Protein AF-A0A7T7M9D5-F1 (afdb_monomer)

InterPro domains:
  IPR013403 Type I-U CRISPR-associated RAMP protein Csb1/Cas7u [PF09617] (57-170)
  IPR013403 Type I-U CRISPR-associated RAMP protein Csb1/Cas7u [TIGR02570] (21-228)

Mean predicted aligned error: 9.98 Å

Sequence (390 aa):
MGVEAAFRDTIQDLADDAAVAGLSLTGQYESLIGRTVTPPAGTIRQGGEVTGIFNLEDGRRAATLDGWGACASRCESLLAGSFRGQSLADRLGFPLVTFLDEHGQVLTTSVHLSHRQADATWRLARNELMESGISYEAIHAATRTKPDALLTGFPTAIPFGWWHSHAKRTLKAASEKDKKKSKSSGSLADVRDEYLAPYAMVPSESRSARLFTAEFLALGVSERRRMAGKVDSLFGGVPNDVKLGGAKFSDLGLGSVPPGVSDKTPSDLTYEEIESRAFFSLTGLRSFGFSDPGPARCLTVALTLLLYTLMHENLSLRAGTELKLLPPGLQASVVRHGAPEQPMELPEVEALADLVRDLGAQVGWQGPRSVTILPGSPLGRVLLEVDGAK

Foldseek 3Di:
DDPLVVVLVVLLVLLPDPQFFFKKKKFWWDFPVDLWFAAPPVQQDDPNHRHAFDADPVRWTKGFSWWFQVLLLQLLVQQQPDDPHRGLLQLQLNAKEFEAAPVRHTPDILSNDRLQCNLLVCLLQVVLCVVLVQPSVCCLPAWLQRNLSCLARPVSCQQSPSFQVQADQDVVVQVVVVVPDDDDDDDLVVLCVRRVRHHYDHCNTRGRLNQKTKTKMFINKDKDFDFFDDWDPVQGADDQPDDDVNHGCVVVVRHTNHRDPDPPTRIIIRGDIMMMIMIGGSVSLSSGNDPDSSLSSSLSVLSVCLSSLVCLVVPDGPPRRRIHTDPPGMWMWTDGDPDDTHTDDDDDSVSSSVSNSVSSVVSPSNGYTYGYDYCPGSSNVVVCVVVVPD

Organism: NCBI:txid675090

Solvent-accessible surface area (backbone atoms only — not comparable to full-atom values): 21245 Å² total; per-residue (Å²): 130,57,74,43,57,56,50,48,53,51,46,40,55,47,49,70,36,85,56,32,44,26,39,40,37,40,33,42,40,48,48,79,85,42,72,52,36,52,60,45,84,71,31,57,55,53,99,84,40,63,43,50,58,47,72,46,96,88,67,42,33,30,30,56,59,39,48,37,70,59,50,44,46,51,32,39,39,47,40,79,28,83,44,98,90,42,37,34,22,64,72,30,25,35,49,44,43,35,35,21,36,82,85,67,46,79,74,50,36,66,50,70,46,50,63,86,48,36,62,58,52,51,42,34,38,37,66,45,36,41,76,61,71,38,62,47,68,50,43,72,66,37,28,39,68,46,34,57,39,28,68,45,61,43,51,63,35,57,41,57,28,40,54,56,68,70,54,27,77,37,58,67,71,45,55,67,63,61,75,74,70,81,96,65,87,56,77,66,45,54,42,40,61,75,47,60,53,74,47,59,38,56,62,92,43,40,54,42,68,44,23,45,45,37,36,30,36,31,32,55,43,42,84,41,75,51,74,45,61,83,59,49,90,89,63,36,59,59,62,86,84,52,58,60,96,84,40,40,34,64,80,71,72,56,46,25,63,61,69,57,99,47,99,80,49,66,60,35,32,31,48,74,47,32,36,37,47,31,38,38,33,28,55,58,52,61,64,43,40,44,92,59,50,62,60,55,50,37,31,56,51,39,46,50,53,37,32,54,55,53,38,66,80,65,56,75,61,66,88,61,42,54,58,42,80,35,87,98,40,78,44,38,27,42,33,34,71,97,49,77,73,38,83,43,90,77,74,56,68,66,46,33,43,50,42,28,21,57,34,31,50,74,68,58,36,79,25,60,46,69,34,64,43,42,65,87,38,61,43,26,46,52,48,40,63,73,74,62,69,125

Structure (mmCIF, N/CA/C/O backbone):
data_AF-A0A7T7M9D5-F1
#
_entry.id   AF-A0A7T7M9D5-F1
#
loop_
_atom_site.group_PDB
_atom_site.id
_atom_site.type_symbol
_atom_site.label_atom_id
_atom_site.label_alt_id
_atom_site.label_comp_id
_atom_site.label_asym_id
_atom_site.label_entity_id
_atom_site.label_seq_id
_atom_site.pdbx_PDB_ins_code
_atom_site.Cartn_x
_atom_site.Cartn_y
_atom_site.Cartn_z
_atom_site.occupancy
_atom_site.B_iso_or_equiv
_atom_site.auth_seq_id
_atom_site.auth_comp_id
_atom_site.auth_asym_id
_atom_site.auth_atom_id
_atom_site.pdbx_PDB_model_num
ATOM 1 N N . MET A 1 1 ? -17.257 -19.447 -17.179 1.00 56.09 1 MET A N 1
ATOM 2 C CA . MET A 1 1 ? -16.593 -18.963 -15.952 1.00 56.09 1 MET A CA 1
ATOM 3 C C . MET A 1 1 ? -16.125 -17.548 -16.256 1.00 56.09 1 MET A C 1
ATOM 5 O O . MET A 1 1 ? -15.577 -17.369 -17.336 1.00 56.09 1 MET A O 1
ATOM 9 N N . GLY A 1 2 ? -16.463 -16.553 -15.427 1.00 78.38 2 GLY A N 1
ATOM 10 C CA . GLY A 1 2 ? -16.011 -15.166 -15.637 1.00 78.38 2 GLY A CA 1
ATOM 11 C C . GLY A 1 2 ? -14.493 -15.041 -15.470 1.00 78.38 2 GLY A C 1
ATOM 12 O O . GLY A 1 2 ? -13.881 -15.918 -14.854 1.00 78.38 2 GLY A O 1
ATOM 13 N N . VAL A 1 3 ? -13.895 -13.980 -16.019 1.00 81.00 3 VAL A N 1
ATOM 14 C CA . VAL A 1 3 ? -12.443 -13.713 -15.925 1.00 81.00 3 VAL A CA 1
ATOM 15 C C . VAL A 1 3 ? -12.012 -13.602 -14.458 1.00 81.00 3 VAL A C 1
ATOM 17 O O . VAL A 1 3 ? -10.966 -14.116 -14.075 1.00 81.00 3 VAL A O 1
ATOM 20 N N . GLU A 1 4 ? -12.866 -13.024 -13.614 1.00 86.06 4 GLU A N 1
ATOM 21 C CA . GLU A 1 4 ? -12.650 -12.841 -12.179 1.00 86.06 4 GLU A CA 1
ATOM 22 C C . GLU A 1 4 ? -12.582 -14.180 -11.440 1.00 86.06 4 GLU A C 1
ATOM 24 O O . GLU A 1 4 ? -11.713 -14.385 -10.596 1.00 86.06 4 GLU A O 1
ATOM 29 N N . ALA A 1 5 ? -13.480 -15.111 -11.775 1.00 87.12 5 ALA A N 1
ATOM 30 C CA . ALA A 1 5 ? -13.523 -16.431 -11.153 1.00 87.12 5 ALA A CA 1
ATOM 31 C C . ALA A 1 5 ? -12.293 -17.269 -11.532 1.00 87.12 5 ALA A C 1
ATOM 33 O O . ALA A 1 5 ? -11.655 -17.844 -10.657 1.00 87.12 5 ALA A O 1
ATOM 34 N N . ALA A 1 6 ? -11.905 -17.262 -12.811 1.00 91.38 6 ALA A N 1
ATOM 35 C CA . ALA A 1 6 ? -10.703 -17.964 -13.263 1.00 91.38 6 ALA A CA 1
ATOM 36 C C . ALA A 1 6 ? -9.424 -17.390 -12.623 1.00 91.38 6 ALA A C 1
ATOM 38 O O . ALA A 1 6 ? -8.518 -18.130 -12.230 1.00 91.38 6 ALA A O 1
ATOM 39 N N . PHE A 1 7 ? -9.351 -16.063 -12.481 1.00 95.25 7 PHE A N 1
ATOM 40 C CA . PHE A 1 7 ? -8.209 -15.419 -11.844 1.00 95.25 7 PHE A CA 1
ATOM 41 C C . PHE A 1 7 ? -8.165 -15.654 -10.331 1.00 95.25 7 PHE A C 1
ATOM 43 O O . PHE A 1 7 ? -7.088 -15.864 -9.775 1.00 95.25 7 PHE A O 1
ATOM 50 N N . ARG A 1 8 ? -9.324 -15.679 -9.663 1.00 95.62 8 ARG A N 1
ATOM 51 C CA . ARG A 1 8 ? -9.432 -16.070 -8.252 1.00 95.62 8 ARG A CA 1
ATOM 52 C C . ARG A 1 8 ? -8.848 -17.460 -8.022 1.00 95.62 8 ARG A C 1
ATOM 54 O O . ARG A 1 8 ? -8.021 -17.605 -7.128 1.00 95.62 8 ARG A O 1
ATOM 61 N N . ASP A 1 9 ? -9.253 -18.440 -8.827 1.00 95.69 9 ASP A N 1
ATOM 62 C CA . ASP A 1 9 ? -8.764 -19.819 -8.717 1.00 95.69 9 ASP A CA 1
ATOM 63 C C . ASP A 1 9 ? -7.242 -19.870 -8.926 1.00 95.69 9 ASP A C 1
ATOM 65 O O . ASP A 1 9 ? -6.521 -20.475 -8.137 1.00 95.69 9 ASP A O 1
ATOM 69 N N . THR A 1 10 ? -6.731 -19.110 -9.901 1.00 96.25 10 THR A N 1
ATOM 70 C CA . THR A 1 10 ? -5.285 -18.971 -10.136 1.00 96.25 10 THR A CA 1
ATOM 71 C C . THR A 1 10 ? -4.553 -18.413 -8.911 1.00 96.25 10 THR A C 1
ATOM 73 O O . THR A 1 10 ? -3.539 -18.968 -8.491 1.00 96.25 10 THR A O 1
ATOM 76 N N . ILE A 1 11 ? -5.041 -17.322 -8.306 1.00 96.75 11 ILE A N 1
ATOM 77 C CA . ILE A 1 11 ? -4.422 -16.755 -7.097 1.00 96.75 11 ILE A CA 1
ATOM 78 C C . ILE A 1 11 ? -4.479 -17.754 -5.941 1.00 96.75 11 ILE A C 1
ATOM 80 O O . ILE A 1 11 ? -3.499 -17.870 -5.204 1.00 96.75 11 ILE A O 1
ATOM 84 N N . GLN A 1 12 ? -5.603 -18.450 -5.770 1.00 96.56 12 GLN A N 1
ATOM 85 C CA . GLN A 1 12 ? -5.786 -19.430 -4.706 1.00 96.56 12 GLN A CA 1
ATOM 86 C C . GLN A 1 12 ? -4.746 -20.551 -4.815 1.00 96.56 12 GLN A C 1
ATOM 88 O O . GLN A 1 12 ? -4.017 -20.802 -3.853 1.00 96.56 12 GLN A O 1
ATOM 93 N N . ASP A 1 13 ? -4.608 -21.142 -6.003 1.00 97.12 13 ASP A N 1
ATOM 94 C CA . ASP A 1 13 ? -3.636 -22.201 -6.277 1.00 97.12 13 ASP A CA 1
ATOM 95 C C . ASP A 1 13 ? -2.200 -21.728 -6.009 1.00 97.12 13 ASP A C 1
ATOM 97 O O . ASP A 1 13 ? -1.420 -22.410 -5.340 1.00 97.12 13 ASP A O 1
ATOM 101 N N . LEU A 1 14 ? -1.844 -20.523 -6.468 1.00 97.50 14 LEU A N 1
ATOM 102 C CA . LEU A 1 14 ? -0.515 -19.947 -6.243 1.00 97.50 14 LEU A CA 1
ATOM 103 C C . LEU A 1 14 ? -0.249 -19.635 -4.764 1.00 97.50 14 LEU A C 1
ATOM 105 O O . LEU A 1 14 ? 0.872 -19.815 -4.279 1.00 97.50 14 LEU A O 1
ATOM 109 N N . ALA A 1 15 ? -1.255 -19.143 -4.040 1.00 95.88 15 ALA A N 1
ATOM 110 C CA . ALA A 1 15 ? -1.128 -18.805 -2.631 1.00 95.88 15 ALA A CA 1
ATOM 111 C C . ALA A 1 15 ? -0.933 -20.053 -1.762 1.00 95.88 15 ALA A C 1
ATOM 113 O O . ALA A 1 15 ? -0.173 -19.987 -0.790 1.00 95.88 15 ALA A O 1
ATOM 114 N N . ASP A 1 16 ? -1.552 -21.177 -2.123 1.00 95.50 16 ASP A N 1
ATOM 115 C CA . ASP A 1 16 ? -1.466 -22.437 -1.380 1.00 95.50 16 ASP A CA 1
ATOM 116 C C . ASP A 1 16 ? -0.253 -23.298 -1.769 1.00 95.50 16 ASP A C 1
ATOM 118 O O . ASP A 1 16 ? 0.222 -24.099 -0.958 1.00 95.50 16 ASP A O 1
ATOM 122 N N . ASP A 1 17 ? 0.317 -23.092 -2.956 1.00 96.38 17 ASP A N 1
ATOM 123 C CA . ASP A 1 17 ? 1.501 -23.813 -3.417 1.00 96.38 17 ASP A CA 1
ATOM 124 C C . ASP A 1 17 ? 2.785 -23.362 -2.689 1.00 96.38 17 ASP A C 1
ATOM 126 O O . ASP A 1 17 ? 3.313 -22.259 -2.877 1.00 96.38 17 ASP A O 1
ATOM 130 N N . ALA A 1 18 ? 3.343 -24.259 -1.870 1.00 95.75 18 ALA A N 1
ATOM 131 C CA . ALA A 1 18 ? 4.570 -24.029 -1.110 1.00 95.75 18 ALA A CA 1
ATOM 132 C C . ALA A 1 18 ? 5.823 -23.822 -1.985 1.00 95.75 18 ALA A C 1
ATOM 134 O O . ALA A 1 18 ? 6.803 -23.250 -1.504 1.00 95.75 18 ALA A O 1
ATOM 135 N N . ALA A 1 19 ? 5.809 -24.262 -3.248 1.00 96.75 19 ALA A N 1
ATOM 136 C CA . ALA A 1 19 ? 6.905 -24.045 -4.187 1.00 96.75 19 ALA A CA 1
ATOM 137 C C . ALA A 1 19 ? 6.891 -22.633 -4.797 1.00 96.75 19 ALA A C 1
ATOM 139 O O . ALA A 1 19 ? 7.918 -22.187 -5.315 1.00 96.75 19 ALA A O 1
ATOM 140 N N . VAL A 1 20 ? 5.764 -21.917 -4.741 1.00 97.88 20 VAL A N 1
ATOM 141 C CA . VAL A 1 20 ? 5.644 -20.545 -5.250 1.00 97.88 20 VAL A CA 1
ATOM 142 C C . VAL A 1 20 ? 6.153 -19.560 -4.201 1.00 97.88 20 VAL A C 1
ATOM 144 O O . VAL A 1 20 ? 5.582 -19.432 -3.119 1.00 97.88 20 VAL A O 1
ATOM 147 N N . ALA A 1 21 ? 7.213 -18.826 -4.528 1.00 97.00 21 ALA A N 1
ATOM 148 C CA . ALA A 1 21 ? 7.781 -17.800 -3.661 1.00 97.00 21 ALA A CA 1
ATOM 149 C C . ALA A 1 21 ? 6.908 -16.533 -3.629 1.00 97.00 21 ALA A C 1
ATOM 151 O O . ALA A 1 21 ? 6.715 -15.921 -2.571 1.00 97.00 21 ALA A O 1
ATOM 152 N N . GLY A 1 22 ? 6.383 -16.133 -4.789 1.00 97.69 22 GLY A N 1
ATOM 153 C CA . GLY A 1 22 ? 5.647 -14.887 -4.938 1.00 97.69 22 GLY A CA 1
ATOM 154 C C . GLY A 1 22 ? 5.355 -14.500 -6.382 1.00 97.69 22 GLY A C 1
ATOM 155 O O . GLY A 1 22 ? 5.539 -15.296 -7.302 1.00 97.69 22 GLY A O 1
ATOM 156 N N . LEU A 1 23 ? 4.913 -13.256 -6.546 1.00 98.31 23 LEU A N 1
ATOM 157 C CA . LEU A 1 23 ? 4.650 -12.619 -7.833 1.00 98.31 23 LEU A CA 1
ATOM 158 C C . LEU A 1 23 ? 5.667 -11.498 -8.051 1.00 98.31 23 LEU A C 1
ATOM 160 O O . LEU A 1 23 ? 5.831 -10.648 -7.176 1.00 98.31 23 LEU A O 1
ATOM 164 N N . SER A 1 24 ? 6.332 -11.497 -9.201 1.00 97.88 24 SER A N 1
ATOM 165 C CA . SER A 1 24 ? 7.193 -10.406 -9.663 1.00 97.88 24 SER A CA 1
ATOM 166 C C . SER A 1 24 ? 6.402 -9.523 -10.619 1.00 97.88 24 SER A C 1
ATOM 168 O O . SER A 1 24 ? 5.677 -10.050 -11.463 1.00 97.88 24 SER A O 1
ATOM 170 N N . LEU A 1 25 ? 6.515 -8.202 -10.478 1.00 97.44 25 LEU A N 1
ATOM 171 C CA . LEU A 1 25 ? 5.947 -7.238 -11.415 1.00 97.44 25 LEU A CA 1
ATOM 172 C C . LEU A 1 25 ? 7.024 -6.259 -11.872 1.00 97.44 25 LEU A C 1
ATOM 174 O O . LEU A 1 25 ? 7.678 -5.619 -11.044 1.00 97.44 25 LEU A O 1
ATOM 178 N N . THR A 1 26 ? 7.188 -6.120 -13.184 1.00 96.50 26 THR A N 1
ATOM 179 C CA . THR A 1 26 ? 8.190 -5.243 -13.794 1.00 96.50 26 THR A CA 1
ATOM 180 C C . THR A 1 26 ? 7.566 -4.331 -14.839 1.00 96.50 26 THR A C 1
ATOM 182 O O . THR A 1 26 ? 6.630 -4.700 -15.543 1.00 96.50 26 THR A O 1
ATOM 185 N N . GLY A 1 27 ? 8.072 -3.106 -14.927 1.00 95.19 27 GLY A N 1
ATOM 186 C CA . GLY A 1 27 ? 7.609 -2.105 -15.884 1.00 95.19 27 GLY A CA 1
ATOM 187 C C . GLY A 1 27 ? 8.785 -1.281 -16.380 1.00 95.19 27 GLY A C 1
ATOM 188 O O . GLY A 1 27 ? 9.711 -1.025 -15.614 1.00 95.19 27 GLY A O 1
ATOM 189 N N . GLN A 1 28 ? 8.749 -0.874 -17.645 1.00 95.50 28 GLN A N 1
ATOM 190 C CA . GLN A 1 28 ? 9.801 -0.077 -18.279 1.00 95.50 28 GLN A CA 1
ATOM 191 C C . GLN A 1 28 ? 9.285 1.317 -18.617 1.00 95.50 28 GLN A C 1
ATOM 193 O O . GLN A 1 28 ? 8.143 1.460 -19.044 1.00 95.50 28 GLN A O 1
ATOM 198 N N . TYR A 1 29 ? 10.110 2.346 -18.438 1.00 92.94 29 TYR A N 1
ATOM 199 C CA . TYR A 1 29 ? 9.677 3.738 -18.540 1.00 92.94 29 TYR A CA 1
ATOM 200 C C . TYR A 1 29 ? 10.621 4.595 -19.369 1.00 92.94 29 TYR A C 1
ATOM 202 O O . TYR A 1 29 ? 11.840 4.428 -19.369 1.00 92.94 29 TYR A O 1
ATOM 210 N N . GLU A 1 30 ? 10.034 5.609 -19.993 1.00 88.94 30 GLU A N 1
ATOM 211 C CA . GLU A 1 30 ? 10.746 6.775 -20.504 1.00 88.94 30 GLU A CA 1
ATOM 212 C C . GLU A 1 30 ? 10.347 8.026 -19.713 1.00 88.94 30 GLU A C 1
ATOM 214 O O . GLU A 1 30 ? 9.204 8.151 -19.273 1.00 88.94 30 GLU A O 1
ATOM 219 N N . SER A 1 31 ? 11.269 8.977 -19.541 1.00 86.00 31 SER A N 1
ATOM 220 C CA . SER A 1 31 ? 10.917 10.300 -19.011 1.00 86.00 31 SER A CA 1
ATOM 221 C C . SER A 1 31 ? 10.418 11.213 -20.130 1.00 86.00 31 SER A C 1
ATOM 223 O O . SER A 1 31 ? 11.116 11.448 -21.121 1.00 86.00 31 SER A O 1
ATOM 225 N N . LEU A 1 32 ? 9.237 11.795 -19.935 1.00 84.38 32 LEU A N 1
ATOM 226 C CA . LEU A 1 32 ? 8.579 12.717 -20.863 1.00 84.38 32 LEU A CA 1
ATOM 227 C C . LEU A 1 32 ? 9.298 14.067 -20.992 1.00 84.38 32 LEU A C 1
ATOM 229 O O . LEU A 1 32 ? 9.063 14.799 -21.950 1.00 84.38 32 LEU A O 1
ATOM 233 N N . ILE A 1 33 ? 10.191 14.400 -20.056 1.00 78.94 33 ILE A N 1
ATOM 234 C CA . ILE A 1 33 ? 10.983 15.640 -20.086 1.00 78.94 33 ILE A CA 1
ATOM 235 C C . ILE A 1 33 ? 12.414 15.433 -20.614 1.00 78.94 33 ILE A C 1
ATOM 237 O O . ILE A 1 33 ? 13.215 16.369 -20.625 1.00 78.94 33 ILE A O 1
ATOM 241 N N . GLY A 1 34 ? 12.745 14.215 -21.062 1.00 78.00 34 GLY A N 1
ATOM 242 C CA . GLY A 1 34 ? 14.016 13.869 -21.697 1.00 78.00 34 GLY A CA 1
ATOM 243 C C . GLY A 1 34 ? 14.897 12.917 -20.883 1.00 78.00 34 GLY A C 1
ATOM 244 O O . GLY A 1 34 ? 14.519 12.387 -19.842 1.00 78.00 34 GLY A O 1
ATOM 245 N N . ARG A 1 35 ? 16.128 12.689 -21.356 1.00 79.31 35 ARG A N 1
ATOM 246 C CA . ARG A 1 35 ? 17.085 11.722 -20.772 1.00 79.31 35 ARG A CA 1
ATOM 247 C C . ARG A 1 35 ? 17.769 12.200 -19.489 1.00 79.31 35 ARG A C 1
ATOM 249 O O . ARG A 1 35 ? 18.914 11.851 -19.222 1.00 79.31 35 ARG A O 1
ATOM 256 N N . THR A 1 36 ? 17.092 13.036 -18.717 1.00 75.62 36 THR A N 1
ATOM 257 C CA . THR A 1 36 ? 17.551 13.488 -17.408 1.00 75.62 36 THR A CA 1
ATOM 258 C C . THR A 1 36 ? 16.446 13.311 -16.391 1.00 75.62 36 THR A C 1
ATOM 260 O O . THR A 1 36 ? 15.299 13.656 -16.661 1.00 75.62 36 THR A O 1
ATOM 263 N N . VAL A 1 37 ? 16.818 12.816 -15.219 1.00 72.06 37 VAL A N 1
ATOM 264 C CA . VAL A 1 37 ? 15.957 12.710 -14.044 1.00 72.06 37 VAL A CA 1
ATOM 265 C C . VAL A 1 37 ? 16.617 13.428 -12.881 1.00 72.06 37 VAL A C 1
ATOM 267 O O . VAL A 1 37 ? 17.844 13.426 -12.739 1.00 72.06 37 VAL A O 1
ATOM 270 N N . THR A 1 38 ? 15.797 14.044 -12.038 1.00 67.94 38 THR A N 1
ATOM 271 C CA . THR A 1 38 ? 16.248 14.603 -10.766 1.00 67.94 38 THR A CA 1
ATOM 272 C C . THR A 1 38 ? 15.904 13.595 -9.662 1.00 67.94 38 THR A C 1
ATOM 274 O O . THR A 1 38 ? 14.721 13.367 -9.409 1.00 67.94 38 THR A O 1
ATOM 277 N N . PRO A 1 39 ? 16.897 12.964 -9.004 1.00 61.81 39 PRO A N 1
ATOM 278 C CA . PRO A 1 39 ? 16.638 12.090 -7.861 1.00 61.81 39 PRO A CA 1
ATOM 279 C C . PRO A 1 39 ? 15.897 12.836 -6.743 1.00 61.81 39 PRO A C 1
ATOM 281 O O . PRO A 1 39 ? 16.024 14.062 -6.636 1.00 61.81 39 PRO A O 1
ATOM 284 N N . PRO A 1 40 ? 15.180 12.133 -5.849 1.00 57.72 40 PRO A N 1
ATOM 285 C CA . PRO A 1 40 ? 14.577 12.765 -4.684 1.00 57.72 40 PRO A CA 1
ATOM 286 C C . PRO A 1 40 ? 15.607 13.596 -3.899 1.00 57.72 40 PRO A C 1
ATOM 288 O O . PRO A 1 40 ? 16.764 13.214 -3.760 1.00 57.72 40 PRO A O 1
ATOM 291 N N . ALA A 1 41 ? 15.192 14.732 -3.332 1.00 46.59 41 ALA A N 1
ATOM 292 C CA . ALA A 1 41 ? 16.091 15.660 -2.627 1.00 46.59 41 ALA A CA 1
ATOM 293 C C . ALA A 1 41 ? 16.893 15.030 -1.459 1.00 46.59 41 ALA A C 1
ATOM 295 O O . ALA A 1 41 ? 17.893 15.594 -1.024 1.00 46.59 41 ALA A O 1
ATOM 296 N N . GLY A 1 42 ? 16.479 13.858 -0.959 1.00 46.19 42 GLY A N 1
ATOM 297 C CA . GLY A 1 42 ? 17.203 13.085 0.057 1.00 46.19 42 GLY A CA 1
ATOM 298 C C . GLY A 1 42 ? 18.255 12.118 -0.499 1.00 46.19 42 GLY A C 1
ATOM 299 O O . GLY A 1 42 ? 18.976 11.516 0.292 1.00 46.19 42 GLY A O 1
ATOM 300 N N . THR A 1 43 ? 18.340 11.964 -1.823 1.00 50.16 43 THR A N 1
ATOM 301 C CA . THR A 1 43 ? 19.094 10.893 -2.487 1.00 50.16 43 THR A CA 1
ATOM 302 C C . THR A 1 43 ? 20.502 11.319 -2.944 1.00 50.16 43 THR A C 1
ATOM 304 O O . THR A 1 43 ? 21.301 10.519 -3.420 1.00 50.16 43 THR A O 1
ATOM 307 N N . ILE A 1 44 ? 20.827 12.612 -2.854 1.00 50.62 44 ILE A N 1
ATOM 308 C CA . ILE A 1 44 ? 22.086 13.136 -3.417 1.00 50.62 44 ILE A CA 1
ATOM 309 C C . ILE A 1 44 ? 22.986 13.748 -2.351 1.00 50.62 44 ILE A C 1
ATOM 311 O O . ILE A 1 44 ? 24.197 13.750 -2.537 1.00 50.62 44 ILE A O 1
ATOM 315 N N . ARG A 1 45 ? 22.447 14.276 -1.242 1.00 49.16 45 ARG A N 1
ATOM 316 C CA . ARG A 1 45 ? 23.274 14.882 -0.185 1.00 49.16 45 ARG A CA 1
ATOM 317 C C . ARG A 1 45 ? 22.658 14.709 1.201 1.00 49.16 45 ARG A C 1
ATOM 319 O O . ARG A 1 45 ? 21.911 15.571 1.657 1.00 49.16 45 ARG A O 1
ATOM 326 N N . GLN A 1 46 ? 23.044 13.649 1.907 1.00 47.38 46 GLN A N 1
ATOM 327 C CA . GLN A 1 46 ? 22.986 13.627 3.373 1.00 47.38 46 GLN A CA 1
ATOM 328 C C . GLN A 1 46 ? 24.403 13.763 3.922 1.00 47.38 46 GLN A C 1
ATOM 330 O O . GLN A 1 46 ? 25.282 12.984 3.581 1.00 47.38 46 GLN A O 1
ATOM 335 N N . GLY A 1 47 ? 24.654 14.789 4.739 1.00 50.03 47 GLY A N 1
ATOM 336 C CA . GLY A 1 47 ? 25.944 14.950 5.426 1.00 50.03 47 GLY A CA 1
ATOM 337 C C . GLY A 1 47 ? 27.181 15.128 4.529 1.00 50.03 47 GLY A C 1
ATOM 338 O O . GLY A 1 47 ? 28.289 15.081 5.046 1.00 50.03 47 GLY A O 1
ATOM 339 N N . GLY A 1 48 ? 27.016 15.350 3.219 1.00 51.03 48 GLY A N 1
ATOM 340 C CA . GLY A 1 48 ? 28.121 15.406 2.250 1.00 51.03 48 GLY A CA 1
ATOM 341 C C . GLY A 1 48 ? 28.318 14.126 1.428 1.00 51.03 48 GLY A C 1
ATOM 342 O O . GLY A 1 48 ? 29.162 14.128 0.538 1.00 51.03 48 GLY A O 1
ATOM 343 N N . GLU A 1 49 ? 27.524 13.077 1.664 1.00 48.25 49 GLU A N 1
ATOM 344 C CA . GLU A 1 49 ? 27.550 11.822 0.903 1.00 48.25 49 GLU A CA 1
ATOM 345 C C . GLU A 1 49 ? 26.412 11.739 -0.127 1.00 48.25 49 GLU A C 1
ATOM 347 O O . GLU A 1 49 ? 25.296 12.217 0.110 1.00 48.25 49 GLU A O 1
ATOM 352 N N . VAL A 1 50 ? 26.700 11.100 -1.268 1.00 56.59 50 VAL A N 1
ATOM 353 C CA . VAL A 1 50 ? 25.719 10.790 -2.320 1.00 56.59 50 VAL A CA 1
ATOM 354 C C . VAL A 1 50 ? 24.904 9.567 -1.904 1.00 56.59 50 VAL A C 1
ATOM 356 O O . VAL A 1 50 ? 25.307 8.428 -2.122 1.00 56.59 50 VAL A O 1
ATOM 359 N N . THR A 1 51 ? 23.760 9.794 -1.262 1.00 59.97 51 THR A N 1
ATOM 360 C CA . THR A 1 51 ? 22.940 8.731 -0.666 1.00 59.97 51 THR A CA 1
ATOM 361 C C . THR A 1 51 ? 21.874 8.180 -1.607 1.00 59.97 51 THR A C 1
ATOM 363 O O . THR A 1 51 ? 20.750 8.640 -1.565 1.00 59.97 51 THR A O 1
ATOM 366 N N . GLY A 1 52 ? 22.150 7.128 -2.377 1.00 66.94 52 GLY A N 1
ATOM 367 C CA . GLY A 1 52 ? 21.129 6.435 -3.191 1.00 66.94 52 GLY A CA 1
ATOM 368 C C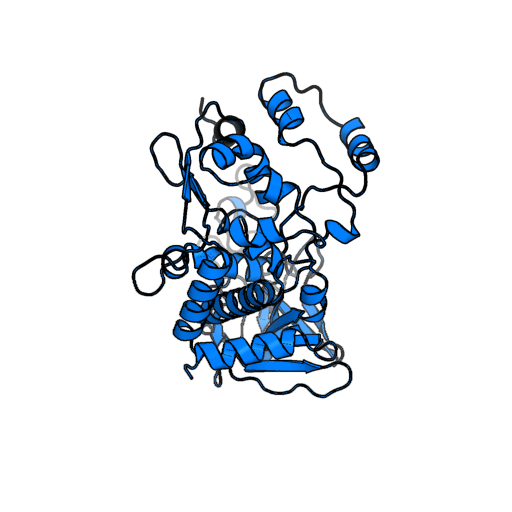 . GLY A 1 52 ? 21.417 6.399 -4.691 1.00 66.94 52 GLY A C 1
ATOM 369 O O . GLY A 1 52 ? 20.530 6.084 -5.484 1.00 66.94 52 GLY A O 1
ATOM 370 N N . ILE A 1 53 ? 22.674 6.665 -5.055 1.00 79.38 53 ILE A N 1
ATOM 371 C CA . ILE A 1 53 ? 23.315 6.067 -6.226 1.00 79.38 53 ILE A CA 1
ATOM 372 C C . ILE A 1 53 ? 24.147 4.881 -5.732 1.00 79.38 53 ILE A C 1
ATOM 374 O O . ILE A 1 53 ? 24.882 5.015 -4.755 1.00 79.38 53 ILE A O 1
ATOM 378 N N . PHE A 1 54 ? 24.045 3.734 -6.390 1.00 84.19 54 PHE A N 1
ATOM 379 C CA . PHE A 1 54 ? 24.736 2.504 -6.007 1.00 84.19 54 PHE A CA 1
ATOM 380 C C . PHE A 1 54 ? 25.212 1.737 -7.242 1.00 84.19 54 PHE A C 1
ATOM 382 O O . PHE A 1 54 ? 24.771 2.011 -8.355 1.00 84.19 54 PHE A O 1
ATOM 389 N N . ASN A 1 55 ? 26.141 0.800 -7.052 1.00 87.81 55 ASN A N 1
ATOM 390 C CA . ASN A 1 55 ? 26.588 -0.090 -8.121 1.00 87.81 55 ASN A CA 1
ATOM 391 C C . ASN A 1 55 ? 25.758 -1.375 -8.090 1.00 87.81 55 ASN A C 1
ATOM 393 O O . ASN A 1 55 ? 25.563 -1.961 -7.025 1.00 87.81 55 ASN A O 1
ATOM 397 N N . LEU A 1 56 ? 25.286 -1.795 -9.257 1.00 86.19 56 LEU A N 1
ATOM 398 C CA . LEU A 1 56 ? 24.710 -3.112 -9.490 1.00 86.19 56 LEU A CA 1
ATOM 399 C C . LEU A 1 56 ? 25.823 -4.169 -9.563 1.00 86.19 56 LEU A C 1
ATOM 401 O O . LEU A 1 56 ? 26.999 -3.840 -9.734 1.00 86.19 56 LEU A O 1
ATOM 405 N N . GLU A 1 57 ? 25.451 -5.447 -9.469 1.00 86.69 57 GLU A N 1
ATOM 406 C CA . GLU A 1 57 ? 26.396 -6.573 -9.579 1.00 86.69 57 GLU A CA 1
ATOM 407 C C . GLU A 1 57 ? 27.115 -6.620 -10.936 1.00 86.69 57 GLU A C 1
ATOM 409 O O . GLU A 1 57 ? 28.272 -7.025 -11.011 1.00 86.69 57 GLU A O 1
ATOM 414 N N . ASP A 1 58 ? 26.455 -6.148 -11.996 1.00 87.00 58 ASP A N 1
ATOM 415 C CA . ASP A 1 58 ? 27.013 -6.035 -13.348 1.00 87.00 58 ASP A CA 1
ATOM 416 C C . ASP A 1 58 ? 27.952 -4.821 -13.531 1.00 87.00 58 ASP A C 1
ATOM 418 O O . ASP A 1 58 ? 28.474 -4.591 -14.621 1.00 87.00 58 ASP A O 1
ATOM 422 N N . GLY A 1 59 ? 28.181 -4.039 -12.470 1.00 86.50 59 GLY A N 1
ATOM 423 C CA . GLY A 1 59 ? 29.037 -2.855 -12.471 1.00 86.50 59 GLY A CA 1
ATOM 424 C C . GLY A 1 59 ? 28.365 -1.570 -12.963 1.00 86.50 59 GLY A C 1
ATOM 425 O O . GLY A 1 59 ? 28.986 -0.507 -12.876 1.00 86.50 59 GLY A O 1
ATOM 426 N N . ARG A 1 60 ? 27.109 -1.607 -13.439 1.00 88.88 60 ARG A N 1
ATOM 427 C CA . ARG A 1 60 ? 26.370 -0.385 -13.795 1.00 88.88 60 ARG A CA 1
ATOM 428 C C . ARG A 1 60 ? 26.023 0.417 -12.543 1.00 88.88 60 ARG A C 1
ATOM 430 O O . ARG A 1 60 ? 25.714 -0.138 -11.490 1.00 88.88 60 ARG A O 1
ATOM 437 N N . ARG A 1 61 ? 26.013 1.747 -12.663 1.00 89.38 61 ARG A N 1
ATOM 438 C CA . ARG A 1 61 ? 25.463 2.629 -11.623 1.00 89.38 61 ARG A CA 1
ATOM 439 C C . ARG A 1 61 ? 23.943 2.675 -11.748 1.00 89.38 61 ARG A C 1
ATOM 441 O O . ARG A 1 61 ? 23.425 2.852 -12.848 1.00 89.38 61 ARG A O 1
ATOM 448 N N . ALA A 1 62 ? 23.243 2.602 -10.627 1.00 88.81 62 ALA A N 1
ATOM 449 C CA . ALA A 1 62 ? 21.804 2.793 -10.531 1.00 88.81 62 ALA A CA 1
ATOM 450 C C . ALA A 1 62 ? 21.467 3.878 -9.508 1.00 88.81 62 ALA A C 1
ATOM 452 O O . ALA A 1 62 ? 22.247 4.140 -8.592 1.00 88.81 62 ALA A O 1
ATOM 453 N N . ALA A 1 63 ? 20.306 4.506 -9.655 1.00 86.38 63 ALA A N 1
ATOM 454 C CA . ALA A 1 63 ? 19.763 5.442 -8.682 1.00 86.38 63 ALA A CA 1
ATOM 455 C C . ALA A 1 63 ? 18.310 5.108 -8.358 1.00 86.38 63 ALA A C 1
ATOM 457 O O . ALA A 1 63 ? 17.509 4.867 -9.261 1.00 86.38 63 ALA A O 1
ATOM 458 N N . THR A 1 64 ? 17.954 5.158 -7.076 1.00 85.50 64 THR A N 1
ATOM 459 C CA . THR A 1 64 ? 16.557 5.023 -6.653 1.00 85.50 64 THR A CA 1
ATOM 460 C C . THR A 1 64 ? 15.810 6.320 -6.957 1.00 85.50 64 THR A C 1
ATOM 462 O O . THR A 1 64 ? 16.028 7.346 -6.305 1.00 85.50 64 THR A O 1
ATOM 465 N N . LEU A 1 65 ? 14.923 6.273 -7.952 1.00 83.38 65 LEU A N 1
ATOM 466 C CA . LEU A 1 65 ? 13.977 7.352 -8.241 1.00 83.38 65 LEU A CA 1
ATOM 467 C C . LEU A 1 65 ? 12.842 7.343 -7.233 1.00 83.38 65 LEU A C 1
ATOM 469 O O . LEU A 1 65 ? 12.410 8.403 -6.780 1.00 83.38 65 LEU A O 1
ATOM 473 N N . ASP A 1 66 ? 12.403 6.143 -6.857 1.00 84.88 66 ASP A N 1
AT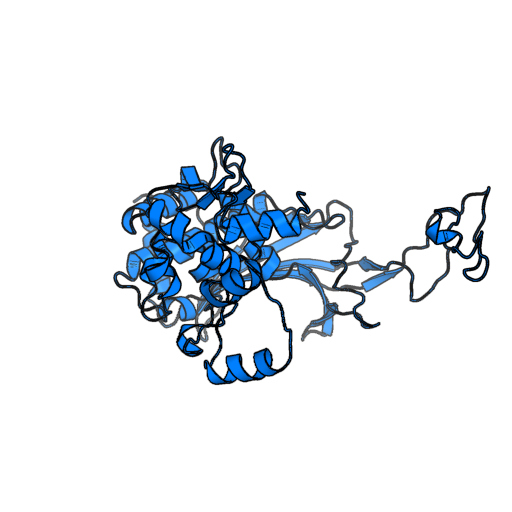OM 474 C CA . ASP A 1 66 ? 11.412 5.994 -5.819 1.00 84.88 66 ASP A CA 1
ATOM 475 C C . ASP A 1 66 ? 11.518 4.689 -5.043 1.00 84.88 66 ASP A C 1
ATOM 477 O O . ASP A 1 66 ? 11.876 3.646 -5.584 1.00 84.88 66 ASP A O 1
ATOM 481 N N . GLY A 1 67 ? 11.208 4.766 -3.755 1.00 84.00 67 GLY A N 1
ATOM 482 C CA . GLY A 1 67 ? 11.341 3.653 -2.829 1.00 84.00 67 GLY A CA 1
ATOM 483 C C . GLY A 1 67 ? 10.003 3.047 -2.433 1.00 84.00 67 GLY A C 1
ATOM 484 O O . GLY A 1 67 ? 8.935 3.642 -2.593 1.00 84.00 67 GLY A O 1
ATOM 485 N N . TRP A 1 68 ? 10.091 1.885 -1.796 1.00 85.06 68 TRP A N 1
ATOM 486 C CA . TRP A 1 68 ? 8.940 1.120 -1.325 1.00 85.06 68 TRP A CA 1
ATOM 487 C C . TRP A 1 68 ? 7.927 1.931 -0.522 1.00 85.06 68 TRP A C 1
ATOM 489 O O . TRP A 1 68 ? 6.740 1.868 -0.819 1.00 85.06 68 TRP A O 1
ATOM 499 N N . GLY A 1 69 ? 8.376 2.704 0.470 1.00 82.94 69 GLY A N 1
ATOM 500 C CA . GLY A 1 69 ? 7.456 3.430 1.349 1.00 82.94 69 GLY A CA 1
ATOM 501 C C . GLY A 1 69 ? 6.597 4.441 0.587 1.00 82.94 69 GLY A C 1
ATOM 502 O O . GLY A 1 69 ? 5.410 4.565 0.855 1.00 82.94 69 GLY A O 1
ATOM 503 N N . ALA A 1 70 ? 7.177 5.117 -0.405 1.00 83.56 70 ALA A N 1
ATOM 504 C CA . ALA A 1 70 ? 6.454 6.061 -1.247 1.00 83.56 70 ALA A CA 1
ATOM 505 C C . ALA A 1 70 ? 5.539 5.356 -2.260 1.00 83.56 70 ALA A C 1
ATOM 507 O O . ALA A 1 70 ? 4.416 5.811 -2.474 1.00 83.56 70 ALA A O 1
ATOM 508 N N . CYS A 1 71 ? 5.970 4.220 -2.821 1.00 88.50 71 CYS A N 1
ATOM 509 C CA . CYS A 1 71 ? 5.113 3.387 -3.669 1.00 88.50 71 CYS A CA 1
ATOM 510 C C . CYS A 1 71 ? 3.889 2.876 -2.893 1.00 88.50 71 CYS A C 1
ATOM 512 O O . CYS A 1 71 ? 2.765 3.004 -3.370 1.00 88.50 71 CYS A O 1
ATOM 514 N N . ALA A 1 72 ? 4.101 2.362 -1.679 1.00 88.62 72 ALA A N 1
ATOM 515 C CA . ALA A 1 72 ? 3.041 1.924 -0.780 1.00 88.62 72 ALA A CA 1
ATOM 516 C C . ALA A 1 72 ? 2.078 3.068 -0.436 1.00 88.62 72 ALA A C 1
ATOM 518 O O . ALA A 1 72 ? 0.877 2.909 -0.619 1.00 88.62 72 ALA A O 1
ATOM 519 N N . SER A 1 73 ? 2.585 4.243 -0.035 1.00 87.62 73 SER A N 1
ATOM 520 C CA . SER A 1 73 ? 1.721 5.395 0.255 1.00 87.62 73 SER A CA 1
ATOM 521 C C . SER A 1 73 ? 0.891 5.827 -0.954 1.00 87.62 73 SER A C 1
ATOM 523 O O . SER A 1 73 ? -0.288 6.114 -0.790 1.00 87.62 73 SER A O 1
ATOM 525 N N . ARG A 1 74 ? 1.452 5.831 -2.173 1.00 89.88 74 ARG A N 1
ATOM 526 C CA . ARG A 1 74 ? 0.656 6.126 -3.376 1.00 89.88 74 ARG A CA 1
ATOM 527 C C . ARG A 1 74 ? -0.415 5.076 -3.631 1.00 89.88 74 ARG A C 1
ATOM 529 O O . ARG A 1 74 ? -1.539 5.452 -3.936 1.00 89.88 74 ARG A O 1
ATOM 536 N N . CYS A 1 75 ? -0.084 3.792 -3.488 1.00 93.44 75 CYS A N 1
ATOM 537 C CA . CYS A 1 75 ? -1.064 2.714 -3.612 1.00 93.44 75 CYS A CA 1
ATOM 538 C C . CYS A 1 75 ? -2.220 2.902 -2.619 1.00 93.44 75 CYS A C 1
ATOM 540 O O . CYS A 1 75 ? -3.377 2.786 -3.002 1.00 93.44 75 CYS A O 1
ATOM 542 N N . GLU A 1 76 ? -1.923 3.241 -1.362 1.00 93.38 76 GLU A N 1
ATOM 543 C CA . GLU A 1 76 ? -2.943 3.508 -0.343 1.00 93.38 76 GLU A CA 1
ATOM 544 C C . GLU A 1 76 ? -3.789 4.744 -0.688 1.00 93.38 76 GLU A C 1
ATOM 546 O O . GLU A 1 76 ? -5.017 4.663 -0.651 1.00 93.38 76 GLU A O 1
ATOM 551 N N . SER A 1 77 ? -3.172 5.857 -1.106 1.00 92.69 77 SER A N 1
ATOM 552 C CA . SER A 1 77 ? -3.888 7.083 -1.499 1.00 92.69 77 SER A CA 1
ATOM 553 C C . SER A 1 77 ? -4.921 6.863 -2.609 1.00 92.69 77 SER A C 1
ATOM 555 O O . SER A 1 77 ? -5.942 7.551 -2.621 1.00 92.69 77 SER A O 1
ATOM 557 N N . LEU A 1 78 ? -4.705 5.902 -3.520 1.00 95.00 78 LEU A N 1
ATOM 558 C CA . LEU A 1 78 ? -5.663 5.595 -4.594 1.00 95.00 78 LEU A CA 1
ATOM 559 C C . LEU A 1 78 ? -7.039 5.192 -4.059 1.00 95.00 78 LEU A C 1
ATOM 561 O O . LEU A 1 78 ? -8.037 5.453 -4.723 1.00 95.00 78 LEU A O 1
ATOM 565 N N . LEU A 1 79 ? -7.116 4.609 -2.857 1.00 96.81 79 LEU A N 1
ATOM 566 C CA . LEU A 1 79 ? -8.384 4.208 -2.239 1.00 96.81 79 LEU A CA 1
ATOM 567 C C . LEU A 1 79 ? -9.304 5.405 -1.972 1.00 96.81 79 LEU A C 1
ATOM 569 O O . LEU A 1 79 ? -10.517 5.286 -2.109 1.00 96.81 79 LEU A O 1
ATOM 573 N N . ALA A 1 80 ? -8.738 6.562 -1.631 1.00 95.00 80 ALA A N 1
ATOM 574 C CA . ALA A 1 80 ? -9.490 7.807 -1.475 1.00 95.00 80 ALA A CA 1
ATOM 575 C C . ALA A 1 80 ? -9.628 8.592 -2.798 1.00 95.00 80 ALA A C 1
ATOM 577 O O . ALA A 1 80 ? -10.312 9.614 -2.842 1.00 95.00 80 ALA A O 1
ATOM 578 N N . GLY A 1 81 ? -8.962 8.142 -3.86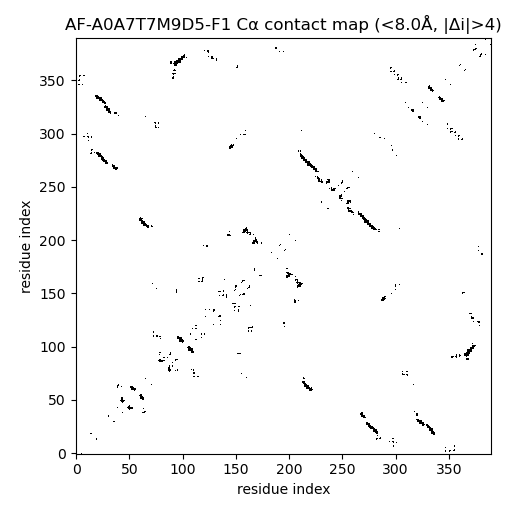6 1.00 92.88 81 GLY A N 1
ATOM 579 C CA . GLY A 1 81 ? -8.969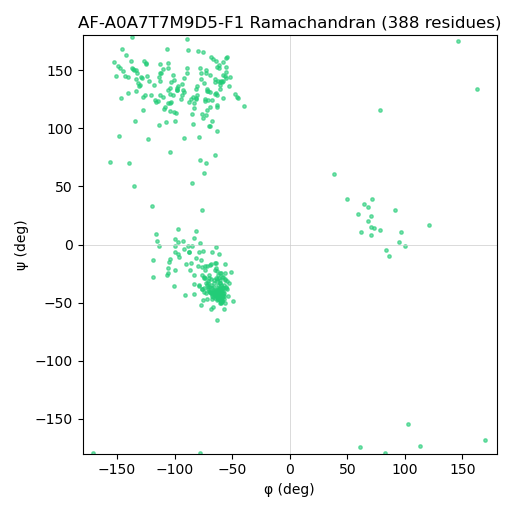 8.772 -5.182 1.00 92.88 81 GLY A CA 1
ATOM 580 C C . GLY A 1 81 ? -10.215 8.449 -6.008 1.00 92.88 81 GLY A C 1
ATOM 581 O O . GLY A 1 81 ? -10.979 7.534 -5.699 1.00 92.88 81 GLY A O 1
ATOM 582 N N . SER A 1 82 ? -10.405 9.212 -7.088 1.00 92.94 82 SER A N 1
ATOM 583 C CA . SER A 1 82 ? -11.494 8.995 -8.047 1.00 92.94 82 SER A CA 1
ATOM 584 C C . SER A 1 82 ? -11.242 7.750 -8.897 1.00 92.94 82 SER A C 1
ATOM 586 O O . SER A 1 82 ? -10.176 7.585 -9.486 1.00 92.94 82 SER A O 1
ATOM 588 N N . PHE A 1 83 ? -12.259 6.907 -9.006 1.00 94.38 83 PHE A N 1
ATOM 589 C CA . PHE A 1 83 ? -12.321 5.722 -9.839 1.00 94.38 83 PHE A CA 1
ATOM 590 C C . PHE A 1 83 ? -13.668 5.701 -10.570 1.00 94.38 83 PHE A C 1
ATOM 592 O O . PHE A 1 83 ? -14.721 5.466 -9.976 1.00 94.38 83 PHE A O 1
ATOM 599 N N . ARG A 1 84 ? -13.639 5.991 -11.878 1.00 91.81 84 ARG A N 1
ATOM 600 C CA . ARG A 1 84 ? -14.817 5.956 -12.771 1.00 91.81 84 ARG A CA 1
ATOM 601 C C . ARG A 1 84 ? -16.048 6.720 -12.241 1.00 91.81 84 ARG A C 1
ATOM 603 O O . ARG A 1 84 ? -17.179 6.286 -12.428 1.00 91.81 84 ARG A O 1
ATOM 610 N N . GLY A 1 85 ? -15.836 7.877 -11.610 1.00 91.44 85 GLY A N 1
ATOM 611 C CA . GLY A 1 85 ? -16.915 8.768 -11.156 1.00 91.44 85 GLY A CA 1
ATOM 612 C C . GLY A 1 85 ? -17.355 8.604 -9.695 1.00 91.44 85 GLY A C 1
ATOM 613 O O . GLY A 1 85 ? -18.243 9.332 -9.265 1.00 91.44 85 GLY A O 1
ATOM 614 N N . GLN A 1 86 ? -16.725 7.714 -8.925 1.00 94.75 86 GLN A N 1
ATOM 615 C CA . GLN A 1 86 ? -16.873 7.596 -7.463 1.00 94.75 86 GLN A CA 1
ATOM 616 C C . GLN A 1 86 ? -15.502 7.391 -6.805 1.00 94.75 86 GLN A C 1
ATOM 618 O O . GLN A 1 86 ? -14.507 7.329 -7.522 1.00 94.75 86 GLN A O 1
ATOM 623 N N . SER A 1 87 ? -15.398 7.294 -5.475 1.00 95.88 87 SER A N 1
ATOM 624 C CA . SER A 1 87 ? -14.116 6.911 -4.864 1.00 95.88 87 SER A CA 1
ATOM 625 C C . SER A 1 87 ? -13.826 5.420 -5.085 1.00 95.88 87 SER A C 1
ATOM 627 O O . SER A 1 87 ? -14.749 4.604 -5.174 1.00 95.88 87 SER A O 1
ATOM 629 N N . LEU A 1 88 ? -12.548 5.033 -5.162 1.00 97.62 88 LEU A N 1
ATOM 630 C CA . LEU A 1 88 ? -12.194 3.611 -5.237 1.00 97.62 88 LEU A CA 1
ATOM 631 C C . LEU A 1 88 ? -12.678 2.857 -3.987 1.00 97.62 88 LEU A C 1
ATOM 633 O O . LEU A 1 88 ? -13.160 1.733 -4.098 1.00 97.62 88 LEU A O 1
ATOM 637 N N . ALA A 1 89 ? -12.612 3.472 -2.806 1.00 97.94 89 ALA A N 1
ATOM 638 C CA . ALA A 1 89 ? -13.109 2.856 -1.585 1.00 97.94 89 ALA A CA 1
ATOM 639 C C . ALA A 1 89 ? -14.612 2.546 -1.654 1.00 97.94 89 ALA A C 1
ATOM 641 O O . ALA A 1 89 ? -15.005 1.436 -1.299 1.00 97.94 89 ALA A O 1
ATOM 642 N N . ASP A 1 90 ? -15.432 3.462 -2.181 1.00 97.75 90 ASP A N 1
ATOM 643 C CA . ASP A 1 90 ? -16.865 3.219 -2.401 1.00 97.75 90 ASP A CA 1
ATOM 644 C C . ASP A 1 90 ? -17.087 2.077 -3.399 1.00 97.75 90 ASP A C 1
ATOM 646 O O . ASP A 1 90 ? -17.861 1.156 -3.136 1.00 97.75 90 ASP A O 1
ATOM 650 N N . ARG A 1 91 ? -16.344 2.077 -4.517 1.00 97.75 91 ARG A N 1
ATOM 651 C CA . ARG A 1 91 ? -16.427 1.033 -5.553 1.00 97.75 91 ARG A CA 1
ATOM 652 C C . ARG A 1 91 ? -16.148 -0.371 -5.011 1.00 97.75 91 ARG A C 1
ATOM 654 O O . ARG A 1 91 ? -16.741 -1.346 -5.486 1.00 97.75 91 ARG A O 1
ATOM 661 N N . LEU A 1 92 ? -15.205 -0.470 -4.081 1.00 98.19 92 LEU A N 1
ATOM 662 C CA . LEU A 1 92 ? -14.758 -1.729 -3.495 1.00 98.19 92 LEU A CA 1
ATOM 663 C C . LEU A 1 92 ? -15.550 -2.119 -2.239 1.00 98.19 92 LEU A C 1
ATOM 665 O O . LEU A 1 92 ? -15.464 -3.265 -1.809 1.00 98.19 92 LEU A O 1
ATOM 669 N N . GLY A 1 93 ? -16.281 -1.184 -1.626 1.00 97.81 93 GLY A N 1
ATOM 670 C CA . GLY A 1 93 ? -16.773 -1.334 -0.256 1.00 97.81 93 GLY A CA 1
ATOM 671 C C . GLY A 1 93 ? -15.647 -1.306 0.786 1.00 97.81 93 GLY A C 1
ATOM 672 O O . GLY A 1 93 ? -15.833 -1.788 1.898 1.00 97.81 93 GLY A O 1
ATOM 673 N N . PHE A 1 94 ? -14.476 -0.761 0.456 1.00 98.25 94 PHE A N 1
ATOM 674 C CA . PHE A 1 94 ? -13.299 -0.767 1.325 1.00 98.25 94 PHE A CA 1
ATOM 675 C C . PHE A 1 94 ? -13.573 -0.031 2.656 1.00 98.25 94 PHE A C 1
ATOM 677 O O . PHE A 1 94 ? -14.188 1.039 2.633 1.00 98.25 94 PHE A O 1
ATOM 684 N N . PRO A 1 95 ? -13.079 -0.537 3.806 1.00 96.75 95 PRO A N 1
ATOM 685 C CA . PRO A 1 95 ? -13.250 0.080 5.126 1.00 96.75 95 PRO A CA 1
ATOM 686 C C . PRO A 1 95 ? -12.356 1.325 5.305 1.00 96.75 95 PRO A C 1
ATOM 688 O O . PRO A 1 95 ? -11.460 1.373 6.150 1.00 96.75 95 PRO A O 1
ATOM 691 N N . LEU A 1 96 ? -12.567 2.345 4.472 1.00 96.81 96 LEU A N 1
ATOM 692 C CA . LEU A 1 96 ? -11.882 3.632 4.563 1.00 96.81 96 LEU A CA 1
ATOM 693 C C . LEU A 1 96 ? -12.392 4.390 5.792 1.00 96.81 96 LEU A C 1
ATOM 695 O O . LEU A 1 96 ? -13.597 4.523 5.972 1.00 96.81 96 LEU A O 1
ATOM 699 N N . VAL A 1 97 ? -11.491 4.938 6.606 1.00 96.62 97 VAL A N 1
ATOM 700 C CA . VAL A 1 97 ? -11.872 5.809 7.725 1.00 96.62 97 VAL A CA 1
ATOM 701 C C . VAL A 1 97 ? -11.600 7.252 7.333 1.00 96.62 97 VAL A C 1
ATOM 703 O O . VAL A 1 97 ? -10.458 7.594 7.028 1.00 96.62 97 VAL A O 1
ATOM 706 N N . THR A 1 98 ? -12.624 8.096 7.365 1.00 97.00 98 THR A N 1
ATOM 707 C CA . THR A 1 98 ? -12.521 9.540 7.136 1.00 97.00 98 THR A CA 1
ATOM 708 C C . THR A 1 98 ? -12.621 10.260 8.472 1.00 97.00 98 THR A C 1
ATOM 710 O O . THR A 1 98 ? -13.664 10.224 9.122 1.00 97.00 98 THR A O 1
ATOM 713 N N . PHE A 1 99 ? -11.543 10.920 8.882 1.00 96.31 99 PHE A N 1
ATOM 714 C CA . PHE A 1 99 ? -11.516 11.734 10.090 1.00 96.31 99 PHE A CA 1
ATOM 715 C C . PHE A 1 99 ? -12.073 13.118 9.767 1.00 96.31 99 PHE A C 1
ATOM 717 O O . PHE A 1 99 ? -11.559 13.803 8.880 1.00 96.31 99 PHE A O 1
ATOM 724 N N . LEU A 1 100 ? -13.125 13.509 10.476 1.00 96.75 100 LEU A N 1
ATOM 725 C CA . LEU A 1 100 ? -13.794 14.796 10.343 1.00 96.75 100 LEU A CA 1
ATOM 726 C C . LEU A 1 100 ? -13.536 15.651 11.583 1.00 96.75 100 LEU A C 1
ATOM 728 O O . LEU A 1 100 ? -13.382 15.107 12.674 1.00 96.75 100 LEU A O 1
ATOM 732 N N . ASP A 1 101 ? -13.528 16.970 11.441 1.00 94.31 101 ASP A N 1
ATOM 733 C CA . ASP A 1 101 ? -13.621 17.878 12.584 1.00 94.31 101 ASP A CA 1
ATOM 734 C C . ASP A 1 101 ? -15.071 17.991 13.100 1.00 94.31 101 ASP A C 1
ATOM 736 O O . ASP A 1 101 ? -16.001 17.371 12.572 1.00 94.31 101 ASP A O 1
ATOM 740 N N . GLU A 1 102 ? -15.281 18.799 14.141 1.00 92.62 102 GLU A N 1
ATOM 741 C CA . GLU A 1 102 ? -16.607 19.050 14.724 1.00 92.62 102 GLU A CA 1
ATOM 742 C C . GLU A 1 102 ? -17.592 19.769 13.784 1.00 92.62 102 GLU A C 1
ATOM 744 O O . GLU A 1 102 ? -18.800 19.753 14.023 1.00 92.62 102 GLU A O 1
ATOM 749 N N . HIS A 1 103 ? -17.100 20.379 12.704 1.00 93.12 103 HIS A N 1
ATOM 750 C CA . HIS A 1 103 ? -17.896 21.049 11.677 1.00 93.12 103 HIS A CA 1
ATOM 751 C C . HIS A 1 103 ? -18.158 20.156 10.455 1.00 93.12 103 HIS A C 1
ATOM 753 O O . HIS A 1 103 ? -18.797 20.595 9.497 1.00 93.12 103 HIS A O 1
ATOM 759 N N . GLY A 1 104 ? -17.687 18.906 10.478 1.00 93.38 104 GLY A N 1
ATOM 760 C CA . GLY A 1 104 ? -17.816 17.964 9.372 1.00 93.38 104 GLY A CA 1
ATOM 761 C C . GLY A 1 104 ? -16.817 18.192 8.235 1.00 93.38 104 GLY A C 1
ATOM 762 O O . GLY A 1 104 ? -16.988 17.603 7.168 1.00 93.38 104 GLY A O 1
ATOM 763 N N . GLN A 1 105 ? -15.781 19.017 8.423 1.00 94.06 105 GLN A N 1
ATOM 764 C CA . GLN A 1 105 ? -14.703 19.137 7.443 1.00 94.06 105 GLN A CA 1
ATOM 765 C C . GLN A 1 105 ? -13.749 17.954 7.536 1.00 94.06 105 GLN A C 1
ATOM 767 O O . GLN A 1 105 ? -13.432 17.464 8.617 1.00 94.06 105 GLN A O 1
ATOM 772 N N . VAL A 1 106 ? -13.261 17.503 6.382 1.00 94.56 106 VAL A N 1
ATOM 773 C CA . VAL A 1 106 ? -12.307 16.397 6.307 1.00 94.56 106 VAL A CA 1
ATOM 774 C C . VAL A 1 106 ? -10.944 16.857 6.815 1.00 94.56 106 VAL A C 1
ATOM 776 O O . VAL A 1 106 ? -10.290 17.680 6.181 1.00 94.56 106 VAL A O 1
ATOM 779 N N . LEU A 1 107 ? -10.498 16.267 7.923 1.00 92.44 107 LEU A N 1
ATOM 780 C CA . LEU A 1 107 ? -9.139 16.428 8.438 1.00 92.44 107 LEU A CA 1
ATOM 781 C C . LEU A 1 107 ? -8.162 15.573 7.625 1.00 92.44 107 LEU A C 1
ATOM 783 O O . LEU A 1 107 ? -7.136 16.051 7.149 1.00 92.44 107 LEU A O 1
ATOM 787 N N . THR A 1 108 ? -8.470 14.281 7.484 1.00 93.88 108 THR A N 1
ATOM 788 C CA . THR A 1 108 ? -7.664 13.307 6.734 1.00 93.88 108 THR A CA 1
ATOM 789 C C . THR A 1 108 ? -8.421 11.981 6.584 1.00 93.88 108 THR A C 1
ATOM 791 O O . THR A 1 108 ? -9.537 11.826 7.079 1.00 93.88 108 THR A O 1
ATOM 794 N N . THR A 1 109 ? -7.813 10.989 5.936 1.00 94.44 109 THR A N 1
ATOM 795 C CA . THR A 1 109 ? -8.336 9.618 5.842 1.00 94.44 109 THR A CA 1
ATOM 796 C C . THR A 1 109 ? -7.286 8.609 6.298 1.00 94.44 109 THR A C 1
ATOM 798 O O . THR A 1 109 ? -6.091 8.893 6.223 1.00 94.44 109 THR A O 1
ATOM 801 N N . SER A 1 110 ? -7.694 7.401 6.702 1.00 91.81 110 SER A N 1
ATOM 802 C CA . SER A 1 110 ? -6.775 6.345 7.163 1.00 91.81 110 SER A CA 1
ATOM 803 C C . SER A 1 110 ? -5.646 6.042 6.176 1.00 91.81 110 SER A C 1
ATOM 805 O O . SER A 1 110 ? -4.531 5.773 6.606 1.00 91.81 110 SER A O 1
ATOM 807 N N . VAL A 1 111 ? -5.910 6.153 4.872 1.00 91.25 111 VAL A N 1
ATOM 808 C CA . VAL A 1 111 ? -4.937 5.898 3.794 1.00 91.25 111 VAL A CA 1
ATOM 809 C C . VAL A 1 111 ? -3.977 7.060 3.502 1.00 91.25 111 VAL A C 1
ATOM 811 O O . VAL A 1 111 ? -2.996 6.875 2.792 1.00 91.25 111 VAL A O 1
ATOM 814 N N . HIS A 1 112 ? -4.234 8.255 4.045 1.00 90.00 112 HIS A N 1
ATOM 815 C CA . HIS A 1 112 ? -3.364 9.432 3.901 1.00 90.00 112 HIS A CA 1
ATOM 816 C C . HIS A 1 112 ? -2.471 9.670 5.121 1.00 90.00 112 HIS A C 1
ATOM 818 O O . HIS A 1 112 ? -1.601 10.545 5.104 1.00 90.00 112 HIS A O 1
ATOM 824 N N . LEU A 1 113 ? -2.662 8.896 6.188 1.00 85.44 113 LEU A N 1
ATOM 825 C CA . LEU A 1 113 ? -1.811 8.984 7.358 1.00 85.44 113 LEU A CA 1
ATOM 826 C C . LEU A 1 113 ? -0.411 8.450 7.024 1.00 85.44 113 LEU A C 1
ATOM 828 O O . LEU A 1 113 ? -0.248 7.353 6.490 1.00 85.44 113 LEU A O 1
ATOM 832 N N . SER A 1 114 ? 0.633 9.205 7.373 1.00 74.38 114 SER A N 1
ATOM 833 C CA . SER A 1 114 ? 2.001 8.748 7.119 1.00 74.38 114 SER A CA 1
ATOM 834 C C . SER A 1 114 ? 2.318 7.492 7.937 1.00 74.38 114 SER A C 1
ATOM 836 O O . SER A 1 114 ? 2.033 7.441 9.133 1.00 74.38 114 SER A O 1
ATOM 838 N N . HIS A 1 115 ? 3.024 6.517 7.352 1.00 72.00 115 HIS A N 1
ATOM 839 C CA . HIS A 1 115 ? 3.416 5.266 8.038 1.00 72.00 115 HIS A CA 1
ATOM 840 C C . HIS A 1 115 ? 4.105 5.483 9.403 1.00 72.00 115 HIS A C 1
ATOM 842 O O . HIS A 1 115 ? 4.102 4.608 10.269 1.00 72.00 115 HIS A O 1
ATOM 848 N N . ARG A 1 116 ? 4.709 6.661 9.620 1.00 67.12 116 ARG A N 1
ATOM 849 C CA . ARG A 1 116 ? 5.348 7.047 10.889 1.00 67.12 116 ARG A CA 1
ATOM 850 C C . ARG A 1 116 ? 4.366 7.507 11.967 1.00 67.12 116 ARG A C 1
ATOM 852 O O . ARG A 1 116 ? 4.630 7.294 13.150 1.00 67.12 116 ARG A O 1
ATOM 859 N N . GLN A 1 117 ? 3.297 8.192 11.580 1.00 76.94 117 GLN A N 1
ATOM 860 C CA . GLN A 1 117 ? 2.368 8.850 12.505 1.00 76.94 117 GLN A CA 1
ATOM 861 C C . GLN A 1 117 ? 1.113 8.031 12.739 1.00 76.94 117 GLN A C 1
ATOM 863 O O . GLN A 1 117 ? 0.444 8.188 13.751 1.00 76.94 117 GLN A O 1
ATOM 868 N N . ALA A 1 118 ? 0.801 7.143 11.817 1.00 81.12 118 ALA A N 1
ATOM 869 C CA . ALA A 1 118 ? -0.550 6.677 11.696 1.00 81.12 118 ALA A CA 1
ATOM 870 C C . ALA A 1 118 ? -0.971 5.687 12.806 1.00 81.12 118 ALA A C 1
ATOM 872 O O . ALA A 1 118 ? -2.114 5.724 13.247 1.00 81.12 118 ALA A O 1
ATOM 873 N N . ASP A 1 119 ? -0.033 4.928 13.389 1.00 83.25 119 ASP A N 1
ATOM 874 C CA . ASP A 1 119 ? -0.266 4.161 14.631 1.00 83.25 119 ASP A CA 1
ATOM 875 C C . ASP A 1 119 ? -0.605 5.097 15.808 1.00 83.25 119 ASP A C 1
ATOM 877 O O . ASP A 1 119 ? -1.547 4.854 16.555 1.00 83.25 119 ASP A O 1
ATOM 881 N N . ALA A 1 120 ? 0.100 6.226 15.935 1.00 85.81 120 ALA A N 1
ATOM 882 C CA . ALA A 1 120 ? -0.191 7.221 16.966 1.00 85.81 120 ALA A CA 1
ATOM 883 C C . ALA A 1 120 ? -1.557 7.892 16.748 1.00 85.81 120 ALA A C 1
ATOM 885 O O . ALA A 1 120 ? -2.296 8.070 17.712 1.00 85.81 120 ALA A O 1
ATOM 886 N N . THR A 1 121 ? -1.922 8.214 15.503 1.00 89.25 121 THR A N 1
ATOM 887 C CA . THR A 1 121 ? -3.241 8.778 15.174 1.00 89.25 121 THR A CA 1
ATOM 888 C C . THR A 1 121 ? -4.370 7.833 15.574 1.00 89.25 121 THR A C 1
ATOM 890 O O . THR A 1 121 ? -5.299 8.258 16.252 1.00 89.25 121 THR A O 1
ATOM 893 N N . TRP A 1 122 ? -4.273 6.548 15.220 1.00 90.44 122 TRP A N 1
ATOM 894 C CA . TRP A 1 122 ? -5.283 5.549 15.584 1.00 90.44 122 TRP A CA 1
ATOM 895 C C . TRP A 1 122 ? -5.414 5.388 17.097 1.00 90.44 122 TRP A C 1
ATOM 897 O O . TRP A 1 122 ? -6.521 5.331 17.621 1.00 90.44 122 TRP A O 1
ATOM 907 N N . ARG A 1 123 ? -4.289 5.381 17.817 1.00 90.31 123 ARG A N 1
ATOM 908 C CA . ARG A 1 123 ? -4.292 5.335 19.282 1.00 90.31 123 ARG A CA 1
ATOM 909 C C . ARG A 1 123 ? -4.953 6.562 19.907 1.00 90.31 123 ARG A C 1
ATOM 911 O O . ARG A 1 123 ? -5.695 6.415 20.872 1.00 90.31 123 ARG A O 1
ATOM 918 N N . LEU A 1 124 ? -4.683 7.757 19.377 1.00 92.81 124 LEU A N 1
ATOM 919 C CA . LEU A 1 124 ? -5.270 9.013 19.856 1.00 92.81 124 LEU A CA 1
ATOM 920 C C . LEU A 1 124 ? -6.766 9.128 19.540 1.00 92.81 124 LEU A C 1
ATOM 922 O O . LEU A 1 124 ? -7.477 9.779 20.295 1.00 92.81 124 LEU A O 1
ATOM 926 N N . ALA A 1 125 ? -7.228 8.498 18.459 1.00 94.25 125 ALA A N 1
ATOM 927 C CA . ALA A 1 125 ? -8.632 8.468 18.046 1.00 94.25 125 ALA A CA 1
ATOM 928 C C . ALA A 1 125 ? -9.377 7.197 18.503 1.00 94.25 125 ALA A C 1
ATOM 930 O O . ALA A 1 125 ? -10.439 6.879 17.972 1.00 94.25 125 ALA A O 1
ATOM 931 N N . ARG A 1 126 ? -8.808 6.404 19.428 1.00 94.00 126 ARG A N 1
ATOM 932 C CA . ARG A 1 126 ? -9.321 5.056 19.743 1.00 94.00 126 ARG A CA 1
ATOM 933 C C . ARG A 1 126 ? -10.783 5.055 20.198 1.00 94.00 126 ARG A C 1
ATOM 935 O O . ARG A 1 126 ? -11.521 4.139 19.851 1.00 94.00 126 ARG A O 1
ATOM 942 N N . ASN A 1 127 ? -11.189 6.068 20.963 1.00 94.75 127 ASN A N 1
ATOM 943 C CA . ASN A 1 127 ? -12.533 6.136 21.529 1.00 94.75 127 ASN A CA 1
ATOM 944 C C . ASN A 1 127 ? -13.541 6.437 20.414 1.00 94.75 127 ASN A C 1
ATOM 946 O O . ASN A 1 127 ? -14.525 5.724 20.252 1.00 94.75 127 ASN A O 1
ATOM 950 N N . GLU A 1 128 ? -13.221 7.416 19.575 1.00 96.31 128 GLU A N 1
ATOM 951 C CA . GLU A 1 128 ? -14.036 7.861 18.449 1.00 96.31 128 GLU A CA 1
ATOM 952 C C . GLU A 1 128 ? -14.151 6.763 17.374 1.00 96.31 128 GLU A C 1
ATOM 954 O O . GLU A 1 128 ? -15.212 6.564 16.774 1.00 96.31 128 GLU A O 1
ATOM 959 N N . LEU A 1 129 ? -13.076 5.993 17.158 1.00 95.44 129 LEU A N 1
ATOM 960 C CA . LEU A 1 129 ? -13.080 4.806 16.298 1.00 95.44 129 LEU A CA 1
ATOM 961 C C . LEU A 1 129 ? -14.073 3.753 16.816 1.00 95.44 129 LEU A C 1
ATOM 963 O O . LEU A 1 129 ? -14.918 3.285 16.049 1.00 95.44 129 LEU A O 1
ATOM 967 N N . MET A 1 130 ? -14.004 3.408 18.105 1.00 94.81 130 MET A N 1
ATOM 968 C CA . MET A 1 130 ? -14.918 2.441 18.725 1.00 94.81 130 MET A CA 1
ATOM 969 C C . MET A 1 130 ? -16.378 2.894 18.680 1.00 94.81 130 MET A C 1
ATOM 971 O O . MET A 1 130 ? -17.253 2.094 18.352 1.00 94.81 130 MET A O 1
ATOM 975 N N . GLU A 1 131 ? -16.645 4.168 18.969 1.00 94.94 131 GLU A N 1
ATOM 976 C CA . GLU A 1 131 ? -17.987 4.762 18.884 1.00 94.94 131 GLU A CA 1
ATOM 977 C C . GLU A 1 131 ? -18.551 4.691 17.459 1.00 94.94 131 GLU A C 1
ATOM 979 O O . GLU A 1 131 ? -19.740 4.445 17.264 1.00 94.94 131 GLU A O 1
ATOM 984 N N . SER A 1 132 ? -17.677 4.793 16.456 1.00 92.75 132 SER A N 1
ATOM 985 C CA . SER A 1 132 ? -18.009 4.623 15.035 1.00 92.75 132 SER A CA 1
ATOM 986 C C . SER A 1 132 ? -18.065 3.145 14.600 1.00 92.75 132 SER A C 1
ATOM 988 O O . SER A 1 132 ? -18.092 2.827 13.406 1.00 92.75 132 SER A O 1
ATOM 990 N N . GLY A 1 133 ? -18.050 2.217 15.563 1.00 91.75 133 GLY A N 1
ATOM 991 C CA . GLY A 1 133 ? -18.142 0.770 15.376 1.00 91.75 133 GLY A CA 1
ATOM 992 C C . GLY A 1 133 ? -16.886 0.115 14.796 1.00 91.75 133 GLY A C 1
ATOM 993 O O . GLY A 1 133 ? -16.983 -0.997 14.268 1.00 91.75 133 GLY A O 1
ATOM 994 N N . ILE A 1 134 ? -15.742 0.803 14.782 1.00 93.56 134 ILE A N 1
ATOM 995 C CA . ILE A 1 134 ? -14.461 0.257 14.319 1.00 93.56 134 ILE A CA 1
ATOM 996 C C . ILE A 1 134 ? -13.803 -0.433 15.512 1.00 93.56 134 ILE A C 1
ATOM 998 O O . ILE A 1 134 ? -13.565 0.187 16.544 1.00 93.56 134 ILE A O 1
ATOM 1002 N N . SER A 1 135 ? -13.497 -1.726 15.381 1.00 92.31 135 SER A N 1
ATOM 1003 C CA . SER A 1 135 ? -12.932 -2.517 16.481 1.00 92.31 135 SER A CA 1
ATOM 1004 C C . SER A 1 135 ? -11.435 -2.240 16.663 1.00 92.31 135 SER A C 1
ATOM 1006 O O . SER A 1 135 ? -10.581 -3.055 16.307 1.00 92.31 135 SER A O 1
ATOM 1008 N N . TYR A 1 136 ? -11.116 -1.062 17.202 1.00 92.25 136 TYR A N 1
ATOM 1009 C CA . TYR A 1 136 ? -9.746 -0.627 17.462 1.00 92.25 136 TYR A CA 1
ATOM 1010 C C . TYR A 1 136 ? -8.971 -1.657 18.297 1.00 92.25 136 TYR A C 1
ATOM 1012 O O . TYR A 1 136 ? -7.848 -2.001 17.937 1.00 92.25 136 TYR A O 1
ATOM 1020 N N . GLU A 1 137 ? -9.564 -2.212 19.358 1.00 91.19 137 GLU A N 1
ATOM 1021 C CA . GLU A 1 137 ? -8.920 -3.203 20.229 1.00 91.19 137 GLU A CA 1
ATOM 1022 C C . GLU A 1 137 ? -8.513 -4.445 19.449 1.00 91.19 137 GLU A C 1
ATOM 1024 O O . GLU A 1 137 ? -7.406 -4.941 19.636 1.00 91.19 137 GLU A O 1
ATOM 1029 N N . ALA A 1 138 ? -9.383 -4.943 18.566 1.00 91.81 138 ALA A N 1
ATOM 1030 C CA . ALA A 1 138 ? -9.095 -6.130 17.774 1.00 91.81 138 ALA A CA 1
ATOM 1031 C C . ALA A 1 138 ? -8.000 -5.854 16.734 1.00 91.81 138 ALA A C 1
ATOM 1033 O O . ALA A 1 138 ? -7.097 -6.669 16.567 1.00 91.81 138 ALA A O 1
ATOM 1034 N N . ILE A 1 139 ? -8.037 -4.689 16.078 1.00 90.25 139 ILE A N 1
ATOM 1035 C CA . ILE A 1 139 ? -7.016 -4.252 15.109 1.00 90.25 139 ILE A CA 1
ATOM 1036 C C . ILE A 1 139 ? -5.660 -4.068 15.802 1.00 90.25 139 ILE A C 1
ATOM 1038 O O . ILE A 1 139 ? -4.623 -4.514 15.307 1.00 90.25 139 ILE A O 1
ATOM 1042 N N . HIS A 1 140 ? -5.658 -3.435 16.973 1.00 87.38 140 HIS A N 1
ATOM 1043 C CA . HIS A 1 140 ? -4.462 -3.205 17.771 1.00 87.38 140 HIS A CA 1
ATOM 1044 C C . HIS A 1 140 ? -3.934 -4.500 18.410 1.00 87.38 140 HIS A C 1
ATOM 1046 O O . HIS A 1 140 ? -2.732 -4.641 18.592 1.00 87.38 140 HIS A O 1
ATOM 1052 N N . ALA A 1 141 ? -4.797 -5.460 18.744 1.00 87.19 141 ALA A N 1
ATOM 1053 C CA . ALA A 1 141 ? -4.405 -6.759 19.295 1.00 87.19 141 ALA A CA 1
ATOM 1054 C C . ALA A 1 141 ? -4.124 -7.827 18.229 1.00 87.19 141 ALA A C 1
ATOM 1056 O O . ALA A 1 141 ? -3.790 -8.959 18.593 1.00 87.19 141 ALA A O 1
ATOM 1057 N N . ALA A 1 142 ? -4.280 -7.497 16.942 1.00 88.12 142 ALA A N 1
ATOM 1058 C CA . ALA A 1 142 ? -4.012 -8.419 15.852 1.00 88.12 142 ALA A CA 1
ATOM 1059 C C . ALA A 1 142 ? -2.586 -8.983 15.956 1.00 88.12 142 ALA A C 1
ATOM 1061 O O . ALA A 1 142 ? -1.712 -8.468 16.648 1.00 88.12 142 ALA A O 1
ATOM 1062 N N . THR A 1 143 ? -2.323 -10.088 15.286 1.00 86.44 143 THR A N 1
ATOM 1063 C CA . THR A 1 143 ? -0.959 -10.590 15.113 1.00 86.44 143 THR A CA 1
ATOM 1064 C C . THR A 1 143 ? -0.850 -11.249 13.762 1.00 86.44 143 THR A C 1
ATOM 1066 O O . THR A 1 143 ? -1.857 -11.550 13.126 1.00 86.44 143 THR A O 1
ATOM 1069 N N . ARG A 1 144 ? 0.369 -11.560 13.324 1.00 86.38 144 ARG A N 1
ATOM 1070 C CA . ARG A 1 144 ? 0.534 -12.436 12.163 1.00 86.38 144 ARG A CA 1
ATOM 1071 C C . ARG A 1 144 ? -0.194 -13.776 12.354 1.00 86.38 144 ARG A C 1
ATOM 1073 O O . ARG A 1 144 ? -0.779 -14.287 11.408 1.00 86.38 144 ARG A O 1
ATOM 1080 N N . THR A 1 145 ? -0.214 -14.320 13.571 1.00 88.38 145 THR A N 1
ATOM 1081 C CA . THR A 1 145 ? -0.964 -15.545 13.912 1.00 88.38 145 THR A CA 1
ATOM 1082 C C . THR A 1 145 ? -2.475 -15.360 14.076 1.00 88.38 145 THR A C 1
ATOM 1084 O O . THR A 1 145 ? -3.192 -16.352 14.008 1.00 88.38 145 THR A O 1
ATOM 1087 N N . LYS A 1 146 ? -2.964 -14.133 14.296 1.00 90.69 146 LYS A N 1
ATOM 1088 C CA . LYS A 1 146 ? -4.391 -13.781 14.418 1.00 90.69 146 LYS A CA 1
ATOM 1089 C C . LYS A 1 146 ? -4.686 -12.455 13.696 1.00 90.69 146 LYS A C 1
ATOM 1091 O O . LYS A 1 146 ? -4.886 -11.428 14.349 1.00 90.69 146 LYS A O 1
ATOM 1096 N N . PRO A 1 147 ? -4.643 -12.439 12.356 1.00 91.00 147 PRO A N 1
ATOM 1097 C CA . PRO A 1 147 ? -4.667 -11.203 11.577 1.00 91.00 147 PRO A CA 1
ATOM 1098 C C . PRO A 1 147 ? -6.069 -10.751 11.156 1.00 91.00 147 PRO A C 1
ATOM 1100 O O . PRO A 1 147 ? -6.184 -9.702 10.531 1.00 91.00 147 PRO A O 1
ATOM 1103 N N . ASP A 1 148 ? -7.127 -11.517 11.444 1.00 93.31 148 ASP A N 1
ATOM 1104 C CA . ASP A 1 148 ? -8.453 -11.325 10.835 1.00 93.31 148 ASP A CA 1
ATOM 1105 C C . ASP A 1 148 ? -9.029 -9.915 11.045 1.00 93.31 148 ASP A C 1
ATOM 1107 O O . ASP A 1 148 ? -9.646 -9.357 10.142 1.00 93.31 148 ASP A O 1
ATOM 1111 N N . ALA A 1 149 ? -8.760 -9.283 12.192 1.00 92.69 149 ALA A N 1
ATOM 1112 C CA . ALA A 1 149 ? -9.200 -7.911 12.457 1.00 92.69 149 ALA A CA 1
ATOM 1113 C C . ALA A 1 149 ? -8.592 -6.877 11.488 1.00 92.69 149 ALA A C 1
ATOM 1115 O O . ALA A 1 149 ? -9.198 -5.838 11.227 1.00 92.69 149 ALA A O 1
ATOM 1116 N N . LEU A 1 150 ? -7.415 -7.159 10.914 1.00 91.81 150 LEU A N 1
ATOM 1117 C CA . LEU A 1 150 ? -6.818 -6.314 9.881 1.00 91.81 150 LEU A CA 1
ATOM 1118 C C . LEU A 1 150 ? -7.594 -6.413 8.564 1.00 91.81 150 LEU A C 1
ATOM 1120 O O . LEU A 1 150 ? -7.710 -5.406 7.877 1.00 91.81 150 LEU A O 1
ATOM 1124 N N . LEU A 1 151 ? -8.175 -7.571 8.226 1.00 93.00 151 LEU A N 1
ATOM 1125 C CA . LEU A 1 151 ? -8.917 -7.748 6.971 1.00 93.00 151 LEU A CA 1
ATOM 1126 C C . LEU A 1 151 ? -10.150 -6.855 6.877 1.00 93.00 151 LEU A C 1
ATOM 1128 O O . LEU A 1 151 ? -10.516 -6.472 5.774 1.00 93.00 151 LEU A O 1
ATOM 1132 N N . THR A 1 152 ? -10.797 -6.537 7.996 1.00 92.19 152 THR A N 1
ATOM 1133 C CA . THR A 1 152 ? -12.034 -5.741 8.019 1.00 92.19 152 THR A CA 1
ATOM 1134 C C . THR A 1 152 ? -11.823 -4.322 8.520 1.00 92.19 152 THR A C 1
ATOM 1136 O O . THR A 1 152 ? -12.587 -3.432 8.160 1.00 92.19 152 THR A O 1
ATOM 1139 N N . GLY A 1 153 ? -10.797 -4.101 9.341 1.00 90.00 153 GLY A N 1
ATOM 1140 C CA . GLY A 1 153 ? -10.524 -2.806 9.948 1.00 90.00 153 GLY A CA 1
ATOM 1141 C C . GLY A 1 153 ? -9.422 -2.009 9.267 1.00 90.00 153 GLY A C 1
ATOM 1142 O O . GLY A 1 153 ? -9.502 -0.784 9.220 1.00 90.00 153 GLY A O 1
ATOM 1143 N N . PHE A 1 154 ? -8.381 -2.676 8.756 1.00 89.00 154 PHE A N 1
ATOM 1144 C CA . PHE A 1 154 ? -7.259 -1.984 8.127 1.00 89.00 154 PHE A CA 1
ATOM 1145 C C . PHE A 1 154 ? -6.484 -2.861 7.113 1.00 89.00 154 PHE A C 1
ATOM 1147 O O . PHE A 1 154 ? -5.343 -3.262 7.366 1.00 89.00 154 PHE A O 1
ATOM 1154 N N . PRO A 1 155 ? -7.081 -3.171 5.944 1.00 92.69 155 PRO A N 1
ATOM 1155 C CA . PRO A 1 155 ? -6.600 -4.250 5.073 1.00 92.69 155 PRO A CA 1
ATOM 1156 C C . PRO A 1 155 ? -5.216 -3.998 4.468 1.00 92.69 155 PRO A C 1
ATOM 1158 O O . PRO A 1 155 ? -4.431 -4.930 4.299 1.00 92.69 155 PRO A O 1
ATOM 1161 N N . THR A 1 156 ? -4.880 -2.737 4.173 1.00 92.19 156 THR A N 1
ATOM 1162 C CA . THR A 1 156 ? -3.603 -2.352 3.546 1.00 92.19 156 THR A CA 1
ATOM 1163 C C . THR A 1 156 ? -2.396 -2.543 4.466 1.00 92.19 156 THR A C 1
ATOM 1165 O O . THR A 1 156 ? -1.265 -2.681 3.992 1.00 92.19 156 THR A O 1
ATOM 1168 N N . ALA A 1 157 ? -2.620 -2.667 5.777 1.00 88.75 157 ALA A N 1
ATOM 1169 C CA . ALA A 1 157 ? -1.572 -2.998 6.732 1.00 88.75 157 ALA A CA 1
ATOM 1170 C C . ALA A 1 157 ? -0.927 -4.368 6.473 1.00 88.75 157 ALA A C 1
ATOM 1172 O O . ALA A 1 157 ? 0.250 -4.549 6.791 1.00 88.75 157 ALA A O 1
ATOM 1173 N N . ILE A 1 158 ? -1.670 -5.317 5.892 1.00 91.06 158 ILE A N 1
ATOM 1174 C CA . ILE A 1 158 ? -1.180 -6.667 5.596 1.00 91.06 158 ILE A CA 1
ATOM 1175 C C . ILE A 1 158 ? -0.103 -6.620 4.490 1.00 91.06 158 ILE A C 1
ATOM 1177 O O . ILE A 1 158 ? 1.023 -7.060 4.753 1.00 91.06 158 ILE A O 1
ATOM 1181 N N . PRO A 1 159 ? -0.362 -6.053 3.290 1.00 91.94 159 PRO A N 1
ATOM 1182 C CA . PRO A 1 159 ? 0.651 -5.978 2.243 1.00 91.94 159 PRO A CA 1
ATOM 1183 C C . PRO A 1 159 ? 1.714 -4.894 2.471 1.00 91.94 159 PRO A C 1
ATOM 1185 O O . PRO A 1 159 ? 2.893 -5.153 2.214 1.00 91.94 159 PRO A O 1
ATOM 1188 N N . PHE A 1 160 ? 1.345 -3.712 2.984 1.00 88.75 160 PHE A N 1
ATOM 1189 C CA . PHE A 1 160 ? 2.239 -2.542 3.047 1.00 88.75 160 PHE A CA 1
ATOM 1190 C C . PHE A 1 160 ? 2.821 -2.247 4.426 1.00 88.75 160 PHE A C 1
ATOM 1192 O O . PHE A 1 160 ? 3.779 -1.492 4.545 1.00 88.75 160 PHE A O 1
ATOM 1199 N N . GLY A 1 161 ? 2.312 -2.861 5.488 1.00 79.00 161 GLY A N 1
ATOM 1200 C CA . GLY A 1 161 ? 3.126 -3.049 6.673 1.00 79.00 161 GLY A CA 1
ATOM 1201 C C . GLY A 1 161 ? 3.455 -1.826 7.538 1.00 79.00 161 GLY A C 1
ATOM 1202 O O . GLY A 1 161 ? 4.570 -1.750 8.066 1.00 79.00 161 GLY A O 1
ATOM 1203 N N . TRP A 1 162 ? 2.517 -0.901 7.747 1.00 70.62 162 TRP A N 1
ATOM 1204 C CA . TRP A 1 162 ? 2.677 0.139 8.778 1.00 70.62 162 TRP A CA 1
ATOM 1205 C C . TRP A 1 162 ? 2.265 -0.347 10.188 1.00 70.62 162 TRP A C 1
ATOM 1207 O O . TRP A 1 162 ? 2.829 0.121 11.176 1.00 70.62 162 TRP A O 1
ATOM 1217 N N . TRP A 1 163 ? 1.365 -1.326 10.313 1.00 68.44 163 TRP A N 1
ATOM 1218 C CA . TRP A 1 163 ? 0.872 -1.827 11.605 1.00 68.44 163 TRP A CA 1
ATOM 1219 C C . TRP A 1 163 ? 1.995 -2.111 12.626 1.00 68.44 163 TRP A C 1
ATOM 1221 O O . TRP A 1 163 ? 2.994 -2.760 12.310 1.00 68.44 163 TRP A O 1
ATOM 1231 N N . HIS A 1 164 ? 1.830 -1.572 13.841 1.00 71.19 164 HIS A N 1
ATOM 1232 C CA . HIS A 1 164 ? 2.778 -1.635 14.961 1.00 71.19 164 HIS A CA 1
ATOM 1233 C C . HIS A 1 164 ? 4.108 -0.871 14.847 1.00 71.19 164 HIS A C 1
ATOM 1235 O O . HIS A 1 164 ? 5.115 -1.257 15.451 1.00 71.19 164 HIS A O 1
ATOM 1241 N N . SER A 1 165 ? 4.129 0.272 14.157 1.00 69.00 165 SER A N 1
ATOM 1242 C CA . SER A 1 165 ? 5.352 1.077 14.001 1.00 69.00 165 SER A CA 1
ATOM 1243 C C . SER A 1 165 ? 5.978 1.589 15.315 1.00 69.00 165 SER A C 1
ATOM 1245 O O . SER A 1 165 ? 7.198 1.784 15.356 1.00 69.00 165 SER A O 1
ATOM 1247 N N . HIS A 1 166 ? 5.212 1.746 16.409 1.00 70.56 166 HIS A N 1
ATOM 1248 C CA . HIS A 1 166 ? 5.749 2.138 17.729 1.00 70.56 166 HIS A CA 1
ATOM 1249 C C . HIS A 1 166 ? 5.946 0.987 18.722 1.00 70.56 166 HIS A C 1
ATOM 1251 O O . HIS A 1 166 ? 6.479 1.221 19.816 1.00 70.56 166 HIS A O 1
ATOM 1257 N N . ALA A 1 167 ? 5.604 -0.250 18.350 1.00 69.81 167 ALA A N 1
ATOM 1258 C CA . ALA A 1 167 ? 5.772 -1.406 19.221 1.00 69.81 167 ALA A CA 1
ATOM 1259 C C . ALA A 1 167 ? 7.244 -1.611 19.619 1.00 69.81 167 ALA A C 1
ATOM 1261 O O . ALA A 1 167 ? 8.182 -1.453 18.828 1.00 69.81 167 ALA A O 1
ATOM 1262 N N . LYS A 1 168 ? 7.470 -1.984 20.879 1.00 71.06 168 LYS A N 1
ATOM 1263 C CA . LYS A 1 168 ? 8.789 -2.353 21.405 1.00 71.06 168 LYS A CA 1
ATOM 1264 C C . LYS A 1 168 ? 8.880 -3.859 21.602 1.00 71.06 168 LYS A C 1
ATOM 1266 O O . LYS A 1 168 ? 7.903 -4.525 21.916 1.00 71.06 168 LYS A O 1
ATOM 1271 N N . ARG A 1 169 ? 10.101 -4.394 21.498 1.00 64.75 169 ARG A N 1
ATOM 1272 C CA . ARG A 1 169 ? 10.378 -5.816 21.769 1.00 64.75 169 ARG A CA 1
ATOM 1273 C C . ARG A 1 169 ? 10.043 -6.213 23.210 1.00 64.75 169 ARG A C 1
ATOM 1275 O O . ARG A 1 169 ? 9.682 -7.355 23.459 1.00 64.75 169 ARG A O 1
ATOM 1282 N N . THR A 1 170 ? 10.215 -5.294 24.159 1.00 62.56 170 THR A N 1
ATOM 1283 C CA . THR A 1 170 ? 9.831 -5.460 25.567 1.00 62.56 170 THR A CA 1
ATOM 1284 C C . THR A 1 170 ? 9.459 -4.103 26.165 1.00 62.56 170 THR A C 1
ATOM 1286 O O . THR A 1 170 ? 9.999 -3.077 25.746 1.00 62.56 170 THR A O 1
ATOM 1289 N N . LEU A 1 171 ? 8.603 -4.095 27.194 1.00 62.44 171 LEU A N 1
ATOM 1290 C CA . LEU A 1 171 ? 8.310 -2.881 27.973 1.00 62.44 171 LEU A CA 1
ATOM 1291 C C . LEU A 1 171 ? 9.560 -2.355 28.700 1.00 62.44 171 LEU A C 1
ATOM 1293 O O . LEU A 1 171 ? 9.731 -1.150 28.853 1.00 62.44 171 LEU A O 1
ATOM 1297 N N . LYS A 1 172 ? 10.496 -3.242 29.072 1.00 61.50 172 LYS A N 1
ATOM 1298 C CA . LYS A 1 172 ? 11.795 -2.844 29.643 1.00 61.50 172 LYS A CA 1
ATOM 1299 C C . LYS A 1 172 ? 12.593 -1.958 28.677 1.00 61.50 172 LYS A C 1
ATOM 1301 O O . LYS A 1 172 ? 13.055 -0.896 29.084 1.00 61.50 172 LYS A O 1
ATOM 1306 N N . ALA A 1 173 ? 12.664 -2.324 27.395 1.00 58.25 173 ALA A N 1
ATOM 1307 C CA . ALA A 1 173 ? 13.320 -1.517 26.359 1.00 58.25 173 ALA A CA 1
ATOM 1308 C C . ALA A 1 173 ? 12.621 -0.168 26.098 1.00 58.25 173 ALA A C 1
ATOM 1310 O O . ALA A 1 173 ? 13.235 0.760 25.574 1.00 58.25 173 ALA A O 1
ATOM 1311 N N . ALA A 1 174 ? 11.341 -0.056 26.455 1.00 57.00 174 ALA A N 1
ATOM 1312 C CA . ALA A 1 174 ? 10.608 1.198 26.417 1.00 57.00 174 ALA A CA 1
ATOM 1313 C C . ALA A 1 174 ? 11.005 2.117 27.587 1.00 57.00 174 ALA A C 1
ATOM 1315 O O . ALA A 1 174 ? 11.405 3.261 27.378 1.00 57.00 174 ALA A O 1
ATOM 1316 N N . SER A 1 175 ? 11.041 1.554 28.800 1.00 53.34 175 SER A N 1
ATOM 1317 C CA . SER A 1 175 ? 11.370 2.269 30.042 1.00 53.34 175 SER A CA 1
ATOM 1318 C C . SER A 1 175 ? 12.795 2.845 30.105 1.00 53.34 175 SER A C 1
ATOM 1320 O O . SER A 1 175 ? 13.048 3.790 30.850 1.00 53.34 175 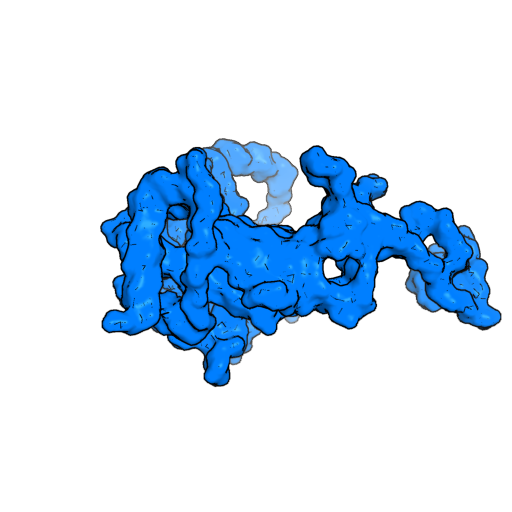SER A O 1
ATOM 1322 N N . GLU A 1 176 ? 13.750 2.312 29.333 1.00 53.16 176 GLU A N 1
ATOM 1323 C CA . GLU A 1 176 ? 15.138 2.803 29.322 1.00 53.16 176 GLU A CA 1
ATOM 1324 C C . GLU A 1 176 ? 15.312 4.141 28.586 1.00 53.16 176 GLU A C 1
ATOM 1326 O O . GLU A 1 176 ? 16.192 4.922 28.954 1.00 53.16 176 GLU A O 1
ATOM 1331 N N . LYS A 1 177 ? 14.473 4.441 27.583 1.00 50.69 177 LYS A N 1
ATOM 1332 C CA . LYS A 1 177 ? 14.514 5.724 26.855 1.00 50.69 177 LYS A CA 1
ATOM 1333 C C . LYS A 1 177 ? 13.750 6.837 27.573 1.00 50.69 177 LYS A C 1
ATOM 1335 O O . LYS A 1 177 ? 14.213 7.979 27.557 1.00 50.69 177 LYS A O 1
ATOM 1340 N N . ASP A 1 178 ? 12.657 6.504 28.256 1.00 50.09 178 ASP A N 1
ATOM 1341 C CA . ASP A 1 178 ? 11.823 7.481 28.974 1.00 50.09 178 ASP A CA 1
ATOM 1342 C C . ASP A 1 178 ? 12.497 8.029 30.241 1.00 50.09 178 ASP A C 1
ATOM 1344 O O . ASP A 1 178 ? 12.200 9.137 30.682 1.00 50.09 178 ASP A O 1
ATOM 1348 N N . LYS A 1 179 ? 13.519 7.337 30.767 1.00 47.31 179 LYS A N 1
ATOM 1349 C CA . LYS A 1 179 ? 14.344 7.824 31.888 1.00 47.31 179 LYS A CA 1
ATOM 1350 C C . LYS A 1 179 ? 15.110 9.125 31.606 1.00 47.31 179 LYS A C 1
ATOM 1352 O O . LYS A 1 179 ? 15.721 9.657 32.532 1.00 47.31 179 LYS A O 1
ATOM 1357 N N . LYS A 1 180 ? 15.127 9.643 30.367 1.00 46.75 180 LYS A N 1
ATOM 1358 C CA . LYS A 1 180 ? 15.950 10.810 30.000 1.00 46.75 180 LYS A CA 1
ATOM 1359 C C . LYS A 1 180 ? 15.227 12.104 29.612 1.00 46.75 180 LYS A C 1
ATOM 1361 O O . LYS A 1 180 ? 15.953 13.074 29.400 1.00 46.75 180 LYS A O 1
ATOM 1366 N N . LYS A 1 181 ? 13.887 12.224 29.560 1.00 42.91 181 LYS A N 1
ATOM 1367 C CA . LYS A 1 181 ? 13.259 13.528 29.219 1.00 42.91 181 LYS A CA 1
ATOM 1368 C C . LYS A 1 181 ? 11.910 13.862 29.894 1.00 42.91 181 LYS A C 1
ATOM 1370 O O . LYS A 1 181 ? 10.923 13.168 29.730 1.00 42.91 181 LYS A O 1
ATOM 1375 N N . SER A 1 182 ? 11.948 15.050 30.516 1.00 44.97 182 SER A N 1
ATOM 1376 C CA . SER A 1 182 ? 10.929 16.091 30.766 1.00 44.97 182 SER A CA 1
ATOM 1377 C C . SER A 1 182 ? 9.877 15.960 31.880 1.00 44.97 182 SER A C 1
ATOM 1379 O O . SER A 1 182 ? 8.918 15.201 31.789 1.00 44.97 182 SER A O 1
ATOM 1381 N N . LYS A 1 183 ? 9.998 16.899 32.833 1.00 47.59 183 LYS A N 1
ATOM 1382 C CA . LYS A 1 183 ? 8.934 17.500 33.654 1.00 47.59 183 LYS A CA 1
ATOM 1383 C C . LYS A 1 183 ? 7.956 18.308 32.775 1.00 47.59 183 LYS A C 1
ATOM 1385 O O . LYS A 1 183 ? 8.055 19.530 32.728 1.00 47.59 183 LYS A O 1
ATOM 1390 N N . SER A 1 184 ? 7.053 17.658 32.051 1.00 49.28 184 SER A N 1
ATOM 1391 C CA . SER A 1 184 ? 5.895 18.343 31.458 1.00 49.28 184 SER A CA 1
ATOM 1392 C C . SER A 1 184 ? 4.677 18.075 32.340 1.00 49.28 184 SER A C 1
ATOM 1394 O O . SER A 1 184 ? 4.272 16.924 32.467 1.00 49.28 184 SER A O 1
ATOM 1396 N N . SER A 1 185 ? 4.127 19.108 32.976 1.00 53.94 185 SER A N 1
ATOM 1397 C 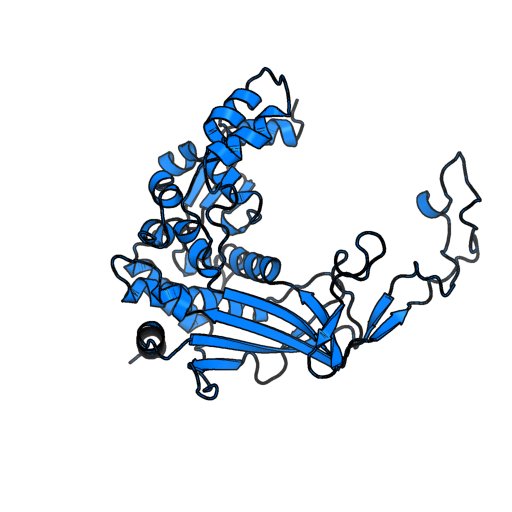CA . SER A 1 185 ? 2.860 19.048 33.716 1.00 53.94 185 SER A CA 1
ATOM 1398 C C . SER A 1 185 ? 1.747 19.647 32.856 1.00 53.94 185 SER A C 1
ATOM 1400 O O . SER A 1 185 ? 1.918 20.767 32.376 1.00 53.94 185 SER A O 1
ATOM 1402 N N . GLY A 1 186 ? 0.629 18.941 32.668 1.00 67.94 186 GLY A N 1
ATOM 1403 C CA . GLY A 1 186 ? -0.539 19.449 31.935 1.00 67.94 186 GLY A CA 1
ATOM 1404 C C . GLY A 1 186 ? -1.294 18.371 31.151 1.00 67.94 186 GLY A C 1
ATOM 1405 O O . GLY A 1 186 ? -0.836 17.237 31.048 1.00 67.94 186 GLY A O 1
ATOM 1406 N N . SER A 1 187 ? -2.421 18.755 30.546 1.00 69.25 187 SER A N 1
ATOM 1407 C CA . SER A 1 187 ? -3.356 17.859 29.840 1.00 69.25 187 SER A CA 1
ATOM 1408 C C . SER A 1 187 ? -2.724 17.033 28.708 1.00 69.25 187 SER A C 1
ATOM 1410 O O . SER A 1 187 ? -3.166 15.917 28.448 1.00 69.25 187 SER A O 1
ATOM 1412 N N . LEU A 1 188 ? -1.678 17.538 28.044 1.00 76.81 188 LEU A N 1
ATOM 1413 C CA . LEU A 1 188 ? -0.954 16.806 26.994 1.00 76.81 188 LEU A CA 1
ATOM 1414 C C . LEU A 1 188 ? -0.010 15.726 27.542 1.00 76.81 188 LEU A C 1
ATOM 1416 O O . LEU A 1 188 ? 0.263 14.749 26.846 1.00 76.81 188 LEU A O 1
ATOM 1420 N N . ALA A 1 189 ? 0.483 15.875 28.777 1.00 76.75 189 ALA A N 1
ATOM 1421 C CA . ALA A 1 189 ? 1.275 14.833 29.426 1.00 76.75 189 ALA A CA 1
ATOM 1422 C C . ALA A 1 189 ? 0.392 13.623 29.760 1.00 76.75 189 ALA A C 1
ATOM 1424 O O . ALA A 1 189 ? 0.785 12.494 29.477 1.00 76.75 189 ALA A O 1
ATOM 1425 N N . ASP A 1 190 ? -0.830 13.874 30.237 1.00 78.81 190 ASP A N 1
ATOM 1426 C CA . ASP A 1 190 ? -1.818 12.827 30.508 1.00 78.81 190 ASP A CA 1
ATOM 1427 C C . ASP A 1 190 ? -2.230 12.109 29.212 1.00 78.81 190 ASP A C 1
ATOM 1429 O O . ASP A 1 190 ? -2.221 10.881 29.153 1.00 78.81 190 ASP A O 1
ATOM 1433 N N . VAL A 1 191 ? -2.486 12.859 28.126 1.00 80.50 191 VAL A N 1
ATOM 1434 C CA . VAL A 1 191 ? -2.769 12.273 26.800 1.00 80.50 191 VAL A CA 1
ATOM 1435 C C . VAL A 1 191 ? -1.604 11.407 26.316 1.00 80.50 191 VAL A C 1
ATOM 1437 O O . VAL A 1 191 ? -1.818 10.296 25.830 1.00 80.50 191 VAL A O 1
ATOM 1440 N N . ARG A 1 192 ? -0.358 11.873 26.464 1.00 82.25 192 ARG A N 1
ATOM 1441 C CA . ARG A 1 192 ? 0.827 11.086 26.099 1.00 82.25 192 ARG A CA 1
ATOM 1442 C C . ARG A 1 192 ? 0.889 9.781 26.893 1.00 82.25 192 ARG A C 1
ATOM 1444 O O . ARG A 1 192 ? 1.105 8.726 26.297 1.00 82.25 192 ARG A O 1
ATOM 1451 N N . ASP A 1 193 ? 0.728 9.855 28.208 1.00 78.69 193 ASP A N 1
ATOM 1452 C CA . ASP A 1 193 ? 0.926 8.713 29.101 1.00 78.69 193 ASP A CA 1
ATOM 1453 C C . ASP A 1 193 ? -0.201 7.681 28.969 1.00 78.69 193 ASP A C 1
ATOM 1455 O O . ASP A 1 193 ? 0.060 6.480 29.003 1.00 78.69 193 ASP A O 1
ATOM 1459 N N . GLU A 1 194 ? -1.435 8.120 28.726 1.00 82.94 194 GLU A N 1
ATOM 1460 C CA . GLU A 1 194 ? -2.579 7.223 28.558 1.00 82.94 194 GLU A CA 1
ATOM 1461 C C . GLU A 1 194 ? -2.700 6.664 27.128 1.00 82.94 194 GLU A C 1
ATOM 1463 O O . GLU A 1 194 ? -2.978 5.474 26.941 1.00 82.94 194 GLU A O 1
ATOM 1468 N N . TYR A 1 195 ? -2.490 7.498 26.104 1.00 82.94 195 TYR A N 1
ATOM 1469 C CA . TYR A 1 195 ? -2.788 7.140 24.712 1.00 82.94 195 TYR A CA 1
ATOM 1470 C C . TYR A 1 195 ? -1.555 6.853 23.873 1.00 82.94 195 TYR A C 1
ATOM 1472 O O . TYR A 1 195 ? -1.680 6.098 22.913 1.00 82.94 195 TYR A O 1
ATOM 1480 N N . LEU A 1 196 ? -0.372 7.384 24.206 1.00 83.38 196 LEU A N 1
ATOM 1481 C CA . LEU A 1 196 ? 0.857 7.264 23.399 1.00 83.38 196 LEU A CA 1
ATOM 1482 C C . LEU A 1 196 ? 1.993 6.480 24.077 1.00 83.38 196 LEU A C 1
ATOM 1484 O O . LEU A 1 196 ? 3.050 6.292 23.468 1.00 83.38 196 LEU A O 1
ATOM 1488 N N . ALA A 1 197 ? 1.764 5.930 25.273 1.00 75.00 197 ALA A N 1
ATOM 1489 C CA . ALA A 1 197 ? 2.734 5.074 25.945 1.00 75.00 197 ALA A CA 1
ATOM 1490 C C . ALA A 1 197 ? 3.207 3.909 25.048 1.00 75.00 197 ALA A C 1
ATOM 1492 O O . ALA A 1 197 ? 2.411 3.268 24.356 1.00 75.00 197 ALA A O 1
ATOM 1493 N N . PRO A 1 198 ? 4.505 3.597 25.014 1.00 71.81 198 PRO A N 1
ATOM 1494 C CA . PRO A 1 198 ? 5.002 2.470 24.237 1.00 71.81 198 PRO A CA 1
ATOM 1495 C C . PRO A 1 198 ? 4.371 1.154 24.714 1.00 71.81 198 PRO A C 1
ATOM 1497 O O . PRO A 1 198 ? 4.291 0.891 25.911 1.00 71.81 198 PRO A O 1
ATOM 1500 N N . TYR A 1 199 ? 3.982 0.297 23.773 1.00 73.75 199 TYR A N 1
ATOM 1501 C CA . TYR A 1 199 ? 3.465 -1.043 24.054 1.00 73.75 199 TYR A CA 1
ATOM 1502 C C . TYR A 1 199 ? 4.442 -2.109 23.558 1.00 73.75 199 TYR A C 1
ATOM 1504 O O . TYR A 1 199 ? 5.280 -1.858 22.685 1.00 73.75 199 TYR A O 1
ATOM 1512 N N . ALA A 1 200 ? 4.380 -3.298 24.156 1.00 73.44 200 ALA A N 1
ATOM 1513 C CA . ALA A 1 200 ? 5.261 -4.400 23.801 1.00 73.44 200 ALA A CA 1
ATOM 1514 C C . ALA A 1 200 ? 4.540 -5.446 22.960 1.00 73.44 200 ALA A C 1
ATOM 1516 O O . ALA A 1 200 ? 3.452 -5.877 23.321 1.00 73.44 200 ALA A O 1
ATOM 1517 N N . MET A 1 201 ? 5.199 -5.889 21.891 1.00 72.12 201 MET A N 1
ATOM 1518 C CA . MET A 1 201 ? 4.754 -7.003 21.059 1.00 72.12 201 MET A CA 1
ATOM 1519 C C . MET A 1 201 ? 5.937 -7.916 20.734 1.00 72.12 201 MET A C 1
ATOM 1521 O O . MET A 1 201 ? 7.092 -7.479 20.666 1.00 72.12 201 MET A O 1
ATOM 1525 N N . VAL A 1 202 ? 5.658 -9.205 20.538 1.00 67.06 202 VAL A N 1
ATOM 1526 C CA . VAL A 1 202 ? 6.684 -10.183 20.159 1.00 67.06 202 VAL A CA 1
ATOM 1527 C C . VAL A 1 202 ? 7.165 -9.860 18.736 1.00 67.06 202 VAL A C 1
ATOM 1529 O O . VAL A 1 202 ? 6.344 -9.849 17.824 1.00 67.06 202 VAL A O 1
ATOM 1532 N N . PRO A 1 203 ? 8.472 -9.642 18.484 1.00 60.97 203 PRO A N 1
ATOM 1533 C CA . PRO A 1 203 ? 8.957 -9.206 17.169 1.00 60.97 203 PRO A CA 1
ATOM 1534 C C . PRO A 1 203 ? 8.608 -10.121 15.989 1.00 60.97 203 PRO A C 1
ATOM 1536 O O . PRO A 1 203 ? 8.521 -9.640 14.864 1.00 60.97 203 PRO A O 1
ATOM 1539 N N . SER A 1 204 ? 8.438 -11.427 16.220 1.00 64.00 204 SER A N 1
ATOM 1540 C CA . SER A 1 204 ? 8.016 -12.393 15.191 1.00 64.00 204 SER A CA 1
ATOM 1541 C C . SER A 1 204 ? 6.536 -12.273 14.812 1.00 64.00 204 SER A C 1
ATOM 1543 O O . SER A 1 204 ? 6.136 -12.759 13.760 1.00 64.00 204 SER A O 1
ATOM 1545 N N . GLU A 1 205 ? 5.746 -11.628 15.668 1.00 65.38 205 GLU A N 1
ATOM 1546 C CA . GLU A 1 205 ? 4.313 -11.382 15.498 1.00 65.38 205 GLU A CA 1
ATOM 1547 C C . GLU A 1 205 ? 4.014 -9.921 15.143 1.00 65.38 205 GLU A C 1
ATOM 1549 O O . GLU A 1 205 ? 2.940 -9.643 14.626 1.00 65.38 205 GLU A O 1
ATOM 1554 N N . SER A 1 206 ? 4.950 -9.004 15.431 1.00 52.75 206 SER A N 1
ATOM 1555 C CA . SER A 1 206 ? 4.765 -7.549 15.355 1.00 52.75 206 SER A CA 1
ATOM 1556 C C . SER A 1 206 ? 5.430 -6.890 14.155 1.00 52.75 206 SER A C 1
ATOM 1558 O O . SER A 1 206 ? 5.210 -5.707 13.905 1.00 52.75 206 SER A O 1
ATOM 1560 N N . ARG A 1 207 ? 6.341 -7.588 13.469 1.00 54.84 207 ARG A N 1
ATOM 1561 C CA . ARG A 1 207 ? 6.944 -7.040 12.259 1.00 54.84 207 ARG A CA 1
ATOM 1562 C C . ARG A 1 207 ? 5.908 -7.173 11.172 1.00 54.84 207 ARG A C 1
ATOM 1564 O O . ARG A 1 207 ? 5.590 -8.288 10.767 1.00 54.84 207 ARG A O 1
ATOM 1571 N N . SER A 1 208 ? 5.406 -6.033 10.718 1.00 58.28 208 SER A N 1
ATOM 1572 C CA . SER A 1 208 ? 4.729 -5.960 9.445 1.00 58.28 208 SER A CA 1
ATOM 1573 C C . SER A 1 208 ? 5.455 -6.830 8.428 1.00 58.28 208 SER A C 1
ATOM 1575 O O . SER A 1 208 ? 6.648 -6.651 8.178 1.00 58.28 208 SER A O 1
ATOM 1577 N N . ALA A 1 209 ? 4.758 -7.828 7.892 1.00 57.91 209 ALA A N 1
ATOM 1578 C CA . ALA A 1 209 ? 5.405 -8.831 7.059 1.00 57.91 209 ALA A CA 1
ATOM 1579 C C . ALA A 1 209 ? 5.906 -8.253 5.726 1.00 57.91 209 ALA A C 1
ATOM 1581 O O . ALA A 1 209 ? 6.597 -8.967 5.008 1.00 57.91 209 ALA A O 1
ATOM 1582 N N . ARG A 1 210 ? 5.578 -6.978 5.429 1.00 78.00 210 ARG A N 1
ATOM 1583 C CA . ARG A 1 210 ? 5.916 -6.245 4.199 1.00 78.00 210 ARG A CA 1
ATOM 1584 C C . ARG A 1 210 ? 5.817 -7.184 3.005 1.00 78.00 210 ARG A C 1
ATOM 1586 O O . ARG A 1 210 ? 6.816 -7.484 2.359 1.00 78.00 210 ARG A O 1
ATOM 1593 N N . LEU A 1 211 ? 4.613 -7.715 2.790 1.00 91.19 211 LEU A N 1
ATOM 1594 C CA . LEU A 1 211 ? 4.400 -8.712 1.746 1.00 91.19 211 LEU A CA 1
ATOM 1595 C C . LEU A 1 211 ? 4.665 -8.122 0.370 1.00 91.19 211 LEU A C 1
ATOM 1597 O O . LEU A 1 211 ? 5.078 -8.854 -0.518 1.00 91.19 211 LEU A O 1
ATOM 1601 N N . PHE A 1 212 ? 4.454 -6.818 0.213 1.00 93.69 212 PHE A N 1
ATOM 1602 C CA . PHE A 1 212 ? 4.711 -6.111 -1.022 1.00 93.69 212 PHE A CA 1
ATOM 1603 C C . PHE A 1 212 ? 5.901 -5.167 -0.889 1.00 93.69 212 PHE A C 1
ATOM 1605 O O . PHE A 1 212 ? 5.922 -4.304 -0.008 1.00 93.69 212 PHE A O 1
ATOM 1612 N N . THR A 1 213 ? 6.860 -5.296 -1.801 1.00 93.25 213 THR A N 1
ATOM 1613 C CA . THR A 1 213 ? 7.980 -4.365 -1.981 1.00 93.25 213 THR A CA 1
ATOM 1614 C C . THR A 1 213 ? 7.980 -3.826 -3.399 1.00 93.25 213 THR A C 1
ATOM 1616 O O . THR A 1 213 ? 7.728 -4.592 -4.321 1.00 93.25 213 THR A O 1
ATOM 1619 N N . ALA A 1 214 ? 8.281 -2.541 -3.580 1.00 92.94 214 ALA A N 1
ATOM 1620 C CA . ALA A 1 214 ? 8.374 -1.928 -4.899 1.00 92.94 214 ALA A CA 1
ATOM 1621 C C . ALA A 1 214 ? 9.421 -0.816 -4.923 1.00 92.94 214 ALA A C 1
ATOM 1623 O O . ALA A 1 214 ? 9.662 -0.168 -3.905 1.00 92.94 214 ALA A O 1
ATOM 1624 N N . GLU A 1 215 ? 10.016 -0.572 -6.078 1.00 91.06 215 GLU A N 1
ATOM 1625 C CA . GLU A 1 215 ? 10.939 0.533 -6.308 1.00 91.06 215 GLU A CA 1
ATOM 1626 C C . GLU A 1 215 ? 10.928 0.961 -7.775 1.00 91.06 215 GLU A C 1
ATOM 1628 O O . GLU A 1 215 ? 10.573 0.179 -8.656 1.00 91.06 215 GLU A O 1
ATOM 1633 N N . PHE A 1 216 ? 11.329 2.207 -8.017 1.00 91.06 216 PHE A N 1
ATOM 1634 C CA . PHE A 1 216 ? 11.635 2.734 -9.342 1.00 91.06 216 PHE A CA 1
ATOM 1635 C C . PHE A 1 216 ? 13.121 3.062 -9.392 1.00 91.06 216 PHE A C 1
ATOM 1637 O O . PHE A 1 216 ? 13.622 3.845 -8.575 1.00 91.06 216 PHE A O 1
ATOM 1644 N N . LEU A 1 217 ? 13.821 2.478 -10.355 1.00 90.12 217 LEU A N 1
ATOM 1645 C CA . LEU A 1 217 ? 15.257 2.616 -10.529 1.00 90.12 217 LEU A CA 1
ATOM 1646 C C . LEU A 1 217 ? 15.558 3.266 -11.873 1.00 90.12 217 LEU A C 1
ATOM 1648 O O . LEU A 1 217 ? 14.987 2.894 -12.891 1.00 90.12 217 LEU A O 1
ATOM 1652 N N . ALA A 1 218 ? 16.499 4.202 -11.875 1.00 90.00 218 ALA A N 1
ATOM 1653 C CA . ALA A 1 218 ? 17.215 4.590 -13.079 1.00 90.00 218 ALA A CA 1
ATOM 1654 C C . ALA A 1 218 ? 18.504 3.769 -13.153 1.00 90.00 218 ALA A C 1
ATOM 1656 O O . ALA A 1 218 ? 19.265 3.743 -12.184 1.00 90.00 218 ALA A O 1
ATOM 1657 N N . LEU A 1 219 ? 18.759 3.119 -14.283 1.00 91.25 219 LEU A N 1
ATOM 1658 C CA . LEU A 1 219 ? 19.949 2.307 -14.535 1.00 91.25 219 LEU A CA 1
ATOM 1659 C C . LEU A 1 219 ? 20.912 3.032 -15.483 1.00 91.25 219 LEU A C 1
ATOM 1661 O O . LEU A 1 219 ? 20.511 3.909 -16.254 1.00 91.25 219 LEU A O 1
ATOM 1665 N N . GLY A 1 220 ? 22.196 2.673 -15.421 1.00 89.31 220 GLY A N 1
ATOM 1666 C CA . GLY A 1 220 ? 23.240 3.286 -16.249 1.00 89.31 220 GLY A CA 1
ATOM 1667 C C . GLY A 1 220 ? 23.440 4.772 -15.941 1.00 89.31 220 GLY A C 1
ATOM 1668 O O . GLY A 1 220 ? 23.670 5.582 -16.839 1.00 89.31 220 GLY A O 1
ATOM 1669 N N . VAL A 1 221 ? 23.282 5.171 -14.673 1.00 86.94 221 VAL A N 1
ATOM 1670 C CA . VAL A 1 221 ? 23.223 6.595 -14.335 1.00 86.94 221 VAL A CA 1
ATOM 1671 C C . VAL A 1 221 ? 24.583 7.279 -14.408 1.00 86.94 221 VAL A C 1
ATOM 1673 O O . VAL A 1 221 ? 25.597 6.769 -13.929 1.00 86.94 221 VAL A O 1
ATOM 1676 N N . SER A 1 222 ? 24.589 8.492 -14.954 1.00 82.56 222 SER A N 1
ATOM 1677 C CA . SER A 1 222 ? 25.755 9.377 -14.983 1.00 82.56 222 SER A CA 1
ATOM 1678 C C . SER A 1 222 ? 25.371 10.778 -14.527 1.00 82.56 222 SER A C 1
ATOM 1680 O O . SER A 1 222 ? 24.307 11.292 -14.862 1.00 82.56 222 SER A O 1
ATOM 1682 N N . GLU A 1 223 ? 26.233 11.413 -13.737 1.00 76.56 223 GLU A N 1
ATOM 1683 C CA . GLU A 1 223 ? 25.970 12.759 -13.234 1.00 76.56 223 GLU A CA 1
ATOM 1684 C C . GLU A 1 223 ? 26.136 13.799 -14.341 1.00 76.56 223 GLU A C 1
ATOM 1686 O O . GLU A 1 223 ? 27.201 13.937 -14.944 1.00 76.56 223 GLU A O 1
ATOM 1691 N N . ARG A 1 224 ? 25.092 14.598 -14.551 1.00 70.75 224 ARG A N 1
ATOM 1692 C CA . ARG A 1 224 ? 25.116 15.781 -15.402 1.00 70.75 224 ARG A CA 1
ATOM 1693 C C . ARG A 1 224 ? 25.069 17.020 -14.521 1.00 70.75 224 ARG A C 1
ATOM 1695 O O . ARG A 1 224 ? 24.023 17.393 -13.992 1.00 70.75 224 ARG A O 1
ATOM 1702 N N . ARG A 1 225 ? 26.208 17.697 -14.380 1.00 64.06 225 ARG A N 1
ATOM 1703 C CA . ARG A 1 225 ? 26.279 18.990 -13.683 1.00 64.06 225 ARG A CA 1
ATOM 1704 C C . ARG A 1 225 ? 25.565 20.046 -14.535 1.00 64.06 225 ARG A C 1
ATOM 1706 O O . ARG A 1 225 ? 25.969 20.288 -15.673 1.00 64.06 225 ARG A O 1
ATOM 1713 N N . ARG A 1 226 ? 24.496 20.664 -14.015 1.00 55.47 226 ARG A N 1
ATOM 1714 C CA . ARG A 1 226 ? 23.880 21.822 -14.683 1.00 55.47 226 ARG A CA 1
ATOM 1715 C C . ARG A 1 226 ? 24.815 23.018 -14.534 1.00 55.47 226 ARG A C 1
ATOM 1717 O O . ARG A 1 226 ? 25.284 23.292 -13.437 1.00 55.47 226 ARG A O 1
ATOM 1724 N N . MET A 1 227 ? 25.068 23.754 -15.612 1.00 52.34 227 MET A N 1
ATOM 1725 C CA . MET A 1 227 ? 25.627 25.102 -15.482 1.00 52.34 227 MET A CA 1
ATOM 1726 C C . MET A 1 227 ? 24.592 25.958 -14.740 1.00 5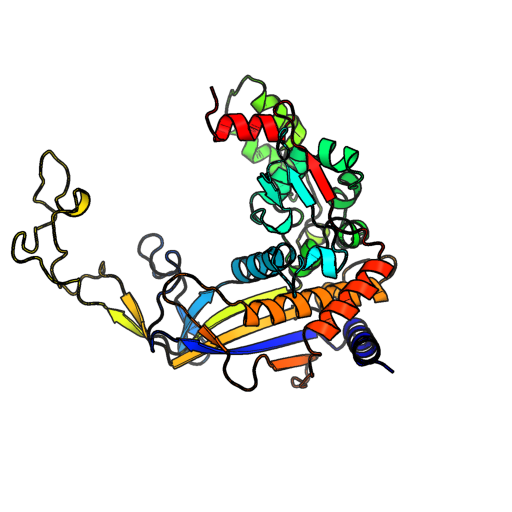2.34 227 MET A C 1
ATOM 1728 O O . MET A 1 227 ? 23.410 25.913 -15.086 1.00 52.34 227 MET A O 1
ATOM 1732 N N . ALA A 1 228 ? 25.010 26.680 -13.695 1.00 52.16 228 ALA A N 1
ATOM 1733 C CA . ALA A 1 228 ? 24.117 27.576 -12.963 1.00 52.16 228 ALA A CA 1
ATOM 1734 C C . ALA A 1 228 ? 23.465 28.596 -13.919 1.00 52.16 228 ALA A C 1
ATOM 1736 O O . ALA A 1 228 ? 24.041 28.947 -14.951 1.00 52.16 228 ALA A O 1
ATOM 1737 N N . GLY A 1 229 ? 22.235 29.004 -13.587 1.00 47.88 229 GLY A N 1
ATOM 1738 C CA . GLY A 1 229 ? 21.376 29.836 -14.429 1.00 47.88 229 GLY A CA 1
ATOM 1739 C C . GLY A 1 229 ? 22.013 31.157 -14.868 1.00 47.88 229 GLY A C 1
ATOM 1740 O O . GLY A 1 229 ? 22.983 31.636 -14.284 1.00 47.88 229 GLY A O 1
ATOM 1741 N N . LYS A 1 230 ? 21.437 31.730 -15.932 1.00 45.81 230 LYS A N 1
ATOM 1742 C CA . LYS A 1 230 ? 21.843 32.998 -16.548 1.00 45.81 230 LYS A CA 1
ATOM 1743 C C . LYS A 1 230 ? 22.084 34.064 -15.476 1.00 45.81 230 LYS A C 1
ATOM 1745 O O . LYS A 1 230 ? 21.213 34.314 -14.650 1.00 45.81 230 LYS A O 1
ATOM 1750 N N . VAL A 1 231 ? 23.259 34.682 -15.521 1.00 53.25 231 VAL A N 1
ATOM 1751 C CA . VAL A 1 231 ? 23.590 35.806 -14.650 1.00 53.25 231 VAL A CA 1
ATOM 1752 C C . VAL A 1 231 ? 22.782 37.018 -15.104 1.00 53.25 231 VAL A C 1
ATOM 1754 O O . VAL A 1 231 ? 22.840 37.376 -16.283 1.00 53.25 231 VAL A O 1
ATOM 1757 N N . ASP A 1 232 ? 22.009 37.625 -14.203 1.00 52.38 232 ASP A N 1
ATOM 1758 C CA . ASP A 1 232 ? 21.353 38.899 -14.502 1.00 52.38 232 ASP A CA 1
ATOM 1759 C C . ASP A 1 232 ? 22.433 39.962 -14.754 1.00 52.38 232 ASP A C 1
ATOM 1761 O O . ASP A 1 232 ? 23.351 40.138 -13.944 1.00 52.38 232 ASP A O 1
ATOM 1765 N N . SER A 1 233 ? 22.329 40.671 -15.880 1.00 54.84 233 SER A N 1
ATOM 1766 C CA . SER A 1 233 ? 23.228 41.772 -16.238 1.00 54.84 233 SER A CA 1
ATOM 1767 C C . SER A 1 233 ? 23.281 42.875 -15.179 1.00 54.84 233 SER A C 1
ATOM 1769 O O . SER A 1 233 ? 24.273 43.596 -15.121 1.00 54.84 233 SER A O 1
ATOM 1771 N N . LEU A 1 234 ? 22.235 43.009 -14.355 1.00 54.72 234 LEU A N 1
ATOM 1772 C CA . LEU A 1 234 ? 22.129 44.050 -13.336 1.00 54.72 234 LEU A CA 1
ATOM 1773 C C . LEU A 1 234 ? 22.946 43.745 -12.068 1.00 54.72 234 LEU A C 1
ATOM 1775 O O . LEU A 1 234 ? 23.473 44.668 -11.453 1.00 54.72 234 LEU A O 1
ATOM 1779 N N . PHE A 1 235 ? 23.047 42.471 -11.669 1.00 57.69 235 PHE A N 1
ATOM 1780 C CA . PHE A 1 235 ? 23.613 42.077 -10.368 1.00 57.69 235 PHE A CA 1
ATOM 1781 C C . PHE A 1 235 ? 24.860 41.189 -10.452 1.00 57.69 235 PHE A C 1
ATOM 1783 O O . PHE A 1 235 ? 25.563 41.055 -9.452 1.00 57.69 235 PHE A O 1
ATOM 1790 N N . GLY A 1 236 ? 25.185 40.612 -11.615 1.00 59.00 236 GLY A N 1
ATOM 1791 C CA . GLY A 1 236 ? 26.379 39.779 -11.758 1.00 59.00 236 GLY A CA 1
ATOM 1792 C C . GLY A 1 236 ? 26.379 38.530 -10.855 1.00 59.00 236 GLY A C 1
ATOM 1793 O O . GLY A 1 236 ? 25.401 38.196 -10.181 1.00 59.00 236 GLY A O 1
ATOM 1794 N N . GLY A 1 237 ? 27.500 37.802 -10.859 1.00 58.38 237 GLY A N 1
ATOM 1795 C CA . GLY A 1 237 ? 27.779 36.784 -9.847 1.00 58.38 237 GLY A CA 1
ATOM 1796 C C . GLY A 1 237 ? 28.403 37.449 -8.624 1.00 58.38 237 GLY A C 1
ATOM 1797 O O . GLY A 1 237 ? 29.521 37.950 -8.719 1.00 58.38 237 GLY A O 1
ATOM 1798 N N . VAL A 1 238 ? 27.697 37.467 -7.493 1.00 60.62 238 VAL A N 1
ATOM 1799 C CA . VAL A 1 238 ? 28.186 38.095 -6.255 1.00 60.62 238 VAL A CA 1
ATOM 1800 C C . VAL A 1 238 ? 28.858 37.034 -5.369 1.00 60.62 238 VAL A C 1
ATOM 1802 O O . VAL A 1 238 ? 28.230 36.013 -5.074 1.00 60.62 238 VAL A O 1
ATOM 1805 N N . PRO A 1 239 ? 30.120 37.228 -4.941 1.00 60.69 239 PRO A N 1
ATOM 1806 C CA . PRO A 1 239 ? 30.795 36.325 -4.009 1.00 60.69 239 PRO A CA 1
ATOM 1807 C C . PRO A 1 239 ? 30.047 36.156 -2.671 1.00 60.69 239 PRO A C 1
ATOM 1809 O O . PRO A 1 239 ? 29.434 37.088 -2.157 1.00 60.69 239 PRO A O 1
ATOM 1812 N N . ASN A 1 240 ? 30.111 34.952 -2.086 1.00 61.62 240 ASN A N 1
ATOM 1813 C CA . ASN A 1 240 ? 29.363 34.569 -0.870 1.00 61.62 240 ASN A CA 1
ATOM 1814 C C . ASN A 1 240 ? 29.740 35.350 0.405 1.00 61.62 240 ASN A C 1
ATOM 1816 O O . ASN A 1 240 ? 29.043 35.252 1.419 1.00 61.62 240 ASN A O 1
ATOM 1820 N N . ASP A 1 241 ? 30.876 36.034 0.391 1.00 69.81 241 ASP A N 1
ATOM 1821 C CA . ASP A 1 241 ? 31.413 36.862 1.468 1.00 69.81 241 ASP A CA 1
ATOM 1822 C C . ASP A 1 241 ? 30.868 38.296 1.444 1.00 69.81 241 ASP A C 1
ATOM 1824 O O . ASP A 1 241 ? 30.916 38.983 2.466 1.00 69.81 241 ASP A O 1
ATOM 1828 N N . VAL A 1 242 ? 30.262 38.723 0.333 1.00 68.56 242 VAL A N 1
ATOM 1829 C CA . VAL A 1 242 ? 29.586 40.018 0.236 1.00 68.56 242 VAL A CA 1
ATOM 1830 C C . VAL A 1 242 ? 28.188 39.906 0.849 1.00 68.56 242 VAL A C 1
ATOM 1832 O O . VAL A 1 242 ? 27.383 39.045 0.484 1.00 68.56 242 VAL A O 1
ATOM 1835 N N . LYS A 1 243 ? 27.892 40.782 1.814 1.00 75.62 243 LYS A N 1
ATOM 1836 C CA . LYS A 1 243 ? 26.644 40.775 2.588 1.00 75.62 243 LYS A CA 1
ATOM 1837 C C . LYS A 1 243 ? 25.978 42.144 2.578 1.00 75.62 243 LYS A C 1
ATOM 1839 O O . LYS A 1 243 ? 26.659 43.160 2.682 1.00 75.62 243 LYS A O 1
ATOM 1844 N N . LEU A 1 244 ? 24.649 42.160 2.540 1.00 74.00 244 LEU A N 1
ATOM 1845 C CA . LEU A 1 244 ? 23.832 43.356 2.737 1.00 74.00 244 LEU A CA 1
ATOM 1846 C C . LEU A 1 244 ? 23.132 43.237 4.094 1.00 74.00 244 LEU A C 1
ATOM 1848 O O . LEU A 1 244 ? 22.376 42.296 4.322 1.00 74.00 244 LEU A O 1
ATOM 1852 N N . GLY A 1 245 ? 23.439 44.137 5.032 1.00 79.25 245 GLY A N 1
ATOM 1853 C CA . GLY A 1 245 ? 22.853 44.093 6.381 1.00 79.25 245 GLY A CA 1
ATOM 1854 C C . GLY A 1 245 ? 23.136 42.794 7.155 1.00 79.25 245 GLY A C 1
ATOM 1855 O O . GLY A 1 245 ? 22.347 42.400 8.003 1.00 79.25 245 GLY A O 1
ATOM 1856 N N . GLY A 1 246 ? 24.234 42.096 6.842 1.00 79.25 246 GLY A N 1
ATOM 1857 C CA . GLY A 1 246 ? 24.591 40.811 7.459 1.00 79.25 246 GLY A CA 1
ATOM 1858 C C . GLY A 1 246 ? 23.976 39.569 6.797 1.00 79.25 246 GLY A C 1
ATOM 1859 O O . GLY A 1 246 ? 24.440 38.461 7.081 1.00 79.25 246 GLY A O 1
ATOM 1860 N N . ALA A 1 247 ? 23.024 39.736 5.875 1.00 71.06 247 ALA A N 1
ATOM 1861 C CA . ALA A 1 247 ? 22.464 38.662 5.054 1.00 71.06 247 ALA A CA 1
ATOM 1862 C C . ALA A 1 247 ? 23.262 38.486 3.755 1.00 71.06 247 ALA A C 1
ATOM 1864 O O . ALA A 1 247 ? 23.805 39.455 3.213 1.00 71.06 247 ALA A O 1
ATOM 1865 N N . LYS A 1 248 ? 23.356 37.253 3.242 1.00 69.38 248 LYS A N 1
ATOM 1866 C CA . LYS A 1 248 ? 23.966 37.032 1.927 1.00 69.38 248 LYS A CA 1
ATOM 1867 C C . LYS A 1 248 ? 23.025 37.529 0.842 1.00 69.38 248 LYS A C 1
ATOM 1869 O O . LYS A 1 248 ? 21.810 37.404 0.944 1.00 69.38 248 LYS A O 1
ATOM 1874 N N . PHE A 1 249 ? 23.613 38.011 -0.237 1.00 66.88 249 PHE A N 1
ATOM 1875 C CA . PHE A 1 249 ? 22.901 38.435 -1.438 1.00 66.88 249 PHE A CA 1
ATOM 1876 C C . PHE A 1 249 ? 22.002 37.319 -2.017 1.00 66.88 249 PHE A C 1
ATOM 1878 O O . PHE A 1 249 ? 20.848 37.574 -2.359 1.00 66.88 249 PHE A O 1
ATOM 1885 N N . SER A 1 250 ? 22.452 36.057 -1.972 1.00 59.19 250 SER A N 1
ATOM 1886 C CA . SER A 1 250 ? 21.636 34.877 -2.313 1.00 59.19 250 SER A CA 1
ATOM 1887 C C . SER A 1 250 ? 20.391 34.712 -1.440 1.00 59.19 250 SER A C 1
ATOM 1889 O O . SER A 1 250 ? 19.338 34.329 -1.941 1.00 59.19 250 SER A O 1
ATOM 1891 N N . ASP A 1 251 ? 20.506 35.006 -0.144 1.00 65.88 251 ASP A N 1
ATOM 1892 C CA . ASP A 1 251 ? 19.423 34.826 0.830 1.00 65.88 251 ASP A CA 1
ATOM 1893 C C . ASP A 1 251 ? 18.341 35.903 0.650 1.00 65.88 251 ASP A C 1
ATOM 1895 O O . ASP A 1 251 ? 17.190 35.709 1.029 1.00 65.88 251 ASP A O 1
ATOM 1899 N N . LEU A 1 252 ? 18.709 37.026 0.027 1.00 68.12 252 LEU A N 1
ATOM 1900 C CA . LEU A 1 252 ? 17.821 38.127 -0.341 1.00 68.12 252 LEU A CA 1
ATOM 1901 C C . LEU A 1 252 ? 17.259 37.989 -1.768 1.00 68.12 252 LEU A C 1
ATOM 1903 O O . LEU A 1 252 ? 16.571 38.891 -2.238 1.00 68.12 252 LEU A O 1
ATOM 1907 N N . GLY A 1 253 ? 17.576 36.900 -2.482 1.00 61.75 253 GLY A N 1
ATOM 1908 C CA . GLY A 1 253 ? 17.197 36.702 -3.887 1.00 61.75 253 GLY A CA 1
ATOM 1909 C C . GLY A 1 253 ? 17.933 37.615 -4.878 1.00 61.75 253 GLY A C 1
ATOM 1910 O O . GLY A 1 253 ? 17.600 37.642 -6.060 1.00 61.75 253 GLY A O 1
ATOM 1911 N N . LEU A 1 254 ? 18.942 38.354 -4.413 1.00 61.03 254 LEU A N 1
ATOM 1912 C CA . LEU A 1 254 ? 19.723 39.313 -5.186 1.00 61.03 254 LEU A CA 1
ATOM 1913 C C . LEU A 1 254 ? 21.079 38.696 -5.515 1.00 61.03 254 LEU A C 1
ATOM 1915 O O . LEU A 1 254 ? 22.064 38.967 -4.851 1.00 61.03 254 LEU A O 1
ATOM 1919 N N . GLY A 1 255 ? 21.162 37.829 -6.513 1.00 54.88 255 GLY A N 1
ATOM 1920 C CA . GLY A 1 255 ? 22.448 37.265 -6.914 1.00 54.88 255 GLY A CA 1
ATOM 1921 C C . GLY A 1 255 ? 22.283 36.019 -7.754 1.00 54.88 255 GLY A C 1
ATOM 1922 O O . GLY A 1 255 ? 21.505 35.127 -7.428 1.00 54.88 255 GLY A O 1
ATOM 1923 N N . SER A 1 256 ? 23.037 35.951 -8.845 1.00 49.88 256 SER A N 1
ATOM 1924 C CA . SER A 1 256 ? 23.123 34.736 -9.649 1.00 49.88 256 SER A CA 1
ATOM 1925 C C . SER A 1 256 ? 24.296 33.910 -9.132 1.00 49.88 256 SER A C 1
ATOM 1927 O O . SER A 1 256 ? 25.390 34.447 -8.956 1.00 49.88 256 SER A O 1
ATOM 1929 N N . VAL A 1 257 ? 24.105 32.612 -8.883 1.00 50.59 257 VAL A N 1
ATOM 1930 C CA . VAL A 1 257 ? 25.250 31.728 -8.619 1.00 50.59 257 VAL A CA 1
ATOM 1931 C C . VAL A 1 257 ? 26.092 31.714 -9.898 1.00 50.59 257 VAL A C 1
ATOM 1933 O O . VAL A 1 257 ? 25.551 31.349 -10.944 1.00 50.59 257 VAL A O 1
ATOM 1936 N N . PRO A 1 258 ? 27.370 32.137 -9.873 1.00 47.25 258 PRO A N 1
ATOM 1937 C CA . PRO A 1 258 ? 28.182 32.145 -11.081 1.00 47.25 258 PRO A CA 1
ATOM 1938 C C . PRO A 1 258 ? 28.245 30.726 -11.671 1.00 47.25 258 PRO A C 1
ATOM 1940 O O . PRO A 1 258 ? 28.339 29.761 -10.902 1.00 47.25 258 PRO A O 1
ATOM 1943 N N . PRO A 1 259 ? 28.189 30.561 -13.007 1.00 45.25 259 PRO A N 1
ATOM 1944 C CA . PRO A 1 259 ? 28.377 29.265 -13.640 1.00 45.25 259 PRO A CA 1
ATOM 1945 C C . PRO A 1 259 ? 29.797 28.780 -13.342 1.00 45.25 259 PRO A C 1
ATOM 1947 O O . PRO A 1 259 ? 30.769 29.191 -13.966 1.00 45.25 259 PRO A O 1
ATOM 1950 N N . GLY A 1 260 ? 29.912 27.933 -12.328 1.00 46.31 260 GLY A N 1
ATOM 1951 C CA . GLY A 1 260 ? 31.158 27.332 -11.895 1.00 46.31 260 GLY A CA 1
ATOM 1952 C C . GLY A 1 260 ? 30.945 25.848 -11.673 1.00 46.31 260 GLY A C 1
ATOM 1953 O O . GLY A 1 260 ? 29.907 25.428 -11.161 1.00 46.31 260 GLY A O 1
ATOM 1954 N N . VAL A 1 261 ? 31.944 25.047 -12.036 1.00 45.81 261 VAL A N 1
ATOM 1955 C CA . VAL A 1 261 ? 32.001 23.616 -11.724 1.00 45.81 261 VAL A CA 1
ATOM 1956 C C . VAL A 1 261 ? 32.300 23.476 -10.229 1.00 45.81 261 VAL A C 1
ATOM 1958 O O . VAL A 1 261 ? 33.404 23.135 -9.828 1.00 45.81 261 VAL A O 1
ATOM 1961 N N . SER A 1 262 ? 31.338 23.821 -9.376 1.00 47.72 262 SER A N 1
ATOM 1962 C CA . SER A 1 262 ? 31.447 23.576 -7.940 1.00 47.72 262 SER A CA 1
ATOM 1963 C C . SER A 1 262 ? 30.825 22.222 -7.617 1.00 47.72 262 SER A C 1
ATOM 1965 O O . SER A 1 262 ? 29.768 21.885 -8.159 1.00 47.72 262 SER A O 1
ATOM 1967 N N . ASP A 1 263 ? 31.403 21.477 -6.676 1.00 50.66 263 ASP A N 1
ATOM 1968 C CA . ASP A 1 263 ? 30.796 20.245 -6.139 1.00 50.66 263 ASP A CA 1
ATOM 1969 C C . ASP A 1 263 ? 29.476 20.507 -5.396 1.00 50.66 263 ASP A C 1
ATOM 1971 O O . ASP A 1 263 ? 28.817 19.580 -4.936 1.00 50.66 263 ASP A O 1
ATOM 1975 N N . LYS A 1 264 ? 29.066 21.778 -5.287 1.00 49.88 264 LYS A N 1
ATOM 1976 C CA . LYS A 1 264 ? 27.801 22.215 -4.699 1.00 49.88 264 LYS A CA 1
ATOM 1977 C C . LYS A 1 264 ? 26.701 22.460 -5.734 1.00 49.88 264 LYS A C 1
ATOM 1979 O O . LYS A 1 264 ? 25.545 22.587 -5.337 1.00 49.88 264 LYS A O 1
ATOM 1984 N N . THR A 1 265 ? 27.022 22.468 -7.025 1.00 51.31 265 THR A N 1
ATOM 1985 C CA . THR A 1 265 ? 26.064 22.726 -8.113 1.00 51.31 265 THR A CA 1
ATOM 1986 C C . THR A 1 265 ? 24.999 21.622 -8.172 1.00 51.31 265 THR A C 1
ATOM 1988 O O . THR A 1 265 ? 25.346 20.464 -7.915 1.00 51.31 265 THR A O 1
ATOM 1991 N N . PRO A 1 266 ? 23.723 21.935 -8.474 1.00 52.53 266 PRO A N 1
ATOM 1992 C CA . PRO A 1 266 ? 22.712 20.911 -8.717 1.00 52.53 266 PRO A CA 1
ATOM 1993 C C . PRO A 1 266 ? 23.145 19.994 -9.867 1.00 52.53 266 PRO A C 1
ATOM 1995 O O . PRO A 1 266 ? 23.487 20.464 -10.957 1.00 52.53 266 PRO A O 1
ATOM 1998 N N . SER A 1 267 ? 23.156 18.689 -9.613 1.00 60.22 267 SER A N 1
ATOM 1999 C CA . SER A 1 267 ? 23.370 17.659 -10.625 1.00 60.22 267 SER A CA 1
ATOM 2000 C C . SER A 1 267 ? 22.048 16.963 -10.927 1.00 60.22 267 SER A C 1
ATOM 2002 O O . SER A 1 267 ? 21.316 16.583 -10.015 1.00 60.22 267 SER A O 1
ATOM 2004 N N . ASP A 1 268 ? 21.755 16.796 -12.214 1.00 71.12 268 ASP A N 1
ATOM 2005 C CA . ASP A 1 268 ? 20.796 15.787 -12.658 1.00 71.12 268 ASP A CA 1
ATOM 2006 C C . ASP A 1 268 ? 21.528 14.468 -12.884 1.00 71.12 268 ASP A C 1
ATOM 2008 O O . ASP A 1 268 ? 22.757 14.435 -13.005 1.00 71.12 268 ASP A O 1
ATOM 2012 N N . LEU A 1 269 ? 20.766 13.390 -13.036 1.00 76.94 269 LEU A N 1
ATOM 2013 C CA . LEU A 1 269 ? 21.273 12.142 -13.581 1.00 76.94 269 LEU A CA 1
ATOM 2014 C C . LEU A 1 269 ? 20.792 11.980 -15.018 1.00 76.94 269 LEU A C 1
ATOM 2016 O O . LEU A 1 269 ? 19.598 12.093 -15.291 1.00 76.94 269 LEU A O 1
ATOM 2020 N N . THR A 1 270 ? 21.709 11.693 -15.937 1.00 84.19 270 THR A N 1
ATOM 2021 C CA . THR A 1 270 ? 21.346 10.982 -17.165 1.00 84.19 270 THR A CA 1
ATOM 2022 C C . THR A 1 270 ? 21.202 9.503 -16.851 1.00 84.19 270 THR A C 1
ATOM 2024 O O . THR A 1 270 ? 21.865 9.013 -15.939 1.00 84.19 270 THR A O 1
ATOM 2027 N N . TYR A 1 271 ? 20.366 8.801 -17.603 1.00 88.31 271 TYR A N 1
ATOM 2028 C CA . TYR A 1 271 ? 20.080 7.380 -17.417 1.00 88.31 271 TYR A CA 1
ATOM 2029 C C . TYR A 1 271 ? 20.036 6.670 -18.774 1.00 88.31 271 TYR A C 1
ATOM 2031 O O . TYR A 1 271 ? 19.825 7.309 -19.810 1.00 88.31 271 TYR A O 1
ATOM 2039 N N . GLU A 1 272 ? 20.236 5.357 -18.754 1.00 90.31 272 GLU A N 1
ATOM 2040 C CA . GLU A 1 272 ? 20.053 4.480 -19.915 1.00 90.31 272 GLU A CA 1
ATOM 2041 C C . GLU A 1 272 ? 18.627 3.927 -19.956 1.00 90.31 272 GLU A C 1
ATOM 2043 O O . GLU A 1 272 ? 17.982 3.950 -21.002 1.00 90.31 272 GLU A O 1
ATOM 2048 N N . GLU A 1 273 ? 18.125 3.497 -18.799 1.00 91.25 273 GLU A N 1
ATOM 2049 C CA . GLU A 1 273 ? 16.844 2.813 -18.634 1.00 91.25 273 GLU A CA 1
ATOM 2050 C C . GLU A 1 273 ? 16.201 3.230 -17.308 1.00 91.25 273 GLU A C 1
ATOM 2052 O O . GLU A 1 273 ? 16.905 3.562 -16.348 1.00 91.25 273 GLU A O 1
ATOM 2057 N N . ILE A 1 274 ? 14.870 3.238 -17.259 1.00 92.00 274 ILE A N 1
ATOM 2058 C CA . ILE A 1 274 ? 14.114 3.397 -16.018 1.00 92.00 274 ILE A CA 1
ATOM 2059 C C . ILE A 1 274 ? 13.158 2.229 -15.910 1.00 92.00 274 ILE A C 1
ATOM 2061 O O . ILE A 1 274 ? 12.365 2.003 -16.818 1.00 92.00 274 ILE A O 1
ATOM 2065 N N . GLU A 1 275 ? 13.171 1.559 -14.769 1.00 93.69 275 GLU A N 1
ATOM 2066 C CA . GLU A 1 275 ? 12.285 0.435 -14.526 1.00 93.69 275 GLU A CA 1
ATOM 2067 C C . GLU A 1 275 ? 11.648 0.491 -13.144 1.00 93.69 275 GLU A C 1
ATOM 2069 O O . GLU A 1 275 ? 12.230 0.994 -12.179 1.00 93.69 275 GLU A O 1
ATOM 2074 N N . SER A 1 276 ? 10.443 -0.058 -13.049 1.00 94.81 276 SER A N 1
ATOM 2075 C CA . SER A 1 276 ? 9.826 -0.404 -11.779 1.00 94.81 276 SER A CA 1
ATOM 2076 C C . SER A 1 276 ? 10.043 -1.881 -11.503 1.00 94.81 276 SER A C 1
ATOM 2078 O O . SER A 1 276 ? 9.792 -2.711 -12.377 1.00 94.81 276 SER A O 1
ATOM 2080 N N . ARG A 1 277 ? 10.429 -2.213 -10.275 1.00 95.31 277 ARG A N 1
ATOM 2081 C CA . ARG A 1 277 ? 10.498 -3.589 -9.781 1.00 95.31 277 ARG A CA 1
ATOM 2082 C C . ARG A 1 277 ? 9.581 -3.716 -8.586 1.00 95.31 277 ARG A C 1
ATOM 2084 O O . ARG A 1 277 ? 9.690 -2.923 -7.652 1.00 95.31 277 ARG A O 1
ATOM 2091 N N . ALA A 1 278 ? 8.710 -4.711 -8.588 1.00 96.62 278 ALA A N 1
ATOM 2092 C CA . ALA A 1 278 ? 7.895 -5.045 -7.439 1.00 96.62 278 ALA A CA 1
ATOM 2093 C C . ALA A 1 278 ? 7.821 -6.548 -7.209 1.00 96.62 278 ALA A C 1
ATOM 2095 O O . ALA A 1 278 ? 7.926 -7.352 -8.131 1.00 96.62 278 ALA A O 1
ATOM 2096 N N . PHE A 1 279 ? 7.632 -6.918 -5.949 1.00 97.06 279 PHE A N 1
ATOM 2097 C CA . PHE A 1 279 ? 7.507 -8.301 -5.532 1.00 97.06 279 PHE A CA 1
ATOM 2098 C C . PHE A 1 279 ? 6.437 -8.430 -4.455 1.00 97.06 279 PHE A C 1
ATOM 2100 O O . PHE A 1 279 ? 6.454 -7.698 -3.462 1.00 97.06 279 PHE A O 1
ATOM 2107 N N . PHE A 1 280 ? 5.527 -9.382 -4.647 1.00 97.38 280 PHE A N 1
ATOM 2108 C CA . PHE A 1 280 ? 4.548 -9.802 -3.654 1.00 97.38 280 PHE A CA 1
ATOM 2109 C C . PHE A 1 280 ? 4.914 -11.188 -3.112 1.00 97.38 280 PHE A C 1
ATOM 2111 O O . PHE A 1 280 ? 4.918 -12.170 -3.852 1.00 97.38 280 PHE A O 1
ATOM 2118 N N . SER A 1 281 ? 5.180 -11.301 -1.812 1.00 96.31 281 SER A N 1
ATOM 2119 C CA . SER A 1 281 ? 5.586 -12.550 -1.167 1.00 96.31 281 SER A CA 1
ATOM 2120 C C . SER A 1 281 ? 4.392 -13.432 -0.791 1.00 96.31 281 SER A C 1
ATOM 2122 O O . SER A 1 281 ? 3.741 -13.222 0.236 1.00 96.31 281 SER A O 1
ATOM 2124 N N . LEU A 1 282 ? 4.162 -14.491 -1.572 1.00 96.94 282 LEU A N 1
ATOM 2125 C CA . LEU A 1 282 ? 3.182 -15.533 -1.242 1.00 96.94 282 LEU A CA 1
ATOM 2126 C C . LEU A 1 282 ? 3.679 -16.423 -0.093 1.00 96.94 282 LEU A C 1
ATOM 2128 O O . LEU A 1 282 ? 2.897 -16.797 0.782 1.00 96.94 282 LEU A O 1
ATOM 2132 N N . THR A 1 283 ? 4.993 -16.658 0.001 1.00 94.00 283 THR A N 1
ATOM 2133 C CA . THR A 1 283 ? 5.604 -17.316 1.171 1.00 94.00 283 THR A CA 1
ATOM 2134 C C . THR A 1 283 ? 5.355 -16.533 2.460 1.00 94.00 283 THR A C 1
ATOM 2136 O O . THR A 1 283 ? 4.984 -17.118 3.479 1.00 94.00 283 THR A O 1
ATOM 2139 N N . GLY A 1 284 ? 5.516 -15.207 2.425 1.00 92.56 284 GLY A N 1
ATOM 2140 C CA . GLY A 1 284 ? 5.198 -14.338 3.554 1.00 92.56 284 GLY A CA 1
ATOM 2141 C C . GLY A 1 284 ? 3.711 -14.390 3.903 1.00 92.56 284 GLY A C 1
ATOM 2142 O O . GLY A 1 284 ? 3.364 -14.561 5.073 1.00 92.56 284 GLY A O 1
ATOM 2143 N N . LEU A 1 285 ? 2.840 -14.321 2.893 1.00 94.56 285 LEU A N 1
ATOM 2144 C CA . LEU A 1 285 ? 1.389 -14.355 3.059 1.00 94.56 285 LEU A CA 1
ATOM 2145 C C . LEU A 1 285 ? 0.906 -15.662 3.709 1.00 94.56 285 LEU A C 1
ATOM 2147 O O . LEU A 1 285 ? 0.085 -15.622 4.621 1.00 94.56 285 LEU A O 1
ATOM 2151 N N . ARG A 1 286 ? 1.454 -16.822 3.321 1.00 94.00 286 ARG A N 1
ATOM 2152 C CA . ARG A 1 286 ? 1.114 -18.122 3.932 1.00 94.00 286 ARG A CA 1
ATOM 2153 C C . ARG A 1 286 ? 1.403 -18.196 5.427 1.00 94.00 286 ARG A C 1
ATOM 2155 O O . ARG A 1 286 ? 0.781 -18.992 6.122 1.00 94.00 286 ARG A O 1
ATOM 2162 N N . SER A 1 287 ? 2.327 -17.376 5.928 1.00 91.12 287 SER A N 1
ATOM 2163 C CA . SER A 1 287 ? 2.658 -17.346 7.354 1.00 91.12 287 SER A CA 1
ATOM 2164 C C . SER A 1 287 ? 1.615 -16.638 8.227 1.00 91.12 287 SER A C 1
ATOM 2166 O O . SER A 1 287 ? 1.746 -16.657 9.451 1.00 91.12 287 SER A O 1
ATOM 2168 N N . PHE A 1 288 ? 0.593 -16.029 7.618 1.00 91.50 288 PHE A N 1
ATOM 2169 C CA . PHE A 1 288 ? -0.539 -15.439 8.322 1.00 91.50 288 PHE A CA 1
ATOM 2170 C C . PHE A 1 288 ? -1.561 -16.508 8.725 1.00 91.50 288 PHE A C 1
ATOM 2172 O O . PHE A 1 288 ? -2.019 -17.296 7.896 1.00 91.50 288 PHE A O 1
ATOM 2179 N N . GLY A 1 289 ? -1.938 -16.502 10.003 1.00 92.06 289 GLY A N 1
ATOM 2180 C CA . GLY A 1 289 ? -2.901 -17.428 10.601 1.00 92.06 289 GLY A CA 1
ATOM 2181 C C . GLY A 1 289 ? -4.352 -16.983 10.429 1.00 92.06 289 GLY A C 1
ATOM 2182 O O . GLY A 1 289 ? -5.057 -16.860 11.423 1.00 92.06 289 GLY A O 1
ATOM 2183 N N . PHE A 1 290 ? -4.777 -16.691 9.196 1.00 94.56 290 PHE A N 1
ATOM 2184 C CA . PHE A 1 290 ? -6.173 -16.345 8.902 1.00 94.56 290 PHE A CA 1
ATOM 2185 C C . PHE A 1 290 ? -7.122 -17.475 9.310 1.00 94.56 290 PHE A C 1
ATOM 2187 O O . PHE A 1 290 ? -6.830 -18.649 9.071 1.00 94.56 290 PHE A O 1
ATOM 2194 N N . SER A 1 291 ? -8.270 -17.106 9.874 1.00 95.25 291 SER A N 1
ATOM 2195 C CA . SER A 1 291 ? -9.341 -18.048 10.215 1.00 95.25 291 SER A CA 1
ATOM 2196 C C . SER A 1 291 ? -9.935 -18.727 8.976 1.00 95.25 291 SER A C 1
ATOM 2198 O O . SER A 1 291 ? -10.168 -19.935 8.995 1.00 95.25 291 SER A O 1
ATOM 2200 N N . ASP A 1 292 ? -10.096 -17.968 7.889 1.00 94.88 292 ASP A N 1
ATOM 2201 C CA . ASP A 1 292 ? -10.461 -18.457 6.559 1.00 94.88 292 ASP A CA 1
ATOM 2202 C C . ASP A 1 292 ? -9.395 -18.028 5.528 1.00 94.88 292 ASP A C 1
ATOM 2204 O O . ASP A 1 292 ? -9.440 -16.916 4.986 1.00 94.88 292 ASP A O 1
ATOM 2208 N N . PRO A 1 293 ? -8.365 -18.862 5.290 1.00 93.75 293 PRO A N 1
ATOM 2209 C CA . PRO A 1 293 ? -7.196 -18.455 4.521 1.00 93.75 293 PRO A CA 1
ATOM 2210 C C . PRO A 1 293 ? -7.477 -18.223 3.038 1.00 93.75 293 PRO A C 1
ATOM 2212 O O . PRO A 1 293 ? -6.792 -17.395 2.445 1.00 93.75 293 PRO A O 1
ATOM 2215 N N . GLY A 1 294 ? -8.443 -18.910 2.425 1.00 94.00 294 GLY A N 1
ATOM 2216 C CA . GLY A 1 294 ? -8.656 -18.820 0.978 1.00 94.00 294 GLY A CA 1
ATOM 2217 C C . GLY A 1 294 ? -9.063 -17.411 0.530 1.00 94.00 294 GLY A C 1
ATOM 2218 O O . GLY A 1 294 ? -8.278 -16.717 -0.130 1.00 94.00 294 GLY A O 1
ATOM 2219 N N . PRO A 1 295 ? -10.241 -16.919 0.958 1.00 94.69 295 PRO A N 1
ATOM 2220 C CA . PRO A 1 295 ? -10.693 -15.565 0.656 1.00 94.69 295 PRO A CA 1
ATOM 2221 C C . PRO A 1 295 ? -9.722 -14.488 1.150 1.00 94.69 295 PRO A C 1
ATOM 2223 O O . PRO A 1 295 ? -9.453 -13.539 0.417 1.00 94.69 295 PRO A O 1
ATOM 2226 N N . ALA A 1 296 ? -9.139 -14.645 2.345 1.00 96.25 296 ALA A N 1
ATOM 2227 C CA . ALA A 1 296 ? -8.212 -13.667 2.916 1.00 96.25 296 ALA A CA 1
ATOM 2228 C C . ALA A 1 296 ? -6.931 -13.492 2.082 1.00 96.25 296 ALA A C 1
ATOM 2230 O O . ALA A 1 296 ? -6.490 -12.366 1.816 1.00 96.25 296 ALA A O 1
ATOM 2231 N N . ARG A 1 297 ? -6.329 -14.604 1.643 1.00 96.75 297 ARG A N 1
ATOM 2232 C CA . ARG A 1 297 ? -5.125 -14.583 0.804 1.00 96.75 297 ARG A CA 1
ATOM 2233 C C . ARG A 1 297 ? -5.437 -14.014 -0.571 1.00 96.75 297 ARG A C 1
ATOM 2235 O O . ARG A 1 297 ? -4.732 -13.105 -1.011 1.00 96.75 297 ARG A O 1
ATOM 2242 N N . CYS A 1 298 ? -6.521 -14.480 -1.193 1.00 97.81 298 CYS A N 1
ATOM 2243 C CA . CYS A 1 298 ? -6.975 -13.965 -2.481 1.00 97.81 298 CYS A CA 1
ATOM 2244 C C . CYS A 1 298 ? -7.221 -12.456 -2.431 1.00 97.81 298 CYS A C 1
ATOM 2246 O O . CYS A 1 298 ? -6.728 -11.731 -3.292 1.00 97.81 298 CYS A O 1
ATOM 2248 N N . LEU A 1 299 ? -7.916 -11.972 -1.395 1.00 98.12 299 LEU A N 1
ATOM 2249 C CA . LEU A 1 299 ? -8.202 -10.551 -1.211 1.00 98.12 299 LEU A CA 1
ATOM 2250 C C . LEU A 1 299 ? -6.917 -9.737 -1.097 1.00 98.12 299 LEU A C 1
ATOM 2252 O O . LEU A 1 299 ? -6.780 -8.708 -1.749 1.00 98.12 299 LEU A O 1
ATOM 2256 N N . THR A 1 300 ? -5.964 -10.209 -0.291 1.00 97.25 300 THR A N 1
ATOM 2257 C CA . THR A 1 300 ? -4.696 -9.503 -0.067 1.00 97.25 300 THR A CA 1
ATOM 2258 C C . THR A 1 300 ? -3.902 -9.360 -1.368 1.00 97.25 300 THR A C 1
ATOM 2260 O O . THR A 1 300 ? -3.388 -8.278 -1.663 1.00 97.25 300 THR A O 1
ATOM 2263 N N . VAL A 1 301 ? -3.820 -10.432 -2.161 1.00 98.06 301 VAL A N 1
ATOM 2264 C CA . VAL A 1 301 ? -3.134 -10.425 -3.461 1.00 98.06 301 VAL A CA 1
ATOM 2265 C C . VAL A 1 301 ? -3.877 -9.525 -4.446 1.00 98.06 301 VAL A C 1
ATOM 2267 O O . VAL A 1 301 ? -3.276 -8.597 -4.980 1.00 98.06 301 VAL A O 1
ATOM 2270 N N . ALA A 1 302 ? -5.181 -9.744 -4.642 1.00 98.38 302 ALA A N 1
ATOM 2271 C CA . ALA A 1 302 ? -5.989 -9.005 -5.609 1.00 98.38 302 ALA A CA 1
ATOM 2272 C C . ALA A 1 302 ? -6.020 -7.499 -5.309 1.00 98.38 302 ALA A C 1
ATOM 2274 O O . ALA A 1 302 ? -5.822 -6.697 -6.218 1.00 98.38 302 ALA A O 1
ATOM 2275 N N . LEU A 1 303 ? -6.177 -7.106 -4.037 1.00 98.25 303 LEU A N 1
ATOM 2276 C CA . LEU A 1 303 ? -6.120 -5.703 -3.618 1.00 98.25 303 LEU A CA 1
ATOM 2277 C C . LEU A 1 303 ? -4.756 -5.093 -3.947 1.00 98.25 303 LEU A C 1
ATOM 2279 O O . LEU A 1 303 ? -4.684 -3.988 -4.475 1.00 98.25 303 LEU A O 1
ATOM 2283 N N . THR A 1 304 ? -3.667 -5.810 -3.672 1.00 97.62 304 THR A N 1
ATOM 2284 C CA . THR A 1 304 ? -2.321 -5.287 -3.931 1.00 97.62 304 THR A CA 1
ATOM 2285 C C . THR A 1 304 ? -2.046 -5.141 -5.426 1.00 97.62 304 THR A C 1
ATOM 2287 O O . THR A 1 304 ? -1.522 -4.111 -5.849 1.00 97.62 304 THR A O 1
ATOM 2290 N N . LEU A 1 305 ? -2.438 -6.134 -6.232 1.00 97.88 305 LEU A N 1
ATOM 2291 C CA . LEU A 1 305 ? -2.314 -6.089 -7.690 1.00 97.88 305 LEU A CA 1
ATOM 2292 C C . LEU A 1 305 ? -3.163 -4.967 -8.293 1.00 97.88 305 LEU A C 1
ATOM 2294 O O . LEU A 1 305 ? -2.662 -4.233 -9.142 1.00 97.88 305 LEU A O 1
ATOM 2298 N N . LEU A 1 306 ? -4.400 -4.784 -7.822 1.00 98.00 306 LEU A N 1
ATOM 2299 C CA . LEU A 1 306 ? -5.271 -3.683 -8.234 1.00 98.00 306 LEU A CA 1
ATOM 2300 C C . LEU A 1 306 ? -4.609 -2.330 -7.968 1.00 98.00 306 LEU A C 1
ATOM 2302 O O . LEU A 1 306 ? -4.461 -1.527 -8.887 1.00 98.00 306 LEU A O 1
ATOM 2306 N N . LEU A 1 307 ? -4.194 -2.083 -6.722 1.00 97.00 307 LEU A N 1
ATOM 2307 C CA . LEU A 1 307 ? -3.627 -0.794 -6.331 1.00 97.00 307 LEU A CA 1
ATOM 2308 C C . LEU A 1 307 ? -2.316 -0.509 -7.065 1.00 97.00 307 LEU A C 1
ATOM 2310 O O . LEU A 1 307 ? -2.105 0.613 -7.517 1.00 97.00 307 LEU A O 1
ATOM 2314 N N . TYR A 1 308 ? -1.449 -1.510 -7.228 1.00 96.25 308 TYR A N 1
ATOM 2315 C CA . TYR A 1 308 ? -0.187 -1.315 -7.935 1.00 96.25 308 TYR A CA 1
ATOM 2316 C C . TYR A 1 308 ? -0.388 -1.111 -9.440 1.00 96.25 308 TYR A C 1
ATOM 2318 O O . TYR A 1 308 ? 0.246 -0.231 -10.013 1.00 96.25 308 TYR A O 1
ATOM 2326 N N . THR A 1 309 ? -1.306 -1.847 -10.074 1.00 95.31 309 THR A N 1
ATOM 2327 C CA . THR A 1 309 ? -1.641 -1.654 -11.498 1.00 95.31 309 THR A CA 1
ATOM 2328 C C . THR A 1 309 ? -2.230 -0.263 -11.727 1.00 95.31 309 THR A C 1
ATOM 2330 O O . THR A 1 309 ? -1.755 0.481 -12.583 1.00 95.31 309 THR A O 1
ATOM 2333 N N . LEU A 1 310 ? -3.189 0.147 -10.892 1.00 94.56 310 LEU A N 1
ATOM 2334 C CA . LEU A 1 310 ? -3.818 1.465 -10.973 1.00 94.56 310 LEU A CA 1
ATOM 2335 C C . LEU A 1 310 ? -2.841 2.616 -10.665 1.00 94.56 310 LEU A C 1
ATOM 2337 O O . LEU A 1 310 ? -2.978 3.710 -11.218 1.00 94.56 310 LEU A O 1
ATOM 2341 N N . MET A 1 311 ? -1.833 2.387 -9.814 1.00 92.94 311 MET A N 1
ATOM 2342 C CA . MET A 1 311 ? -0.769 3.363 -9.546 1.00 92.94 311 MET A CA 1
ATOM 2343 C C . MET A 1 311 ? -0.002 3.718 -10.823 1.00 92.94 311 MET A C 1
ATOM 2345 O O . MET A 1 311 ? 0.399 4.869 -10.978 1.00 92.94 311 MET A O 1
ATOM 2349 N N . HIS A 1 312 ? 0.184 2.771 -11.745 1.00 90.31 312 HIS A N 1
ATOM 2350 C CA . HIS A 1 312 ? 0.880 3.024 -13.009 1.00 90.31 312 HIS A CA 1
ATOM 2351 C C . HIS A 1 312 ? 0.058 3.847 -14.001 1.00 90.31 312 HIS A C 1
ATOM 2353 O O . HIS A 1 312 ? 0.641 4.612 -14.766 1.00 90.31 312 HIS A O 1
ATOM 2359 N N . GLU A 1 313 ? -1.275 3.766 -13.952 1.00 86.44 313 GLU A N 1
ATOM 2360 C CA . GLU A 1 313 ? -2.160 4.649 -14.731 1.00 86.44 313 GLU A CA 1
ATOM 2361 C C . GLU A 1 313 ? -2.145 6.097 -14.215 1.00 86.44 313 GLU A C 1
ATOM 2363 O O . GLU A 1 313 ? -2.389 7.033 -14.973 1.00 86.44 313 GLU A O 1
ATOM 2368 N N . ASN A 1 314 ? -1.836 6.287 -12.927 1.00 79.75 314 ASN A N 1
ATOM 2369 C CA . ASN A 1 314 ? -1.858 7.578 -12.234 1.00 79.75 314 ASN A CA 1
ATOM 2370 C C . ASN A 1 314 ? -0.479 7.954 -11.672 1.00 79.75 314 ASN A C 1
ATOM 2372 O O . ASN A 1 314 ? -0.369 8.549 -10.594 1.00 79.75 314 ASN A O 1
ATOM 2376 N N . LEU A 1 315 ? 0.589 7.563 -12.372 1.00 82.19 315 LEU A N 1
ATOM 2377 C CA . LEU A 1 315 ? 1.947 7.712 -11.869 1.00 82.19 315 LEU A CA 1
ATOM 2378 C C . LEU A 1 315 ? 2.343 9.191 -11.811 1.00 82.19 315 LEU A C 1
ATOM 2380 O O . LEU A 1 315 ? 2.705 9.803 -12.810 1.00 82.19 315 LEU A O 1
ATOM 2384 N N . SER A 1 316 ? 2.310 9.747 -10.604 1.00 74.69 316 SER A N 1
ATOM 2385 C CA . SER A 1 316 ? 2.845 11.068 -10.296 1.00 74.69 316 SER A CA 1
ATOM 2386 C C . SER A 1 316 ? 4.042 10.911 -9.364 1.00 74.69 316 SER A C 1
ATOM 2388 O O . SER A 1 316 ? 3.907 10.627 -8.167 1.00 74.69 316 SER A O 1
ATOM 2390 N N . LEU A 1 317 ? 5.237 11.037 -9.937 1.00 72.75 317 LEU A N 1
ATOM 2391 C CA . LEU A 1 317 ? 6.473 11.141 -9.170 1.00 72.75 317 LEU A CA 1
ATOM 2392 C C . LEU A 1 317 ? 6.770 12.616 -8.857 1.00 72.75 317 LEU A C 1
ATOM 2394 O O . LEU A 1 317 ? 6.030 13.525 -9.232 1.00 72.75 317 LEU A O 1
ATOM 2398 N N . ARG A 1 318 ? 7.844 12.878 -8.107 1.00 66.06 318 ARG A N 1
ATOM 2399 C CA . ARG A 1 318 ? 8.232 14.257 -7.774 1.00 66.06 318 ARG A CA 1
ATOM 2400 C C . ARG A 1 318 ? 8.556 15.049 -9.046 1.00 66.06 318 ARG A C 1
ATOM 2402 O O . ARG A 1 318 ? 8.993 14.483 -10.047 1.00 66.06 318 ARG A O 1
ATOM 2409 N N . ALA A 1 319 ? 8.399 16.371 -8.961 1.00 55.84 319 ALA A N 1
ATOM 2410 C CA . ALA A 1 319 ? 8.676 17.293 -10.059 1.00 55.84 319 ALA A CA 1
ATOM 2411 C C . ALA A 1 319 ? 10.013 16.973 -10.753 1.00 55.84 319 ALA A C 1
ATOM 2413 O O . ALA A 1 319 ? 11.055 16.906 -10.097 1.00 55.84 319 ALA A O 1
ATOM 2414 N N . GLY A 1 320 ? 9.974 16.790 -12.075 1.00 60.78 320 GLY A N 1
ATOM 2415 C CA . GLY A 1 320 ? 11.160 16.453 -12.869 1.00 60.78 320 GLY A CA 1
ATOM 2416 C C . GLY A 1 320 ? 11.352 14.957 -13.156 1.00 60.78 320 GLY A C 1
ATOM 2417 O O . GLY A 1 320 ? 12.417 14.566 -13.631 1.00 60.78 320 GLY A O 1
ATOM 2418 N N . THR A 1 321 ? 10.352 14.118 -12.872 1.00 70.38 321 THR A N 1
ATOM 2419 C CA . THR A 1 321 ? 10.354 12.676 -13.184 1.00 70.38 321 THR A CA 1
ATOM 2420 C C . THR A 1 321 ? 9.018 12.241 -13.783 1.00 70.38 321 THR A C 1
ATOM 2422 O O . THR A 1 321 ? 8.401 11.286 -13.330 1.00 70.38 321 THR A O 1
ATOM 2425 N N . GLU A 1 322 ? 8.549 12.965 -14.801 1.00 81.19 322 GLU A N 1
ATOM 2426 C CA . GLU A 1 322 ? 7.331 12.583 -15.521 1.00 81.19 322 GLU A CA 1
ATOM 2427 C C . GLU A 1 322 ? 7.608 11.323 -16.336 1.00 81.19 322 GLU A C 1
ATOM 2429 O O . GLU A 1 322 ? 8.272 11.389 -17.369 1.00 81.19 322 GLU A O 1
ATOM 2434 N N . LEU A 1 323 ? 7.163 10.170 -15.841 1.00 87.56 323 LEU A N 1
ATOM 2435 C CA . LEU A 1 323 ? 7.431 8.877 -16.457 1.00 87.56 323 LEU A CA 1
ATOM 2436 C C . LEU A 1 323 ? 6.229 8.394 -17.256 1.00 87.56 323 LEU A C 1
ATOM 2438 O O . LEU A 1 323 ? 5.085 8.501 -16.822 1.00 87.56 323 LEU A O 1
ATOM 2442 N N . LYS A 1 324 ? 6.513 7.785 -18.401 1.00 89.00 324 LYS A N 1
ATOM 2443 C CA . LYS A 1 324 ? 5.535 7.072 -19.210 1.00 89.00 324 LYS A CA 1
ATOM 2444 C C . LYS A 1 324 ? 5.917 5.604 -19.279 1.00 89.00 324 LYS A C 1
ATOM 2446 O O . LYS A 1 324 ? 7.030 5.279 -19.686 1.00 89.00 324 LYS A O 1
ATOM 2451 N N . LEU A 1 325 ? 4.979 4.743 -18.891 1.00 92.81 325 LEU A N 1
ATOM 2452 C CA . LEU A 1 325 ? 5.100 3.296 -19.024 1.00 92.81 325 LEU A CA 1
ATOM 2453 C C . LEU A 1 325 ? 5.155 2.916 -20.511 1.00 92.81 325 LEU A C 1
ATOM 2455 O O . LEU A 1 325 ? 4.332 3.361 -21.316 1.00 92.81 325 LEU A O 1
ATOM 2459 N N . LEU A 1 326 ? 6.149 2.116 -20.874 1.00 93.12 326 LEU A N 1
ATOM 2460 C CA . LEU A 1 326 ? 6.387 1.641 -22.230 1.00 93.12 326 LEU A CA 1
ATOM 2461 C C . LEU A 1 326 ? 5.633 0.328 -22.494 1.00 93.12 326 LEU A C 1
ATOM 2463 O O . LEU A 1 326 ? 5.427 -0.460 -21.568 1.00 93.12 326 LEU A O 1
ATOM 2467 N N . PRO A 1 327 ? 5.252 0.044 -23.756 1.00 91.88 327 PRO A N 1
ATOM 2468 C CA . PRO A 1 327 ? 4.757 -1.273 -24.144 1.00 91.88 327 PRO A CA 1
ATOM 2469 C C . PRO A 1 327 ? 5.763 -2.388 -23.792 1.00 91.88 327 PRO A C 1
ATOM 2471 O O . PRO A 1 327 ? 6.968 -2.175 -23.942 1.00 91.88 327 PRO A O 1
ATOM 2474 N N . PRO A 1 328 ? 5.297 -3.580 -23.374 1.00 90.50 328 PRO A N 1
ATOM 2475 C CA . PRO A 1 328 ? 3.898 -4.026 -23.364 1.00 90.50 328 PRO A CA 1
ATOM 2476 C C . PRO A 1 328 ? 3.080 -3.572 -22.141 1.00 90.50 328 PRO A C 1
ATOM 2478 O O . PRO A 1 328 ? 1.929 -3.972 -22.017 1.00 90.50 328 PRO A O 1
ATOM 2481 N N . GLY A 1 329 ? 3.634 -2.735 -21.264 1.00 91.81 329 GLY A N 1
ATOM 2482 C CA . GLY A 1 329 ? 3.016 -2.349 -19.999 1.00 91.81 329 GLY A CA 1
ATOM 2483 C C . GLY A 1 329 ? 3.645 -3.085 -18.819 1.00 91.81 329 GLY A C 1
ATOM 2484 O O . GLY A 1 329 ? 4.807 -3.490 -18.875 1.00 91.81 329 GLY A O 1
ATOM 2485 N N . LEU A 1 330 ? 2.879 -3.234 -17.739 1.00 94.31 330 LEU A N 1
ATOM 2486 C CA . LEU A 1 330 ? 3.322 -3.967 -16.559 1.00 94.31 330 LEU A CA 1
ATOM 2487 C C . LEU A 1 330 ? 3.320 -5.470 -16.858 1.00 94.31 330 LEU A C 1
ATOM 2489 O O . LEU A 1 330 ? 2.294 -6.036 -17.228 1.00 94.31 330 LEU A O 1
ATOM 2493 N N . GLN A 1 331 ? 4.465 -6.116 -16.686 1.00 95.81 331 GLN A N 1
ATOM 2494 C CA . GLN A 1 331 ? 4.622 -7.555 -16.848 1.00 95.81 331 GLN A CA 1
ATOM 2495 C C . GLN A 1 331 ? 4.548 -8.220 -15.479 1.00 95.81 331 GLN A C 1
ATOM 2497 O O . GLN A 1 331 ? 5.209 -7.769 -14.545 1.00 95.81 331 GLN A O 1
ATOM 2502 N N . ALA A 1 332 ? 3.764 -9.290 -15.357 1.00 97.12 332 ALA A N 1
ATOM 2503 C CA . ALA A 1 332 ? 3.700 -10.100 -14.148 1.00 97.12 332 ALA A CA 1
ATOM 2504 C C . ALA A 1 332 ? 4.258 -11.501 -14.404 1.00 97.12 332 ALA A C 1
ATOM 2506 O O . ALA A 1 332 ? 4.054 -12.082 -15.470 1.00 97.12 332 ALA A O 1
ATOM 2507 N N . SER A 1 333 ? 4.928 -12.052 -13.397 1.00 97.94 333 SER A N 1
ATOM 2508 C CA . SER A 1 333 ? 5.477 -13.405 -13.429 1.00 97.94 333 SER A CA 1
ATOM 2509 C C . SER A 1 333 ? 5.292 -14.106 -12.089 1.00 97.94 333 SER A C 1
ATOM 2511 O O . SER A 1 333 ? 5.433 -13.507 -11.021 1.00 97.94 333 SER A O 1
ATOM 2513 N N . VAL A 1 334 ? 5.042 -15.410 -12.136 1.00 98.31 334 VAL A N 1
ATOM 2514 C CA . VAL A 1 334 ? 5.103 -16.305 -10.983 1.00 98.31 334 VAL A CA 1
ATOM 2515 C C . VAL A 1 334 ? 6.554 -16.705 -10.744 1.00 98.31 334 VAL A C 1
ATOM 2517 O O . VAL A 1 334 ? 7.221 -17.247 -11.628 1.00 98.31 334 VAL A O 1
ATOM 2520 N N . VAL A 1 335 ? 7.029 -16.489 -9.520 1.00 97.81 335 VAL A N 1
ATOM 2521 C CA . VAL A 1 335 ? 8.376 -16.870 -9.092 1.00 97.81 335 VAL A CA 1
ATOM 2522 C C . VAL A 1 335 ? 8.286 -18.119 -8.224 1.00 97.81 335 VAL A C 1
ATOM 2524 O O . VAL A 1 335 ? 7.627 -18.118 -7.183 1.00 97.81 335 VAL A O 1
ATOM 2527 N N . ARG A 1 336 ? 8.970 -19.193 -8.630 1.00 97.06 336 ARG A N 1
ATOM 2528 C CA . ARG A 1 336 ? 9.027 -20.474 -7.908 1.00 97.06 336 ARG A CA 1
ATOM 2529 C C . ARG A 1 336 ? 10.426 -20.724 -7.351 1.00 97.06 336 ARG A C 1
ATOM 2531 O O . ARG A 1 336 ? 11.428 -20.340 -7.948 1.00 97.06 336 ARG A O 1
ATOM 2538 N N . HIS A 1 337 ? 10.510 -21.393 -6.206 1.00 94.25 337 HIS A N 1
ATOM 2539 C CA . HIS A 1 337 ? 11.790 -21.762 -5.608 1.00 94.25 337 HIS A CA 1
ATOM 2540 C C . HIS A 1 337 ? 12.557 -22.729 -6.521 1.00 94.25 337 HIS A C 1
ATOM 2542 O O . HIS A 1 337 ? 12.091 -23.831 -6.797 1.00 94.25 337 HIS A O 1
ATOM 2548 N N . GLY A 1 338 ? 13.744 -22.317 -6.977 1.00 92.88 338 GLY A N 1
ATOM 2549 C CA . GLY A 1 338 ? 14.620 -23.153 -7.804 1.00 92.88 338 GLY A CA 1
ATOM 2550 C C . GLY A 1 338 ? 14.122 -23.400 -9.233 1.00 92.88 338 GLY A C 1
ATOM 2551 O O . GLY A 1 338 ? 14.644 -24.295 -9.892 1.00 92.88 338 GLY A O 1
ATOM 2552 N N . ALA A 1 339 ? 13.138 -22.634 -9.715 1.00 93.88 339 ALA A N 1
ATOM 2553 C CA . ALA A 1 339 ? 12.621 -22.735 -11.078 1.00 93.88 339 ALA A CA 1
ATOM 2554 C C . ALA A 1 339 ? 12.681 -21.367 -11.786 1.00 93.88 339 ALA A C 1
ATOM 2556 O O . ALA A 1 339 ? 12.688 -20.337 -11.109 1.00 93.88 339 ALA A O 1
ATOM 2557 N N . PRO A 1 340 ? 12.727 -21.338 -13.130 1.00 93.06 340 PRO A N 1
ATOM 2558 C CA . PRO A 1 340 ? 12.650 -20.089 -13.877 1.00 93.06 340 PRO A CA 1
ATOM 2559 C C . PRO A 1 340 ? 11.300 -19.398 -13.655 1.00 93.06 340 PRO A C 1
ATOM 2561 O O . PRO A 1 340 ? 10.287 -20.055 -13.396 1.00 93.06 340 PRO A O 1
ATOM 2564 N N . GLU A 1 341 ? 11.296 -18.072 -13.782 1.00 93.44 341 GLU A N 1
ATOM 2565 C CA . GLU A 1 341 ? 10.074 -17.273 -13.718 1.00 93.44 341 GLU A CA 1
ATOM 2566 C C . GLU A 1 341 ? 9.114 -17.643 -14.854 1.00 93.44 341 GLU A C 1
ATOM 2568 O O . GLU A 1 341 ? 9.530 -17.907 -15.985 1.00 93.44 341 GLU A O 1
ATOM 2573 N N . GLN A 1 342 ? 7.821 -17.675 -14.539 1.00 96.62 342 GLN A N 1
ATOM 2574 C CA . GLN A 1 342 ? 6.763 -18.032 -15.480 1.00 96.62 342 GLN A CA 1
ATOM 2575 C C . GLN A 1 342 ? 5.853 -16.822 -15.697 1.00 96.62 342 GLN A C 1
ATOM 2577 O O . GLN A 1 342 ? 5.304 -16.334 -14.711 1.00 96.62 342 GLN A O 1
ATOM 2582 N N . PRO A 1 343 ? 5.663 -16.338 -16.938 1.00 96.56 343 PRO A N 1
ATOM 2583 C CA . PRO A 1 343 ? 4.762 -15.223 -17.206 1.00 96.56 343 PRO A CA 1
ATOM 2584 C C . PRO A 1 343 ? 3.340 -15.490 -16.707 1.00 96.56 343 PRO A C 1
ATOM 2586 O O . PRO A 1 343 ? 2.847 -16.617 -16.773 1.00 96.56 343 PRO A O 1
ATOM 2589 N N . MET A 1 344 ? 2.684 -14.437 -16.236 1.00 95.12 344 MET A N 1
ATOM 2590 C CA . MET A 1 344 ? 1.314 -14.447 -15.741 1.00 95.12 344 MET A CA 1
ATOM 2591 C C . MET A 1 344 ? 0.555 -13.270 -16.343 1.00 95.12 344 MET A C 1
ATOM 2593 O O . MET A 1 344 ? 1.029 -12.136 -16.317 1.00 95.12 344 MET A O 1
ATOM 2597 N N . GLU A 1 345 ? -0.640 -13.531 -16.861 1.00 92.94 345 GLU A N 1
ATOM 2598 C CA . GLU A 1 345 ? -1.525 -12.468 -17.328 1.00 92.94 345 GLU A CA 1
ATOM 2599 C C . GLU A 1 345 ? -2.280 -11.857 -16.146 1.00 92.94 345 GLU A C 1
ATOM 2601 O O . GLU A 1 345 ? -2.810 -12.568 -15.287 1.00 92.94 345 GLU A O 1
ATOM 2606 N N . LEU A 1 346 ? -2.316 -10.525 -16.102 1.00 93.38 346 LEU A N 1
ATOM 2607 C CA . LEU A 1 346 ? -3.140 -9.783 -15.158 1.00 93.38 346 LEU A CA 1
ATOM 2608 C C . LEU A 1 346 ? -4.480 -9.442 -15.818 1.00 93.38 346 LEU A C 1
ATOM 2610 O O . LEU A 1 346 ? -4.487 -9.026 -16.977 1.00 93.38 346 LEU A O 1
ATOM 2614 N N . PRO A 1 347 ? -5.609 -9.570 -15.102 1.00 94.06 347 PRO A N 1
ATOM 2615 C CA . PRO A 1 347 ? -6.872 -9.037 -15.577 1.00 94.06 347 PRO A CA 1
ATOM 2616 C C . PRO A 1 347 ? -6.812 -7.515 -15.686 1.00 94.06 347 PRO A C 1
ATOM 2618 O O . PRO A 1 347 ? -6.050 -6.848 -14.983 1.00 94.06 347 PRO A O 1
ATOM 2621 N N . GLU A 1 348 ? -7.699 -6.971 -16.513 1.00 93.19 348 GLU A N 1
ATOM 2622 C CA . GLU A 1 348 ? -7.955 -5.535 -16.577 1.00 93.19 348 GLU A CA 1
ATOM 2623 C C . GLU A 1 348 ? -8.338 -4.967 -15.202 1.00 93.19 348 GLU A C 1
ATOM 2625 O O . GLU A 1 348 ? -8.937 -5.647 -14.361 1.00 93.19 348 GLU A O 1
ATOM 2630 N N . VAL A 1 349 ? -8.053 -3.679 -14.999 1.00 94.38 349 VAL A N 1
ATOM 2631 C CA . VAL A 1 349 ? -8.277 -2.980 -13.722 1.00 94.38 349 VAL A CA 1
ATOM 2632 C C . VAL A 1 349 ? -9.723 -3.104 -13.227 1.00 94.38 349 VAL A C 1
ATOM 2634 O O . VAL A 1 349 ? -9.942 -3.284 -12.030 1.00 94.38 349 VAL A O 1
ATOM 2637 N N . GLU A 1 350 ? -10.714 -3.062 -14.123 1.00 95.06 350 GLU A N 1
ATOM 2638 C CA . GLU A 1 350 ? -12.128 -3.228 -13.748 1.00 95.06 350 GLU A CA 1
ATOM 2639 C C . GLU A 1 350 ? -12.425 -4.633 -13.204 1.00 95.06 350 GLU A C 1
ATOM 2641 O O . GLU A 1 350 ? -13.071 -4.761 -12.165 1.00 95.06 350 GLU A O 1
ATOM 2646 N N . ALA A 1 351 ? -11.897 -5.681 -13.845 1.00 96.19 351 ALA A N 1
ATOM 2647 C CA . ALA A 1 351 ? -12.087 -7.064 -13.405 1.00 96.19 351 ALA A CA 1
ATOM 2648 C C . ALA A 1 351 ? -11.381 -7.328 -12.064 1.00 96.19 351 ALA A C 1
ATOM 2650 O O . ALA A 1 351 ? -11.922 -8.007 -11.189 1.00 96.19 351 ALA A O 1
ATOM 2651 N N . LEU A 1 352 ? -10.194 -6.743 -11.860 1.00 96.88 352 LEU A N 1
ATOM 2652 C CA . LEU A 1 352 ? -9.520 -6.752 -10.560 1.00 96.88 352 LEU A CA 1
ATOM 2653 C C . LEU A 1 352 ? -10.345 -6.028 -9.486 1.00 96.88 352 LEU A C 1
ATOM 2655 O O . LEU A 1 352 ? -10.459 -6.529 -8.368 1.00 96.88 352 LEU A O 1
ATOM 2659 N N . ALA A 1 353 ? -10.945 -4.879 -9.807 1.00 97.69 353 ALA A N 1
ATOM 2660 C CA . ALA A 1 353 ? -11.800 -4.143 -8.880 1.00 97.69 353 ALA A CA 1
ATOM 2661 C C . ALA A 1 353 ? -13.076 -4.920 -8.514 1.00 97.69 353 ALA A C 1
ATOM 2663 O O . ALA A 1 353 ? -13.467 -4.931 -7.345 1.00 97.69 353 ALA A O 1
ATOM 2664 N N . ASP A 1 354 ? -13.702 -5.607 -9.473 1.00 97.62 354 ASP A N 1
ATOM 2665 C CA . ASP A 1 354 ? -14.831 -6.507 -9.213 1.00 97.62 354 ASP A CA 1
ATOM 2666 C C . ASP A 1 354 ? -14.440 -7.671 -8.304 1.00 97.62 354 ASP A C 1
ATOM 2668 O O . ASP A 1 354 ? -15.106 -7.906 -7.294 1.00 97.62 354 ASP A O 1
ATOM 2672 N N . LEU A 1 355 ? -13.313 -8.329 -8.585 1.00 98.12 355 LEU A N 1
ATOM 2673 C CA . LEU A 1 355 ? -12.806 -9.409 -7.742 1.00 98.12 355 LEU A CA 1
ATOM 2674 C C . LEU A 1 355 ? -12.537 -8.937 -6.304 1.00 98.12 355 LEU A C 1
ATOM 2676 O O . LEU A 1 355 ? -12.913 -9.616 -5.347 1.00 98.12 355 LEU A O 1
ATOM 2680 N N . VAL A 1 356 ? -11.907 -7.771 -6.133 1.00 98.44 356 VAL A N 1
ATOM 2681 C CA . VAL A 1 356 ? -11.623 -7.200 -4.807 1.00 98.44 356 VAL A CA 1
ATOM 2682 C C . VAL A 1 356 ? -12.908 -6.843 -4.068 1.00 98.44 356 VAL A C 1
ATOM 2684 O O . VAL A 1 356 ? -13.005 -7.146 -2.881 1.00 98.44 356 VAL A O 1
ATOM 2687 N N . ARG A 1 357 ? -13.906 -6.257 -4.741 1.00 98.00 357 ARG A N 1
ATOM 2688 C CA . ARG A 1 357 ? -15.218 -5.977 -4.138 1.00 98.00 357 ARG A CA 1
ATOM 2689 C C . ARG A 1 357 ? -15.873 -7.264 -3.633 1.00 98.00 357 ARG A C 1
ATOM 2691 O O . ARG A 1 357 ? -16.332 -7.319 -2.494 1.00 98.00 357 ARG A O 1
ATOM 2698 N N . ASP A 1 358 ? -15.896 -8.303 -4.460 1.00 97.56 358 ASP A N 1
ATOM 2699 C CA . ASP A 1 358 ? -16.582 -9.556 -4.144 1.00 97.56 358 ASP A CA 1
ATOM 2700 C C . ASP A 1 358 ? -15.874 -10.332 -3.017 1.00 97.56 358 ASP A C 1
ATOM 2702 O O . ASP A 1 358 ? -16.528 -10.934 -2.160 1.00 97.56 358 ASP A O 1
ATOM 2706 N N . LEU A 1 359 ? -14.538 -10.304 -2.978 1.00 97.88 359 LEU A N 1
ATOM 2707 C CA . LEU A 1 359 ? -13.740 -10.853 -1.875 1.00 97.88 359 LEU A CA 1
ATOM 2708 C C . LEU A 1 359 ? -13.864 -10.006 -0.599 1.00 97.88 359 LEU A C 1
ATOM 2710 O O . LEU A 1 359 ? -13.961 -10.557 0.496 1.00 97.88 359 LEU A O 1
ATOM 2714 N N . GLY A 1 360 ? -13.913 -8.681 -0.734 1.00 97.81 360 GLY A N 1
ATOM 2715 C CA . GLY A 1 360 ? -14.149 -7.741 0.359 1.00 97.81 360 GLY A CA 1
ATOM 2716 C C . GLY A 1 360 ? -15.483 -8.003 1.054 1.00 97.81 360 GLY A C 1
ATOM 2717 O O . GLY A 1 360 ? -15.543 -8.131 2.277 1.00 97.81 360 GLY A O 1
ATOM 2718 N N . ALA A 1 361 ? -16.552 -8.179 0.276 1.00 97.19 361 ALA A N 1
ATOM 2719 C CA . ALA A 1 361 ? -17.868 -8.534 0.798 1.00 97.19 361 ALA A CA 1
ATOM 2720 C C . ALA A 1 361 ? -17.855 -9.876 1.556 1.00 97.19 361 ALA A C 1
ATOM 2722 O O . ALA A 1 361 ? -18.463 -9.978 2.621 1.00 97.19 361 ALA A O 1
ATOM 2723 N N . GLN A 1 362 ? -17.120 -10.883 1.062 1.00 95.94 362 GLN A N 1
ATOM 2724 C CA . GLN A 1 362 ? -16.976 -12.187 1.732 1.00 95.94 362 GLN A CA 1
ATOM 2725 C C . GLN A 1 362 ? -16.297 -12.080 3.101 1.00 95.94 362 GLN A C 1
ATOM 2727 O O . GLN A 1 362 ? -16.697 -12.779 4.029 1.00 95.94 362 GLN A O 1
ATOM 2732 N N . VAL A 1 363 ? -15.303 -11.197 3.249 1.00 94.94 363 VAL A N 1
ATOM 2733 C CA . VAL A 1 363 ? -14.637 -10.969 4.544 1.00 94.94 363 VAL A CA 1
ATOM 2734 C C . VAL A 1 363 ? -15.376 -9.963 5.433 1.00 94.94 363 VAL A C 1
ATOM 2736 O O . VAL A 1 363 ? -14.951 -9.724 6.559 1.00 94.94 363 VAL A O 1
ATOM 2739 N N . GLY A 1 364 ? -16.489 -9.386 4.964 1.00 94.88 364 GLY A N 1
ATOM 2740 C CA . GLY A 1 364 ? -17.350 -8.504 5.754 1.00 94.88 364 GLY A CA 1
ATOM 2741 C C . GLY A 1 364 ? -17.016 -7.016 5.657 1.00 94.88 364 GLY A C 1
ATOM 2742 O O . GLY A 1 364 ? -17.251 -6.278 6.613 1.00 94.88 364 GLY A O 1
ATOM 2743 N N . TRP A 1 365 ? -16.469 -6.555 4.533 1.00 97.00 365 TRP A N 1
ATOM 2744 C CA . TRP A 1 365 ? -16.329 -5.127 4.255 1.00 97.00 365 TRP A CA 1
ATOM 2745 C C . TRP A 1 365 ? -17.689 -4.418 4.225 1.00 97.00 365 TRP A C 1
ATOM 2747 O O . TRP A 1 365 ? -18.642 -4.895 3.613 1.00 97.00 365 TRP A O 1
ATOM 2757 N N . GLN A 1 366 ? -17.769 -3.270 4.902 1.00 92.12 366 GLN A N 1
ATOM 2758 C CA . GLN A 1 366 ? -19.012 -2.504 5.082 1.00 92.12 366 GLN A CA 1
ATOM 2759 C C . GLN A 1 366 ? -18.967 -1.117 4.432 1.00 92.12 366 GLN A C 1
ATOM 2761 O O . GLN A 1 366 ? -19.869 -0.313 4.650 1.00 92.12 366 GLN A O 1
ATOM 2766 N N . GLY A 1 367 ? -17.931 -0.832 3.645 1.00 94.62 367 GLY A N 1
ATOM 2767 C CA . GLY A 1 367 ? -17.720 0.479 3.049 1.00 94.62 367 GLY A CA 1
ATOM 2768 C C . GLY A 1 367 ? -17.044 1.491 3.977 1.00 94.62 367 GLY A C 1
ATOM 2769 O O . GLY A 1 367 ? -16.695 1.175 5.124 1.00 94.62 367 GLY A O 1
ATOM 2770 N N . PRO A 1 368 ? -16.844 2.715 3.463 1.00 96.38 368 PRO A N 1
ATOM 2771 C CA . PRO A 1 368 ? -16.242 3.807 4.211 1.00 96.38 368 PRO A CA 1
ATOM 2772 C C . PRO A 1 368 ? -17.042 4.213 5.452 1.00 96.38 368 PRO A C 1
ATOM 2774 O O . PRO A 1 368 ? -18.266 4.101 5.501 1.00 96.38 368 PRO A O 1
ATOM 2777 N N . ARG A 1 369 ? -16.339 4.745 6.453 1.00 96.25 369 ARG A N 1
ATOM 2778 C CA . ARG A 1 369 ? -16.908 5.278 7.693 1.00 96.25 369 ARG A CA 1
ATOM 2779 C C . ARG A 1 369 ? -16.316 6.636 8.027 1.00 96.25 369 ARG A C 1
ATOM 2781 O O . ARG A 1 369 ? -15.137 6.888 7.784 1.00 96.25 369 ARG A O 1
ATOM 2788 N N . SER A 1 370 ? -17.123 7.484 8.648 1.00 97.00 370 SER A N 1
ATOM 2789 C CA . SER A 1 370 ? -16.690 8.782 9.160 1.00 97.00 370 SER A CA 1
ATOM 2790 C C . SER A 1 370 ? -16.511 8.732 10.672 1.00 97.00 370 SER A C 1
ATOM 2792 O O . SER A 1 370 ? -17.317 8.120 11.366 1.00 97.00 370 SER A O 1
ATOM 2794 N N . VAL A 1 371 ? -15.463 9.387 11.164 1.00 97.19 371 VAL A N 1
ATOM 2795 C CA . VAL A 1 371 ? -15.119 9.493 12.585 1.00 97.19 371 VAL A CA 1
ATOM 2796 C C . VAL A 1 371 ? -14.936 10.969 12.909 1.00 97.19 371 VAL A C 1
ATOM 2798 O O . VAL A 1 371 ? -14.033 11.608 12.371 1.00 97.19 371 VAL A O 1
ATOM 2801 N N . THR A 1 372 ? -15.788 11.517 13.769 1.00 97.31 372 THR A N 1
ATOM 2802 C CA . THR A 1 372 ? -15.713 12.926 14.175 1.00 97.31 372 THR A CA 1
ATOM 2803 C C . THR A 1 372 ? -14.747 13.098 15.342 1.00 97.31 372 THR A C 1
ATOM 2805 O O . THR A 1 372 ? -14.899 12.468 16.385 1.00 97.31 372 THR A O 1
ATOM 2808 N N . ILE A 1 373 ? -13.766 13.981 15.177 1.00 96.12 373 ILE A N 1
ATOM 2809 C CA . ILE A 1 373 ? -12.761 14.329 16.177 1.00 96.12 373 ILE A CA 1
ATOM 2810 C C . ILE A 1 373 ? -13.171 15.635 16.851 1.00 96.12 373 ILE A C 1
ATOM 2812 O O . ILE A 1 373 ? -13.056 16.718 16.280 1.00 96.12 373 ILE A O 1
ATOM 2816 N N . LEU A 1 374 ? -13.643 15.528 18.091 1.00 93.56 374 LEU A N 1
ATOM 2817 C CA . LEU A 1 374 ? -14.020 16.690 18.895 1.00 93.56 374 LEU A CA 1
ATOM 2818 C C . LEU A 1 374 ? -12.773 17.391 19.460 1.00 93.56 374 LEU A C 1
ATOM 2820 O O . LEU A 1 374 ? -11.828 16.698 19.843 1.00 93.56 374 LEU A O 1
ATOM 2824 N N . PRO A 1 375 ? -12.767 18.723 19.650 1.00 90.38 375 PRO A N 1
ATOM 2825 C CA . PRO A 1 375 ? -11.643 19.448 20.256 1.00 90.38 375 PRO A CA 1
ATOM 2826 C C . PRO A 1 375 ? -11.219 18.904 21.628 1.00 90.38 375 PRO A C 1
ATOM 2828 O O . PRO A 1 375 ? -10.046 18.924 21.993 1.00 90.38 375 PRO A O 1
ATOM 2831 N N . GLY A 1 376 ? -12.181 18.374 22.392 1.00 89.81 376 GLY A N 1
ATOM 2832 C CA . GLY A 1 376 ? -11.949 17.778 23.707 1.00 89.81 376 GLY A CA 1
ATOM 2833 C C . GLY A 1 376 ? -11.342 16.369 23.690 1.00 89.81 376 GLY A C 1
ATOM 2834 O O . GLY A 1 376 ? -10.882 15.925 24.749 1.00 89.81 376 GLY A O 1
ATOM 2835 N N . SER A 1 377 ? -11.329 15.688 22.537 1.00 92.69 377 SER A N 1
ATOM 2836 C CA . SER A 1 377 ? -10.754 14.346 22.360 1.00 92.69 377 SER A CA 1
ATOM 2837 C C . SER A 1 377 ? -9.226 14.348 22.499 1.00 92.69 377 SER A C 1
ATOM 2839 O O . SER A 1 377 ? -8.596 15.401 22.356 1.00 92.69 377 SER A O 1
ATOM 2841 N N . PRO A 1 378 ? -8.582 13.193 22.749 1.00 92.75 378 PRO A N 1
ATOM 2842 C CA . PRO A 1 378 ? -7.124 13.121 22.812 1.00 92.75 378 PRO A CA 1
ATOM 2843 C C . PRO A 1 378 ? -6.459 13.602 21.515 1.00 92.75 378 PRO A C 1
ATOM 2845 O O . PRO A 1 378 ? -5.508 14.382 21.578 1.00 92.75 378 PRO A O 1
ATOM 2848 N N . LEU A 1 379 ? -6.976 13.196 20.348 1.00 92.00 379 LEU A N 1
ATOM 2849 C CA . LEU A 1 379 ? -6.477 13.676 19.057 1.00 92.00 379 LEU A CA 1
ATOM 2850 C C . LEU A 1 379 ? -6.762 15.172 18.854 1.00 92.00 379 LEU A C 1
ATOM 2852 O O . LEU A 1 379 ? -5.856 15.908 18.473 1.00 92.00 379 LEU A O 1
ATOM 2856 N N . GLY A 1 380 ? -7.976 15.637 19.161 1.00 90.81 380 GLY A N 1
ATOM 2857 C CA . GLY A 1 380 ? -8.367 17.045 19.025 1.00 90.81 380 GLY A CA 1
ATOM 2858 C C . GLY A 1 380 ? -7.488 17.992 19.843 1.00 90.81 380 GLY A C 1
ATOM 2859 O O . GLY A 1 380 ? -7.026 19.005 19.325 1.00 90.81 380 GLY A O 1
ATOM 2860 N N . ARG A 1 381 ? -7.144 17.616 21.082 1.00 89.75 381 ARG A N 1
ATOM 2861 C CA . ARG A 1 381 ? -6.211 18.384 21.929 1.00 89.75 381 ARG A CA 1
ATOM 2862 C C . ARG A 1 381 ? -4.818 18.501 21.314 1.00 89.75 381 ARG A C 1
ATOM 2864 O O . ARG A 1 381 ? -4.194 19.550 21.428 1.00 89.75 381 ARG A O 1
ATOM 2871 N N . VAL A 1 382 ? -4.323 17.434 20.683 1.00 88.12 382 VAL A N 1
ATOM 2872 C CA . VAL A 1 382 ? -3.017 17.450 20.003 1.00 88.12 382 VAL A CA 1
ATOM 2873 C C . VAL A 1 382 ? -3.063 18.345 18.765 1.00 88.12 382 VAL A C 1
ATOM 2875 O O . VAL A 1 382 ? -2.120 19.100 18.547 1.00 88.12 382 VAL A O 1
ATOM 2878 N N . LEU A 1 383 ? -4.143 18.290 17.980 1.00 86.94 383 LEU A N 1
ATOM 2879 C CA . LEU A 1 383 ? -4.314 19.140 16.797 1.00 86.94 383 LEU A CA 1
ATOM 2880 C C . LEU A 1 383 ? -4.346 20.629 17.171 1.00 86.94 383 LEU A C 1
ATOM 2882 O O . LEU A 1 383 ? -3.588 21.405 16.600 1.00 86.94 383 LEU A O 1
ATOM 2886 N N . LEU A 1 384 ? -5.121 21.008 18.194 1.00 84.19 384 LEU A N 1
ATOM 2887 C CA . LEU A 1 384 ? -5.192 22.396 18.674 1.00 84.19 384 LEU A CA 1
ATOM 2888 C C . LEU A 1 384 ? -3.826 22.961 19.090 1.00 84.19 384 LEU A C 1
ATOM 2890 O O . LEU A 1 384 ? -3.508 24.107 18.771 1.00 84.19 384 LEU A O 1
ATOM 2894 N N . GLU A 1 385 ? -3.014 22.157 19.780 1.00 81.88 385 GLU A N 1
ATOM 2895 C CA . GLU A 1 385 ? -1.672 22.567 20.207 1.00 81.88 385 GLU A CA 1
ATOM 2896 C C . GLU A 1 385 ? -0.728 22.769 19.011 1.00 81.88 385 GLU A C 1
ATOM 2898 O O . GLU A 1 385 ? 0.068 23.708 18.995 1.00 81.88 385 GLU A O 1
ATOM 2903 N N . VAL A 1 386 ? -0.801 21.889 18.005 1.00 77.44 386 VAL A N 1
ATOM 2904 C CA . VAL A 1 386 ? 0.068 21.941 16.817 1.00 77.44 386 VAL A CA 1
ATOM 2905 C C . VAL A 1 386 ? -0.317 23.091 15.889 1.00 77.44 386 VAL A C 1
ATOM 2907 O O . VAL A 1 386 ? 0.569 23.793 15.399 1.00 77.44 386 VAL A O 1
ATOM 2910 N N . ASP A 1 387 ? -1.615 23.308 15.683 1.00 70.06 387 ASP A N 1
ATOM 2911 C CA . ASP A 1 387 ? -2.136 24.351 14.795 1.00 70.06 387 ASP A CA 1
ATOM 2912 C C . ASP A 1 387 ? -2.101 25.748 15.442 1.00 70.06 387 ASP A C 1
ATOM 2914 O O . ASP A 1 387 ? -2.338 26.760 14.781 1.00 70.06 387 ASP A O 1
ATOM 2918 N N . GLY A 1 388 ? -1.739 25.831 16.728 1.00 54.91 388 GLY A N 1
ATOM 2919 C CA . GLY A 1 388 ? -1.515 27.090 17.434 1.00 54.91 388 GLY A CA 1
ATOM 2920 C C . GLY A 1 388 ? -2.790 27.893 17.696 1.00 54.91 388 GLY A C 1
ATOM 2921 O O . GLY A 1 388 ? -2.711 29.115 17.853 1.00 54.91 388 GLY A O 1
ATOM 2922 N N . ALA A 1 389 ? -3.951 27.234 17.747 1.00 46.28 389 ALA A N 1
ATOM 2923 C CA . ALA A 1 389 ? -5.215 27.885 18.067 1.00 46.28 389 ALA A CA 1
ATOM 2924 C C . ALA A 1 389 ? -5.202 28.355 19.533 1.00 46.28 389 ALA A C 1
ATOM 2926 O O . ALA A 1 389 ? -5.263 27.553 20.465 1.00 46.28 389 ALA A O 1
ATOM 2927 N N . LYS A 1 390 ? -5.073 29.674 19.718 1.00 39.69 390 LYS A N 1
ATOM 2928 C CA . LYS A 1 390 ? -5.349 30.374 20.977 1.00 39.69 390 LYS A CA 1
ATOM 2929 C C . LYS A 1 390 ? -6.833 30.641 21.138 1.00 39.69 390 LYS A C 1
ATOM 2931 O O . LYS A 1 390 ? -7.435 31.091 20.137 1.00 39.69 390 LYS A O 1
#

pLDDT: mean 82.32, std 16.16, range [39.69, 98.44]

Secondary structure (DSSP, 8-state):
--HHHHHHHHHHHHHH-TTEEEEEEEEEEEETT-SEE---TTSS-BTTB-BTEEE-TTS-EEEEEE-HHHHHHHHHHGGGSEETTEEHHHHHT---EEEE-TTS-EEEEGGGS-TTTHHHHHHHTHHHHHHTT--HHHHHT-BTTB-HHHHHH-TTHHHH--TTTT-BS-HHHHHHHHTTS----SHHHHHHHHHS---B--HHHHS----EEEEEEEES-EEEEPPPP---TTT----TT-EETTEEGGGGT--PPP----TTS-EEEE-SEEEEEEEEEHHHHHTS--SSHHHHHHHHHHHHHHHHHHHHHT---STT--EEE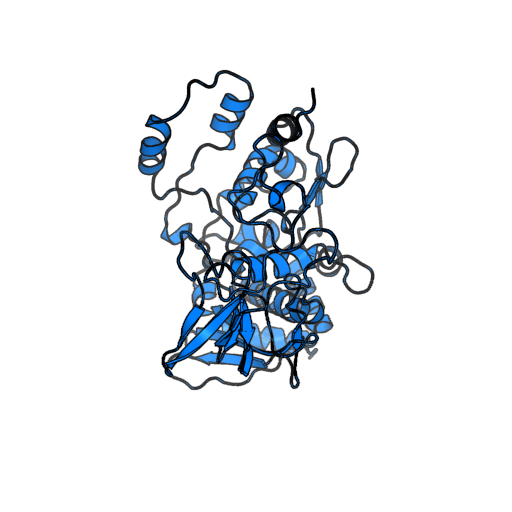PTT--EEEEEETTS--EEEPPPPHHHHHHHHHHHHHHHT----EEEE--TTSHHHHHHHHHHT--

Nearest PDB structures (foldseek):
  8ane-assembly1_F  TM=7.015E-01  e=3.543E-14  Thioalkalivibrio sulfidip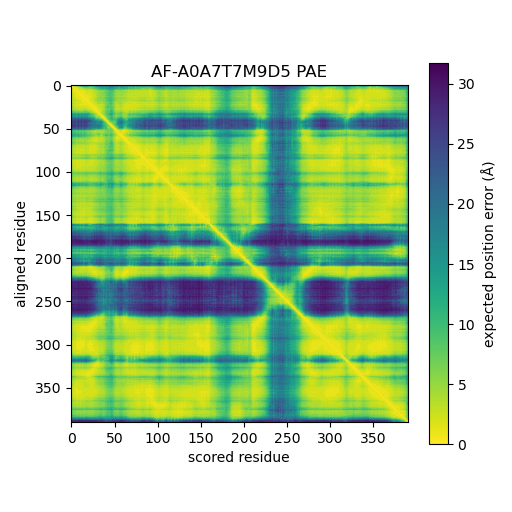hilus HL-EbGr7
  6c8z-assembly1_A-2  TM=2.191E-01  e=4.679E+00  Methanosarcinales

Radius of gyration: 24.49 Å; Cα contacts (8 Å, |Δi|>4): 686; chains: 1; bounding box: 51×68×58 Å